Protein AF-A0A845ZPI1-F1 (afdb_monomer)

Foldseek 3Di:
DDDDDDDDDDDDDDDDDDDDDDDDDDDDDDDDDDDDDDDDDDDDDDDDDDDDDDDDDDPPPPPPDPDDDDDPDDDDPPPPPPPDDPPPDDDDDDDDDDDDDDDDDDDDDDDDDDDDDDDDDDDDDDDDDDDDDDDDDDDDDDDDDDDDPDDDPPPPVCPPLPPCDPPDPPPDDDPDDDDADPCNVLVPDQLLVNLQVVLQVQLVVQLVVLLVVLVVVLPPDDPDPVCNVVSVVVSVVSSNVRSVVSSVVSNVVSVVVSVQVVVLVVQVVVLVVCVSVVNLVRARDQPDPDPSNVVRVVVVVVSVVVVVSVVVSVVVVVVVVVVVVVVVVLVVQVVVLVVCVVLQELVGQRDQDPDPVNVVSVVVNVVSVVVLVVLVVLLVVLVVLLVVLVVLLVVLQVLLVVLLVLLVVLVVVLVVLVVVLVVLVVLLVVLVVLLVVLVVLLVVLVVVLVVLVVVLVVLVVVLVVLVVVLVVLVVLLVVLVVVLVVLVVVLVVLVVQLVVLVVQLVVLVVVPPVSVVSNVVSVVSNVVSVVSNVVSVVVNVVSVVSNVVSVVVNVVSVVVNVVSVVSSVVSVVSSVVSVVSNVVSVVSNVVSVVSNVVSVVSSVVSVVVSVVSVVSSVVSNVSSVVSVVSSVVSVVSSVVSVVSSVVSVSNDDDPCPDD

Structure (mmCIF, N/CA/C/O backbone):
data_AF-A0A845ZPI1-F1
#
_entry.id   AF-A0A845ZPI1-F1
#
loop_
_atom_site.group_PDB
_atom_site.id
_atom_site.type_symbol
_atom_site.label_atom_id
_atom_site.label_alt_id
_atom_site.label_comp_id
_atom_site.label_asym_id
_atom_site.label_entity_id
_atom_site.label_seq_id
_atom_site.pdbx_PDB_ins_code
_atom_site.Cartn_x
_atom_site.Cartn_y
_atom_site.Cartn_z
_atom_site.occupancy
_atom_site.B_iso_or_equiv
_atom_site.auth_seq_id
_atom_site.auth_comp_id
_atom_site.auth_asym_id
_atom_site.auth_atom_id
_atom_site.pdbx_PDB_model_num
ATOM 1 N N . MET A 1 1 ? 53.973 6.963 40.814 1.00 34.09 1 MET A N 1
ATOM 2 C CA . MET A 1 1 ? 54.545 8.327 40.866 1.00 34.09 1 MET A CA 1
ATOM 3 C C . MET A 1 1 ? 53.548 9.209 40.132 1.00 34.09 1 MET A C 1
ATOM 5 O O . MET A 1 1 ? 53.252 8.877 38.997 1.00 34.09 1 MET A O 1
ATOM 9 N N . LEU A 1 2 ? 52.749 10.032 40.811 1.00 34.09 2 LEU A N 1
ATOM 10 C CA . LEU A 1 2 ? 53.053 11.244 41.602 1.00 34.09 2 LEU A CA 1
ATOM 11 C C . LEU A 1 2 ? 52.788 12.509 40.762 1.00 34.09 2 LEU A C 1
ATOM 13 O O . LEU A 1 2 ? 53.496 12.769 39.797 1.00 34.09 2 LEU A O 1
ATOM 17 N N . SER A 1 3 ? 51.746 13.237 41.170 1.00 41.91 3 SER A N 1
ATOM 18 C CA . SER A 1 3 ? 51.323 14.595 40.768 1.00 41.91 3 SER A CA 1
ATOM 19 C C . SER A 1 3 ? 52.242 15.661 41.439 1.00 41.91 3 SER A C 1
ATOM 21 O O . SER A 1 3 ? 53.324 15.247 41.870 1.00 41.91 3 SER A O 1
ATOM 23 N N . PRO A 1 4 ? 51.898 16.966 41.648 1.00 63.72 4 PRO A N 1
ATOM 24 C CA . PRO A 1 4 ? 50.669 17.770 41.406 1.00 63.72 4 PRO A CA 1
ATOM 25 C C . PRO A 1 4 ? 50.963 19.007 40.490 1.00 63.72 4 PRO A C 1
ATOM 27 O O . PRO A 1 4 ? 51.904 18.902 39.712 1.00 63.72 4 PRO A O 1
ATOM 30 N N . LEU A 1 5 ? 50.236 20.140 40.368 1.00 37.66 5 LEU A N 1
ATOM 31 C CA . LEU A 1 5 ? 49.443 21.058 41.238 1.00 37.66 5 LEU A CA 1
ATOM 32 C C . LEU A 1 5 ? 48.418 21.842 40.353 1.00 37.66 5 LEU A C 1
ATOM 34 O O . LEU A 1 5 ? 48.678 21.977 39.162 1.00 37.66 5 LEU A O 1
ATOM 38 N N . ASP A 1 6 ? 47.174 22.143 40.777 1.00 37.91 6 ASP A N 1
ATOM 39 C CA . ASP A 1 6 ? 46.688 23.284 41.622 1.00 37.91 6 ASP A CA 1
ATOM 40 C C . ASP A 1 6 ? 46.729 24.661 40.897 1.00 37.91 6 ASP A C 1
ATOM 42 O O . ASP A 1 6 ? 47.699 24.907 40.186 1.00 37.91 6 ASP A O 1
ATOM 46 N N . SER A 1 7 ? 45.782 25.618 40.974 1.00 35.97 7 SER A N 1
ATOM 47 C CA . SER A 1 7 ? 44.439 25.812 41.615 1.00 35.97 7 SER A CA 1
ATOM 48 C C . SER A 1 7 ? 43.556 26.708 40.667 1.00 35.97 7 SER A C 1
ATOM 50 O O . SER A 1 7 ? 43.977 26.926 39.535 1.00 35.97 7 SER A O 1
ATOM 52 N N . THR A 1 8 ? 42.342 27.262 40.908 1.00 35.06 8 THR A N 1
ATOM 53 C CA . THR A 1 8 ? 41.485 27.560 42.096 1.00 35.06 8 THR A CA 1
ATOM 54 C C . THR A 1 8 ? 39.995 27.753 41.676 1.00 35.06 8 THR A C 1
ATOM 56 O O . THR A 1 8 ? 39.722 27.962 40.498 1.00 35.06 8 THR A O 1
ATOM 59 N N . GLU A 1 9 ? 39.051 27.785 42.631 1.00 39.09 9 GLU A N 1
ATOM 60 C CA . GLU A 1 9 ? 37.681 28.375 42.524 1.00 39.09 9 GLU A CA 1
ATOM 61 C C . GLU A 1 9 ? 37.653 29.818 43.171 1.00 39.09 9 GLU A C 1
ATOM 63 O O . GLU A 1 9 ? 38.759 30.289 43.456 1.00 39.09 9 GLU A O 1
ATOM 68 N N . PRO A 1 10 ? 36.531 30.550 43.498 1.00 49.97 10 PRO A N 1
ATOM 69 C CA . PRO A 1 10 ? 35.083 30.234 43.389 1.00 49.97 10 PRO A CA 1
ATOM 70 C C . PRO A 1 10 ? 34.016 31.382 43.203 1.00 49.97 10 PRO A C 1
ATOM 72 O O . PRO A 1 10 ? 34.305 32.567 43.309 1.00 49.97 10 PRO A O 1
ATOM 75 N N . TYR A 1 11 ? 32.737 30.953 43.114 1.00 31.77 11 TYR A N 1
ATOM 76 C CA . TYR A 1 11 ? 31.467 31.538 43.647 1.00 31.77 11 TYR A CA 1
ATOM 77 C C . TYR A 1 11 ? 30.821 32.875 43.165 1.00 31.77 11 TYR A C 1
ATOM 79 O O . TYR A 1 11 ? 31.479 33.861 42.867 1.00 31.77 11 TYR A O 1
ATOM 87 N N . LEU A 1 12 ? 29.470 32.884 43.297 1.00 32.75 12 LEU A N 1
ATOM 88 C CA . LEU A 1 12 ? 28.457 33.976 43.202 1.00 32.75 12 LEU A CA 1
ATOM 89 C C . LEU A 1 12 ? 28.168 34.512 41.772 1.00 32.75 12 LEU A C 1
ATOM 91 O O . LEU A 1 12 ? 29.092 34.763 41.017 1.00 32.75 12 LEU A O 1
ATOM 95 N N . SER A 1 13 ? 26.931 34.606 41.244 1.00 30.03 13 SER A N 1
ATOM 96 C CA . SER A 1 13 ? 25.580 34.994 41.741 1.00 30.03 13 SER A CA 1
ATOM 97 C C . SER A 1 13 ? 25.308 36.511 41.689 1.00 30.03 13 SER A C 1
ATOM 99 O O . SER A 1 13 ? 25.948 37.265 42.415 1.00 30.03 13 SER A O 1
ATOM 101 N N . GLY A 1 14 ? 24.341 36.958 40.865 1.00 29.81 14 GLY A N 1
ATOM 102 C CA . GLY A 1 14 ? 23.981 38.384 40.719 1.00 29.81 14 GLY A CA 1
ATOM 103 C C . GLY A 1 14 ? 23.028 38.707 39.551 1.00 29.81 14 GLY A C 1
ATOM 104 O O . GLY A 1 14 ? 23.469 38.986 38.447 1.00 29.81 14 GLY A O 1
ATOM 105 N N . ASN A 1 15 ? 21.724 38.648 39.820 1.00 30.17 15 ASN A N 1
ATOM 106 C CA . ASN A 1 15 ? 20.570 38.827 38.919 1.00 30.17 15 ASN A CA 1
ATOM 107 C C . ASN A 1 15 ? 20.342 40.274 38.380 1.00 30.17 15 ASN A C 1
ATOM 109 O O . ASN A 1 15 ? 20.745 41.223 39.047 1.00 30.17 15 ASN A O 1
ATOM 113 N N . TYR A 1 16 ? 19.564 40.410 37.287 1.00 29.89 16 TYR A N 1
ATOM 114 C CA . TYR A 1 16 ? 19.057 41.643 36.620 1.00 29.89 16 TYR A CA 1
ATOM 115 C C . TYR A 1 16 ? 20.107 42.616 36.024 1.00 29.89 16 TYR A C 1
ATOM 117 O O . TYR A 1 16 ? 21.205 42.752 36.546 1.00 29.89 16 TYR A O 1
ATOM 125 N N . GLY A 1 17 ? 19.835 43.366 34.944 1.00 29.23 17 GLY A N 1
ATOM 126 C CA . GLY A 1 17 ? 18.655 43.463 34.059 1.00 29.23 17 GLY A CA 1
ATOM 127 C C . GLY A 1 17 ? 18.662 44.803 33.284 1.00 29.23 17 GLY A C 1
ATOM 128 O O . GLY A 1 17 ? 19.461 45.666 33.640 1.00 29.23 17 GLY A O 1
ATOM 129 N N . SER A 1 18 ? 17.752 45.002 32.310 1.00 31.77 18 SER A N 1
ATOM 130 C CA . SER A 1 18 ? 17.493 46.264 31.549 1.00 31.77 18 SER A CA 1
ATOM 131 C C . SER A 1 18 ? 18.661 46.843 30.707 1.00 31.77 18 SER A C 1
ATOM 133 O O . SER A 1 18 ? 19.820 46.573 31.000 1.00 31.77 18 SER A O 1
ATOM 135 N N . ASP A 1 19 ? 18.479 47.672 29.668 1.00 33.12 19 ASP A N 1
ATOM 136 C CA . ASP A 1 19 ? 17.417 47.834 28.645 1.00 33.12 19 ASP A CA 1
ATOM 137 C C . ASP A 1 19 ? 17.985 48.701 27.483 1.00 33.12 19 ASP A C 1
ATOM 139 O O . ASP A 1 19 ? 19.150 49.088 27.532 1.00 33.12 19 ASP A O 1
ATOM 143 N N . GLU A 1 20 ? 17.156 49.022 26.477 1.00 33.94 20 GLU A N 1
ATOM 144 C CA . GLU A 1 20 ? 17.340 50.087 25.457 1.00 33.94 20 GLU A CA 1
ATOM 145 C C . GLU A 1 20 ? 18.514 49.917 24.452 1.00 33.94 20 GLU A C 1
ATOM 147 O O . GLU A 1 20 ? 19.694 49.923 24.777 1.00 33.94 20 GLU A O 1
ATOM 152 N N . GLN A 1 21 ? 18.222 49.588 23.184 1.00 34.22 21 GLN A N 1
ATOM 153 C CA . GLN A 1 21 ? 17.834 50.505 22.085 1.00 34.22 21 GLN A CA 1
ATOM 154 C C . GLN A 1 21 ? 18.955 51.448 21.600 1.00 34.22 21 GLN A C 1
ATOM 156 O O . GLN A 1 21 ? 19.424 52.291 22.356 1.00 34.22 21 GLN A O 1
ATOM 161 N N . LEU A 1 22 ? 19.248 51.436 20.286 1.00 33.62 22 LEU A N 1
ATOM 162 C CA . LEU A 1 22 ? 18.790 52.503 19.369 1.00 33.62 22 LEU A CA 1
ATOM 163 C C . LEU A 1 22 ? 19.218 52.299 17.893 1.00 33.62 22 LEU A C 1
ATOM 165 O O . LEU A 1 22 ? 20.217 51.643 17.615 1.00 33.62 22 LEU A O 1
ATOM 169 N N . LEU A 1 23 ? 18.477 52.980 17.001 1.00 32.12 23 LEU A N 1
ATOM 170 C CA . LEU A 1 23 ? 18.657 53.189 15.545 1.00 32.12 23 LEU A CA 1
ATOM 171 C C . LEU A 1 23 ? 18.380 51.956 14.637 1.00 32.12 23 LEU A C 1
ATOM 173 O O . LEU A 1 23 ? 19.011 50.920 14.808 1.00 32.12 23 LEU A O 1
ATOM 177 N N . ASP A 1 24 ? 17.382 51.919 13.732 1.00 31.55 24 ASP A N 1
ATOM 178 C CA . ASP A 1 24 ? 16.872 52.886 12.711 1.00 31.55 24 ASP A CA 1
ATOM 179 C C . ASP A 1 24 ? 17.739 52.883 11.426 1.00 31.55 24 ASP A C 1
ATOM 181 O O . ASP A 1 24 ? 18.962 52.921 11.526 1.00 31.55 24 ASP A O 1
ATOM 185 N N . SER A 1 25 ? 17.242 52.790 10.181 1.00 31.05 25 SER A N 1
ATOM 186 C CA . SER A 1 25 ? 15.896 52.949 9.564 1.00 31.05 25 SER A CA 1
ATOM 187 C C . SER A 1 25 ? 15.680 51.858 8.458 1.00 31.05 25 SER A C 1
ATOM 189 O O . SER A 1 25 ? 16.520 50.969 8.343 1.00 31.05 25 SER A O 1
ATOM 191 N N . ALA A 1 26 ? 14.636 51.767 7.609 1.00 30.86 26 ALA A N 1
ATOM 192 C CA . ALA A 1 26 ? 13.671 52.753 7.097 1.00 30.86 26 ALA A CA 1
ATOM 193 C C . ALA A 1 26 ? 12.409 52.125 6.432 1.00 30.86 26 ALA A C 1
ATOM 195 O O . ALA A 1 26 ? 12.330 50.916 6.237 1.00 30.86 26 ALA A O 1
ATOM 196 N N . TYR A 1 27 ? 11.516 53.015 5.965 1.00 31.02 27 TYR A N 1
ATOM 197 C CA . TYR A 1 27 ? 10.371 52.834 5.047 1.00 31.02 27 TYR A CA 1
ATOM 198 C C . TYR A 1 27 ? 9.003 52.394 5.602 1.00 31.02 27 TYR A C 1
ATOM 200 O O . TYR A 1 27 ? 8.567 51.250 5.508 1.00 31.02 27 TYR A O 1
ATOM 208 N N . GLU A 1 28 ? 8.263 53.422 6.022 1.00 33.12 28 GLU A N 1
ATOM 209 C CA . GLU A 1 28 ? 6.815 53.584 5.821 1.00 33.12 28 GLU A CA 1
ATOM 210 C C . GLU A 1 28 ? 6.450 53.614 4.297 1.00 33.12 28 GLU A C 1
ATOM 212 O O . GLU A 1 28 ? 7.338 53.550 3.448 1.00 33.12 28 GLU A O 1
ATOM 217 N N . HIS A 1 29 ? 5.205 53.762 3.815 1.00 34.25 29 HIS A N 1
ATOM 218 C CA . HIS A 1 29 ? 3.956 54.219 4.442 1.00 34.25 29 HIS A CA 1
ATOM 219 C C . HIS A 1 29 ? 2.727 53.765 3.626 1.00 34.25 29 HIS A C 1
ATOM 221 O O . HIS A 1 29 ? 2.736 53.885 2.402 1.00 34.25 29 HIS A O 1
ATOM 227 N N . ASN A 1 30 ? 1.661 53.314 4.298 1.00 29.88 30 ASN A N 1
ATOM 228 C CA . ASN A 1 30 ? 0.243 53.514 3.940 1.00 29.88 30 ASN A CA 1
ATOM 229 C C . ASN A 1 30 ? -0.629 52.698 4.904 1.00 29.88 30 ASN A C 1
ATOM 231 O O . ASN A 1 30 ? -0.450 51.489 5.024 1.00 29.88 30 ASN A O 1
ATOM 235 N N . GLY A 1 31 ? -1.594 53.333 5.566 1.00 28.09 31 GLY A N 1
ATOM 236 C CA . GLY A 1 31 ? -2.521 52.648 6.469 1.00 28.09 31 GLY A CA 1
ATOM 237 C C . GLY A 1 31 ? -3.931 53.217 6.386 1.00 28.09 31 GLY A C 1
ATOM 238 O O . GLY A 1 31 ? -4.156 54.213 5.703 1.00 28.09 31 GLY A O 1
ATOM 239 N N . LEU A 1 32 ? -4.867 52.605 7.115 1.00 29.97 32 LEU A N 1
ATOM 240 C CA . LEU A 1 32 ? -6.103 53.251 7.558 1.00 29.97 32 LEU A CA 1
ATOM 241 C C . LEU A 1 32 ? -6.673 52.525 8.793 1.00 29.97 32 LEU A C 1
ATOM 243 O O . LEU A 1 32 ? -6.839 51.313 8.780 1.00 29.97 32 LEU A O 1
ATOM 247 N N . ASN A 1 33 ? -6.908 53.318 9.841 1.00 31.45 33 ASN A N 1
ATOM 248 C CA . ASN A 1 33 ? -7.498 53.076 11.168 1.00 31.45 33 ASN A CA 1
ATOM 249 C C . ASN A 1 33 ? -8.030 51.688 11.598 1.00 31.45 33 ASN A C 1
ATOM 251 O O . ASN A 1 33 ? -8.836 51.045 10.932 1.00 31.45 33 ASN A O 1
ATOM 255 N N . SER A 1 34 ? -7.721 51.372 12.862 1.00 33.78 34 SER A N 1
ATOM 256 C CA . SER A 1 34 ? -8.471 50.464 13.740 1.00 33.78 34 SER A CA 1
ATOM 257 C C . SER A 1 34 ? -9.812 51.076 14.214 1.00 33.78 34 SER A C 1
ATOM 259 O O . SER A 1 34 ? -10.144 52.214 13.867 1.00 33.78 34 SER A O 1
ATOM 261 N N . PRO A 1 35 ? -10.602 50.343 15.020 1.00 32.78 35 PRO A N 1
ATOM 262 C CA . PRO A 1 35 ? -10.449 50.542 16.466 1.00 32.78 35 PRO A CA 1
ATOM 263 C C . PRO A 1 35 ? -10.272 49.239 17.261 1.00 32.78 35 PRO A C 1
ATOM 265 O O . PRO A 1 35 ? -10.599 48.149 16.795 1.00 32.78 35 PRO A O 1
ATOM 268 N N . SER A 1 36 ? -9.773 49.388 18.488 1.00 32.09 36 SER A N 1
ATOM 269 C CA . SER A 1 36 ? -9.631 48.320 19.491 1.00 32.09 36 SER A CA 1
ATOM 270 C C . SER A 1 36 ? -10.550 48.618 20.709 1.00 32.09 36 SER A C 1
ATOM 272 O O . SER A 1 36 ? -11.430 49.470 20.580 1.00 32.09 36 SER A O 1
ATOM 274 N N . PRO A 1 37 ? -10.479 47.889 21.838 1.00 48.00 37 PRO A N 1
ATOM 275 C CA . PRO A 1 37 ? -11.492 46.889 22.184 1.00 48.00 37 PRO A CA 1
ATOM 276 C C . PRO A 1 37 ? -12.274 47.226 23.467 1.00 48.00 37 PRO A C 1
ATOM 278 O O . PRO A 1 37 ? -11.810 48.042 24.257 1.00 48.00 37 PRO A O 1
ATOM 281 N N . ASP A 1 38 ? -13.380 46.521 23.750 1.00 31.78 38 ASP A N 1
ATOM 282 C CA . ASP A 1 38 ? -13.790 46.309 25.149 1.00 31.78 38 ASP A CA 1
ATOM 283 C C . ASP A 1 38 ? -14.743 45.114 25.385 1.00 31.78 38 ASP A C 1
ATOM 285 O O . ASP A 1 38 ? -15.181 44.436 24.455 1.00 31.78 38 ASP A O 1
ATOM 289 N N . GLN A 1 39 ? -14.987 44.843 26.669 1.00 37.91 39 GLN A N 1
ATOM 290 C CA . GLN A 1 39 ? -15.579 43.640 27.272 1.00 37.91 39 GLN A CA 1
ATOM 291 C C . GLN A 1 39 ? -17.067 43.363 26.957 1.00 37.91 39 GLN A C 1
ATOM 293 O O . GLN A 1 39 ? -17.916 44.239 27.103 1.00 37.91 39 GLN A O 1
ATOM 298 N N . ILE A 1 40 ? -17.400 42.085 26.715 1.00 35.59 40 ILE A N 1
ATOM 299 C CA . ILE A 1 40 ? -18.722 41.462 26.962 1.00 35.59 40 ILE A CA 1
ATOM 300 C C . ILE A 1 40 ? -18.416 40.054 27.513 1.00 35.59 40 ILE A C 1
ATOM 302 O O . ILE A 1 40 ? -17.892 39.217 26.787 1.00 35.59 40 ILE A O 1
ATOM 306 N N . ASN A 1 41 ? -18.373 39.860 28.833 1.00 30.44 41 ASN A N 1
ATOM 307 C CA . ASN A 1 41 ? -19.485 39.589 29.760 1.00 30.44 41 ASN A CA 1
ATOM 308 C C . ASN A 1 41 ? -20.143 38.205 29.558 1.00 30.44 41 ASN A C 1
ATOM 310 O O . ASN A 1 41 ? -20.564 37.868 28.457 1.00 30.44 41 ASN A O 1
ATOM 314 N N . LEU A 1 42 ? -20.224 37.419 30.638 1.00 37.62 42 LEU A N 1
ATOM 315 C CA . LEU A 1 42 ? -20.515 35.977 30.631 1.00 37.62 42 LEU A CA 1
ATOM 316 C C . LEU A 1 42 ? -21.616 35.619 31.648 1.00 37.62 42 LEU A C 1
ATOM 318 O O . LEU A 1 42 ? -21.435 34.743 32.487 1.00 37.62 42 LEU A O 1
ATOM 322 N N . GLU A 1 43 ? -22.743 36.331 31.613 1.00 37.03 43 GLU A N 1
ATOM 323 C CA . GLU A 1 43 ? -23.839 36.108 32.564 1.00 37.03 43 GLU A CA 1
ATOM 324 C C . GLU A 1 43 ? -25.200 36.494 31.954 1.00 37.03 43 GLU A C 1
ATOM 326 O O . GLU A 1 43 ? -25.572 37.667 31.927 1.00 37.03 43 GLU A O 1
ATOM 331 N N . SER A 1 44 ? -25.906 35.513 31.376 1.00 34.03 44 SER A N 1
ATOM 332 C CA . SER A 1 44 ? -27.375 35.442 31.182 1.00 34.03 44 SER A CA 1
ATOM 333 C C . SER A 1 44 ? -27.731 34.357 30.159 1.00 34.03 44 SER A C 1
ATOM 335 O O . SER A 1 44 ? -27.370 34.481 28.995 1.00 34.03 44 SER A O 1
ATOM 337 N N . PHE A 1 45 ? -28.428 33.307 30.603 1.00 32.19 45 PHE A N 1
ATOM 338 C CA . PHE A 1 45 ? -29.522 32.601 29.914 1.00 32.19 45 PHE A CA 1
ATOM 339 C C . PHE A 1 45 ? -29.847 31.343 30.724 1.00 32.19 45 PHE A C 1
ATOM 341 O O . PHE A 1 45 ? -29.241 30.291 30.548 1.00 32.19 45 PHE A O 1
ATOM 348 N N . ASP A 1 46 ? -30.800 31.505 31.632 1.00 34.91 46 ASP A N 1
ATOM 349 C CA . ASP A 1 46 ? -31.484 30.433 32.344 1.00 34.91 46 ASP A CA 1
ATOM 350 C C . ASP A 1 46 ? -32.990 30.718 32.225 1.00 34.91 46 ASP A C 1
ATOM 352 O O . ASP A 1 46 ? -33.375 31.874 32.032 1.00 34.91 46 ASP A O 1
ATOM 356 N N . ASP A 1 47 ? -33.799 29.670 32.369 1.00 34.09 47 ASP A N 1
ATOM 357 C CA . ASP A 1 47 ? -35.272 29.673 32.366 1.00 34.09 47 ASP A CA 1
ATOM 358 C C . ASP A 1 47 ? -35.983 30.064 31.045 1.00 34.09 47 ASP A C 1
ATOM 360 O O . ASP A 1 47 ? -36.197 31.234 30.734 1.00 34.09 47 ASP A O 1
ATOM 364 N N . ASP A 1 48 ? -36.444 29.046 30.306 1.00 34.88 48 ASP A N 1
ATOM 365 C CA . ASP A 1 48 ? -37.847 29.017 29.862 1.00 34.88 48 ASP A CA 1
ATOM 366 C C . ASP A 1 48 ? -38.313 27.556 29.685 1.00 34.88 48 ASP A C 1
ATOM 368 O O . ASP A 1 48 ? -37.705 26.762 28.958 1.00 34.88 48 ASP A O 1
ATOM 372 N N . SER A 1 49 ? -39.365 27.160 30.403 1.00 33.16 49 SER A N 1
ATOM 373 C CA . SER A 1 49 ? -39.781 25.755 30.527 1.00 33.16 49 SER A CA 1
ATOM 374 C C . SER A 1 49 ? -40.768 25.318 29.442 1.00 33.16 49 SER A C 1
ATOM 376 O O . SER A 1 49 ? -41.760 26.007 29.209 1.00 33.16 49 SER A O 1
ATOM 378 N N . TRP A 1 50 ? -40.597 24.113 28.888 1.00 28.52 50 TRP A N 1
ATOM 379 C CA . TRP A 1 50 ? -41.614 23.465 28.048 1.00 28.52 50 TRP A CA 1
ATOM 380 C C . TRP A 1 50 ? -42.135 22.187 28.708 1.00 28.52 50 TRP A C 1
ATOM 382 O O . TRP A 1 50 ? -41.396 21.228 28.929 1.00 28.52 50 TRP A O 1
ATOM 392 N N . THR A 1 51 ? -43.420 22.201 29.064 1.00 32.38 51 THR A N 1
ATOM 393 C CA . THR A 1 51 ? -44.128 21.081 29.697 1.00 32.38 51 THR A CA 1
ATOM 394 C C . THR A 1 51 ? -44.497 20.003 28.685 1.00 32.38 51 THR A C 1
ATOM 396 O O . THR A 1 51 ? -44.892 20.304 27.563 1.00 32.38 51 THR A O 1
ATOM 399 N N . MET A 1 52 ? -44.408 18.743 29.110 1.00 34.31 52 MET A N 1
ATOM 400 C CA . MET A 1 52 ? -44.625 17.568 28.269 1.00 34.31 52 MET A CA 1
ATOM 401 C C . MET A 1 52 ? -46.075 17.068 28.371 1.00 34.31 52 MET A C 1
ATOM 403 O O . MET A 1 52 ? -46.359 16.153 29.137 1.00 34.31 52 MET A O 1
ATOM 407 N N . ASP A 1 53 ? -46.964 17.676 27.588 1.00 37.62 53 ASP A N 1
ATOM 408 C CA . ASP A 1 53 ? -48.333 17.220 27.307 1.00 37.62 53 ASP A CA 1
ATOM 409 C C . ASP A 1 53 ? -48.660 17.508 25.823 1.00 37.62 53 ASP A C 1
ATOM 411 O O . ASP A 1 53 ? -48.091 18.428 25.239 1.00 37.62 53 ASP A O 1
ATOM 415 N N . ASP A 1 54 ? -49.587 16.733 25.246 1.00 32.97 54 ASP A N 1
ATOM 416 C CA . ASP A 1 54 ? -50.100 16.810 23.857 1.00 32.97 54 ASP A CA 1
ATOM 417 C C . ASP A 1 54 ? -49.209 16.277 22.704 1.00 32.97 54 ASP A C 1
ATOM 419 O O . ASP A 1 54 ? -48.820 17.011 21.799 1.00 32.97 54 ASP A O 1
ATOM 423 N N . VAL A 1 55 ? -48.976 14.953 22.686 1.00 31.27 55 VAL A N 1
ATOM 424 C CA . VAL A 1 55 ? -49.096 14.128 21.456 1.00 31.27 55 VAL A CA 1
ATOM 425 C C . VAL A 1 55 ? -49.648 12.744 21.834 1.00 31.27 55 VAL A C 1
ATOM 427 O O . VAL A 1 55 ? -48.891 11.860 22.234 1.00 31.27 55 VAL A O 1
ATOM 430 N N . THR A 1 56 ? -50.958 12.523 21.684 1.00 39.84 56 THR A N 1
ATOM 431 C CA . THR A 1 56 ? -51.567 11.175 21.760 1.00 39.84 56 THR A CA 1
ATOM 432 C C . THR A 1 56 ? -52.687 10.985 20.732 1.00 39.84 56 THR A C 1
ATOM 434 O O . THR A 1 56 ? -53.848 10.837 21.103 1.00 39.84 56 THR A O 1
ATOM 437 N N . GLU A 1 57 ? -52.347 10.969 19.440 1.00 37.34 57 GLU A N 1
ATOM 438 C CA . GLU A 1 57 ? -53.197 10.431 18.362 1.00 37.34 57 GLU A CA 1
ATOM 439 C C . GLU A 1 57 ? -52.341 10.115 17.108 1.00 37.34 57 GLU A C 1
ATOM 441 O O . GLU A 1 57 ? -51.218 10.604 16.996 1.00 37.34 57 GLU A O 1
ATOM 446 N N . SER A 1 58 ? -52.869 9.321 16.161 1.00 33.59 58 SER A N 1
ATOM 447 C CA . SER A 1 58 ? -52.286 8.968 14.836 1.00 33.59 58 SER A CA 1
ATOM 448 C C . SER A 1 58 ? -51.173 7.893 14.704 1.00 33.59 58 SER A C 1
ATOM 450 O O . SER A 1 58 ? -50.356 7.955 13.786 1.00 33.59 58 SER A O 1
ATOM 452 N N . GLU A 1 59 ? -51.210 6.804 15.483 1.00 37.53 59 GLU A N 1
ATOM 453 C CA . GLU A 1 59 ? -50.500 5.547 15.127 1.00 37.53 59 GLU A CA 1
ATOM 454 C C . GLU A 1 59 ? -51.236 4.720 14.034 1.00 37.53 59 GLU A C 1
ATOM 456 O O . GLU A 1 59 ? -51.608 3.574 14.275 1.00 37.53 59 GLU A O 1
ATOM 461 N N . GLU A 1 60 ? -51.470 5.255 12.824 1.00 40.53 60 GLU A N 1
ATOM 462 C CA . GLU A 1 60 ? -51.980 4.410 11.709 1.00 40.53 60 GLU A CA 1
ATOM 463 C C . GLU A 1 60 ? -51.555 4.807 10.271 1.00 40.53 60 GLU A C 1
ATOM 465 O O . GLU A 1 60 ? -51.956 4.139 9.322 1.00 40.53 60 GLU A O 1
ATOM 470 N N . GLU A 1 61 ? -50.704 5.828 10.060 1.00 37.06 61 GLU A N 1
ATOM 471 C CA . GLU A 1 61 ? -50.371 6.320 8.697 1.00 37.06 61 GLU A CA 1
ATOM 472 C C . GLU A 1 61 ? -48.856 6.419 8.377 1.00 37.06 61 GLU A C 1
ATOM 474 O O . GLU A 1 61 ? -48.419 7.260 7.596 1.00 37.06 61 GLU A O 1
ATOM 479 N N . ILE A 1 62 ? -48.025 5.526 8.939 1.00 35.16 62 ILE A N 1
ATOM 480 C CA . ILE A 1 62 ? -46.585 5.400 8.592 1.00 35.16 62 ILE A CA 1
ATOM 481 C C . ILE A 1 62 ? -46.220 3.950 8.212 1.00 35.16 62 ILE A C 1
ATOM 483 O O . ILE A 1 62 ? -45.254 3.374 8.708 1.00 35.16 62 ILE A O 1
ATOM 487 N N . LEU A 1 63 ? -47.011 3.328 7.326 1.00 32.94 63 LEU A N 1
ATOM 488 C CA . LEU A 1 63 ? -46.777 1.945 6.864 1.00 32.94 63 LEU A CA 1
ATOM 489 C C . LEU A 1 63 ? -46.979 1.717 5.350 1.00 32.94 63 LEU A C 1
ATOM 491 O O . LEU A 1 63 ? -47.077 0.580 4.899 1.00 32.94 63 LEU A O 1
ATOM 495 N N . SER A 1 64 ? -46.995 2.787 4.547 1.00 35.41 64 SER A N 1
ATOM 496 C CA . SER A 1 64 ? -47.200 2.734 3.085 1.00 35.41 64 SER A CA 1
ATOM 497 C C . SER A 1 64 ? -46.214 3.610 2.291 1.00 35.41 64 SER A C 1
ATOM 499 O O . SER A 1 64 ? -46.570 4.173 1.258 1.00 35.41 64 SER A O 1
ATOM 501 N N . GLY A 1 65 ? -44.987 3.785 2.801 1.00 35.53 65 GLY A N 1
ATOM 502 C CA . GLY A 1 65 ? -43.996 4.735 2.265 1.00 35.53 65 GLY A CA 1
ATOM 503 C C . GLY A 1 65 ? -42.700 4.137 1.699 1.00 35.53 65 GLY A C 1
ATOM 504 O O . GLY A 1 65 ? -41.833 4.903 1.289 1.00 35.53 65 GLY A O 1
ATOM 505 N N . ILE A 1 66 ? -42.527 2.808 1.691 1.00 32.81 66 ILE A N 1
ATOM 506 C CA . ILE A 1 66 ? -41.247 2.145 1.353 1.00 32.81 66 ILE A CA 1
ATOM 507 C C . ILE A 1 66 ? -41.426 1.108 0.224 1.00 32.81 66 ILE A C 1
ATOM 509 O O . ILE A 1 66 ? -41.058 -0.052 0.357 1.00 32.81 66 ILE A O 1
ATOM 513 N N . GLU A 1 67 ? -41.980 1.540 -0.914 1.00 40.53 67 GLU A N 1
ATOM 514 C CA . GLU A 1 67 ? -42.045 0.750 -2.162 1.00 40.53 67 GLU A CA 1
ATOM 515 C C . GLU A 1 67 ? -41.645 1.578 -3.405 1.00 40.53 67 GLU A C 1
ATOM 517 O O . GLU A 1 67 ? -42.377 1.633 -4.389 1.00 40.53 67 GLU A O 1
ATOM 522 N N . ALA A 1 68 ? -40.479 2.243 -3.381 1.00 40.69 68 ALA A N 1
ATOM 523 C CA . ALA A 1 68 ? -39.830 2.770 -4.597 1.00 40.69 68 ALA A CA 1
ATOM 524 C C . ALA A 1 68 ? -38.370 3.229 -4.369 1.00 40.69 68 ALA A C 1
ATOM 526 O O . ALA A 1 68 ? -38.123 4.429 -4.351 1.00 40.69 68 ALA A O 1
ATOM 527 N N . HIS A 1 69 ? -37.411 2.304 -4.197 1.00 34.03 69 HIS A N 1
ATOM 528 C CA . HIS A 1 69 ? -36.016 2.400 -4.704 1.00 34.03 69 HIS A CA 1
ATOM 529 C C . HIS A 1 69 ? -35.124 1.260 -4.159 1.00 34.03 69 HIS A C 1
ATOM 531 O O . HIS A 1 69 ? -34.260 1.464 -3.309 1.00 34.03 69 HIS A O 1
ATOM 537 N N . GLN A 1 70 ? -35.277 0.053 -4.710 1.00 31.39 70 GLN A N 1
ATOM 538 C CA . GLN A 1 70 ? -34.196 -0.939 -4.739 1.00 31.39 70 GLN A CA 1
ATOM 539 C C . GLN A 1 70 ? -33.990 -1.407 -6.180 1.00 31.39 70 GLN A C 1
ATOM 541 O O . GLN A 1 70 ? -34.904 -1.892 -6.839 1.00 31.39 70 GLN A O 1
ATOM 546 N N . GLY A 1 71 ? -32.781 -1.171 -6.677 1.00 38.88 71 GLY A N 1
ATOM 547 C CA . GLY A 1 71 ? -32.342 -1.437 -8.040 1.00 38.88 71 GLY A CA 1
ATOM 548 C C . GLY A 1 71 ? -30.952 -0.833 -8.219 1.00 38.88 71 GLY A C 1
ATOM 549 O O . GLY A 1 71 ? -30.710 0.275 -7.746 1.00 38.88 71 GLY A O 1
ATOM 550 N N . VAL A 1 72 ? -30.047 -1.565 -8.875 1.00 42.22 72 VAL A N 1
ATOM 551 C CA . VAL A 1 72 ? -28.596 -1.284 -8.926 1.00 42.22 72 VAL A CA 1
ATOM 552 C C . VAL A 1 72 ? -27.883 -1.464 -7.571 1.00 42.22 72 VAL A C 1
ATOM 554 O O . VAL A 1 72 ? -27.370 -0.498 -7.007 1.00 42.22 72 VAL A O 1
ATOM 557 N N . LYS A 1 73 ? -27.794 -2.716 -7.078 1.00 38.66 73 LYS A N 1
ATOM 558 C CA . LYS A 1 73 ? -26.603 -3.208 -6.338 1.00 38.66 73 LYS A CA 1
ATOM 559 C C . LYS A 1 73 ? -26.477 -4.739 -6.156 1.00 38.66 73 LYS A C 1
ATOM 561 O O . LYS A 1 73 ? -25.898 -5.187 -5.177 1.00 38.66 73 LYS A O 1
ATOM 566 N N . GLU A 1 74 ? -26.927 -5.524 -7.131 1.00 40.34 74 GLU A N 1
ATOM 567 C CA . GLU A 1 74 ? -26.636 -6.965 -7.252 1.00 40.34 74 GLU A CA 1
ATOM 568 C C . GLU A 1 74 ? -26.221 -7.255 -8.704 1.00 40.34 74 GLU A C 1
ATOM 570 O O . GLU A 1 74 ? -26.713 -6.584 -9.616 1.00 40.34 74 GLU A O 1
ATOM 575 N N . GLY A 1 75 ? -25.277 -8.185 -8.908 1.00 38.06 75 GLY A N 1
ATOM 576 C CA . GLY A 1 75 ? -24.678 -8.478 -10.223 1.00 38.06 75 GLY A CA 1
ATOM 577 C C . GLY A 1 75 ? -23.167 -8.218 -10.348 1.00 38.06 75 GLY A C 1
ATOM 578 O O . GLY A 1 75 ? -22.745 -7.561 -11.298 1.00 38.06 75 GLY A O 1
ATOM 579 N N . PHE A 1 76 ? -22.350 -8.710 -9.403 1.00 39.00 76 PHE A N 1
ATOM 580 C CA . PHE A 1 76 ? -20.887 -8.833 -9.593 1.00 39.00 76 PHE A CA 1
ATOM 581 C C . PHE A 1 76 ? -20.219 -9.959 -8.765 1.00 39.00 76 PHE A C 1
ATOM 583 O O . PHE A 1 76 ? -19.010 -9.925 -8.565 1.00 39.00 76 PHE A O 1
ATOM 590 N N . LEU A 1 77 ? -20.979 -10.932 -8.240 1.00 38.59 77 LEU A N 1
ATOM 591 C CA . LEU A 1 77 ? -20.435 -12.020 -7.400 1.00 38.59 77 LEU A CA 1
ATOM 592 C C . LEU A 1 77 ? -20.901 -13.438 -7.794 1.00 38.59 77 LEU A C 1
ATOM 594 O O . LEU A 1 77 ? -20.325 -14.401 -7.307 1.00 38.59 77 LEU A O 1
ATOM 598 N N . ASP A 1 78 ? -21.851 -13.583 -8.724 1.00 40.59 78 ASP A N 1
ATOM 599 C CA . ASP A 1 78 ? -22.472 -14.881 -9.061 1.00 40.59 78 ASP A CA 1
ATOM 600 C C . ASP A 1 78 ? -21.755 -15.652 -10.199 1.00 40.59 78 ASP A C 1
ATOM 602 O O . ASP A 1 78 ? -22.300 -16.616 -10.729 1.00 40.59 78 ASP A O 1
ATOM 606 N N . GLU A 1 79 ? -20.555 -15.230 -10.624 1.00 42.56 79 GLU A N 1
ATOM 607 C CA . GLU A 1 79 ? -19.865 -15.768 -11.820 1.00 42.56 79 GLU A CA 1
ATOM 608 C C . GLU A 1 79 ? -18.493 -16.414 -11.515 1.00 42.56 79 GLU A C 1
ATOM 610 O O . GLU A 1 79 ? -17.604 -16.437 -12.363 1.00 42.56 79 GLU A O 1
ATOM 615 N N . PHE A 1 80 ? -18.314 -16.968 -10.307 1.00 40.31 80 PHE A N 1
ATOM 616 C CA . PHE A 1 80 ? -17.132 -17.783 -9.959 1.00 40.31 80 PHE A CA 1
ATOM 617 C C . PHE A 1 80 ? -17.420 -19.157 -9.316 1.00 40.31 80 PHE A C 1
ATOM 619 O O . PHE A 1 80 ? -16.538 -20.014 -9.350 1.00 40.31 80 PHE A O 1
ATOM 626 N N . ASP A 1 81 ? -18.645 -19.438 -8.859 1.00 41.03 81 ASP A N 1
ATOM 627 C CA . ASP A 1 81 ? -19.041 -20.736 -8.272 1.00 41.03 81 ASP A CA 1
ATOM 628 C C . ASP A 1 81 ? -19.366 -21.814 -9.340 1.00 41.03 81 ASP A C 1
ATOM 630 O O . ASP A 1 81 ? -20.374 -22.515 -9.259 1.00 41.03 81 ASP A O 1
ATOM 634 N N . LEU A 1 82 ? -18.537 -21.942 -10.388 1.00 42.28 82 LEU A N 1
ATOM 635 C CA . LEU A 1 82 ? -18.777 -22.870 -11.511 1.00 42.28 82 LEU A CA 1
ATOM 636 C C . LEU A 1 82 ? -17.576 -23.765 -11.884 1.00 42.28 82 LEU A C 1
ATOM 638 O O . LEU A 1 82 ? -17.438 -24.169 -13.038 1.00 42.28 82 LEU A O 1
ATOM 642 N N . PHE A 1 83 ? -16.711 -24.086 -10.915 1.00 40.12 83 PHE A N 1
ATOM 643 C CA . PHE A 1 83 ? -15.545 -24.966 -11.098 1.00 40.12 83 PHE A CA 1
ATOM 644 C C . PHE A 1 83 ? -15.266 -25.866 -9.873 1.00 40.12 83 PHE A C 1
ATOM 646 O O . PHE A 1 83 ? -14.206 -25.751 -9.266 1.00 40.12 83 PHE A O 1
ATOM 653 N N . ASP A 1 84 ? -16.185 -26.776 -9.514 1.00 41.75 84 ASP A N 1
ATOM 654 C CA . ASP A 1 84 ? -15.888 -27.821 -8.499 1.00 41.75 84 ASP A CA 1
ATOM 655 C C . ASP A 1 84 ? -16.661 -29.162 -8.656 1.00 41.75 84 ASP A C 1
ATOM 657 O O . ASP A 1 84 ? -16.528 -30.057 -7.828 1.00 41.75 84 ASP A O 1
ATOM 661 N N . ASP A 1 85 ? -17.454 -29.343 -9.725 1.00 44.16 85 ASP A N 1
ATOM 662 C CA . ASP A 1 85 ? -18.429 -30.457 -9.853 1.00 44.16 85 ASP A CA 1
ATOM 663 C C . ASP A 1 85 ? -17.958 -31.647 -10.737 1.00 44.16 85 ASP A C 1
ATOM 665 O O . ASP A 1 85 ? -18.708 -32.594 -10.969 1.00 44.16 85 ASP A O 1
ATOM 669 N N . ASP A 1 86 ? -16.715 -31.625 -11.241 1.00 40.34 86 ASP A N 1
ATOM 670 C CA . ASP A 1 86 ? -16.180 -32.582 -12.239 1.00 40.34 86 ASP A CA 1
ATOM 671 C C . ASP A 1 86 ? -15.072 -33.508 -11.664 1.00 40.34 86 ASP A C 1
ATOM 673 O O . ASP A 1 86 ? -14.071 -33.817 -12.315 1.00 40.34 86 ASP A O 1
ATOM 677 N N . LEU A 1 87 ? -15.229 -33.946 -10.403 1.00 42.28 87 LEU A N 1
ATOM 678 C CA . LEU A 1 87 ? -14.215 -34.716 -9.653 1.00 42.28 87 LEU A CA 1
ATOM 679 C C . LEU A 1 87 ? -14.659 -36.095 -9.110 1.00 42.28 87 LEU A C 1
ATOM 681 O O . LEU A 1 87 ? -14.028 -36.622 -8.194 1.00 42.28 87 LEU A O 1
ATOM 685 N N . ASP A 1 88 ? -15.674 -36.737 -9.705 1.00 39.59 88 ASP A N 1
ATOM 686 C CA . ASP A 1 88 ? -16.107 -38.095 -9.305 1.00 39.59 88 ASP A CA 1
ATOM 687 C C . ASP A 1 88 ? -16.301 -39.075 -10.486 1.00 39.59 88 ASP A C 1
ATOM 689 O O . ASP A 1 88 ? -17.414 -39.482 -10.819 1.00 39.59 88 ASP A O 1
ATOM 693 N N . SER A 1 89 ? -15.205 -39.455 -11.167 1.00 38.56 89 SER A N 1
ATOM 694 C CA . SER A 1 89 ? -15.153 -40.676 -12.009 1.00 38.56 89 SER A CA 1
ATOM 695 C C . SER A 1 89 ? -13.735 -41.110 -12.448 1.00 38.56 89 SER A C 1
ATOM 697 O O . SER A 1 89 ? -13.431 -41.209 -13.637 1.00 38.56 89 SER A O 1
ATOM 699 N N . ILE A 1 90 ? -12.857 -41.460 -11.497 1.00 40.16 90 ILE A N 1
ATOM 700 C CA . ILE A 1 90 ? -11.593 -42.165 -11.809 1.00 40.16 90 ILE A CA 1
ATOM 701 C C . ILE A 1 90 ? -11.821 -43.692 -11.791 1.00 40.16 90 ILE A C 1
ATOM 703 O O . ILE A 1 90 ? -12.150 -44.235 -10.735 1.00 40.16 90 ILE A O 1
ATOM 707 N N . PRO A 1 91 ? -11.613 -44.422 -12.905 1.00 41.25 91 PRO A N 1
ATOM 708 C CA . PRO A 1 91 ? -11.549 -45.881 -12.888 1.00 41.25 91 PRO A CA 1
ATOM 709 C C . PRO A 1 91 ? -10.171 -46.379 -12.414 1.00 41.25 91 PRO A C 1
ATOM 711 O O . PRO A 1 91 ? -9.134 -45.873 -12.840 1.00 41.25 91 PRO A O 1
ATOM 714 N N . ASP A 1 92 ? -10.176 -47.408 -11.563 1.00 32.84 92 ASP A N 1
ATOM 715 C CA . ASP A 1 92 ? -8.984 -48.112 -11.066 1.00 32.84 92 ASP A CA 1
ATOM 716 C C . ASP A 1 92 ? -8.102 -48.652 -12.209 1.00 32.84 92 ASP A C 1
ATOM 718 O O . ASP A 1 92 ? -8.598 -49.258 -13.165 1.00 32.84 92 ASP A O 1
ATOM 722 N N . PHE A 1 93 ? -6.785 -48.468 -12.082 1.00 32.16 93 PHE A N 1
ATOM 723 C CA . PHE A 1 93 ? -5.799 -49.167 -12.898 1.00 32.16 93 PHE A CA 1
ATOM 724 C C . PHE A 1 93 ? -4.541 -49.486 -12.083 1.00 32.16 93 PHE A C 1
ATOM 726 O O . PHE A 1 93 ? -3.735 -48.611 -11.767 1.00 32.16 93 PHE A O 1
ATOM 733 N N . SER A 1 94 ? -4.361 -50.767 -11.770 1.00 35.66 94 SER A N 1
ATOM 734 C CA . SER A 1 94 ? -3.275 -51.281 -10.938 1.00 35.66 94 SER A CA 1
ATOM 735 C C . SER A 1 94 ? -2.302 -52.143 -11.751 1.00 35.66 94 SER A C 1
ATOM 737 O O . SER A 1 94 ? -2.682 -53.155 -12.339 1.00 35.66 94 SER A O 1
ATOM 739 N N . VAL A 1 95 ? -1.022 -51.756 -11.759 1.00 32.81 95 VAL A N 1
ATOM 740 C CA . VAL A 1 95 ? 0.114 -52.596 -12.177 1.00 32.81 95 VAL A CA 1
ATOM 741 C C . VAL A 1 95 ? 1.268 -52.353 -11.202 1.00 32.81 95 VAL A C 1
ATOM 743 O O . VAL A 1 95 ? 1.560 -51.214 -10.851 1.00 32.81 95 VAL A O 1
ATOM 746 N N . ASP A 1 96 ? 1.887 -53.440 -10.757 1.00 33.47 96 ASP A N 1
ATOM 747 C CA . ASP A 1 96 ? 2.963 -53.501 -9.764 1.00 33.47 96 ASP A CA 1
ATOM 748 C C . ASP A 1 96 ? 4.301 -53.789 -10.470 1.00 33.47 96 ASP A C 1
ATOM 750 O O . ASP A 1 96 ? 4.296 -54.608 -11.389 1.00 33.47 96 ASP A O 1
ATOM 754 N N . ASP A 1 97 ? 5.407 -53.139 -10.068 1.00 33.19 97 ASP A N 1
ATOM 755 C CA . ASP A 1 97 ? 6.695 -53.824 -9.821 1.00 33.19 97 ASP A CA 1
ATOM 756 C C . ASP A 1 97 ? 7.876 -52.915 -9.373 1.00 33.19 97 ASP A C 1
ATOM 758 O O . ASP A 1 97 ? 8.142 -51.848 -9.921 1.00 33.19 97 ASP A O 1
ATOM 762 N N . GLN A 1 98 ? 8.664 -53.456 -8.433 1.00 33.31 98 GLN A N 1
ATOM 763 C CA . GLN A 1 98 ? 10.134 -53.334 -8.273 1.00 33.31 98 GLN A CA 1
ATOM 764 C C . GLN A 1 98 ? 10.841 -51.958 -8.104 1.00 33.31 98 GLN A C 1
ATOM 766 O O . GLN A 1 98 ? 11.519 -51.470 -8.999 1.00 33.31 98 GLN A O 1
ATOM 771 N N . GLN A 1 99 ? 10.858 -51.495 -6.841 1.00 35.88 99 GLN A N 1
ATOM 772 C CA . GLN A 1 99 ? 12.045 -51.398 -5.938 1.00 35.88 99 GLN A CA 1
ATOM 773 C C . GLN A 1 99 ? 13.296 -50.521 -6.294 1.00 35.88 99 GLN A C 1
ATOM 775 O O . GLN A 1 99 ? 13.550 -50.204 -7.449 1.00 35.88 99 GLN A O 1
ATOM 780 N N . PRO A 1 100 ? 14.094 -50.081 -5.282 1.00 45.78 100 PRO A N 1
ATOM 781 C CA . PRO A 1 100 ? 14.868 -48.830 -5.361 1.00 45.78 100 PRO A CA 1
ATOM 782 C C . PRO A 1 100 ? 16.401 -48.980 -5.238 1.00 45.78 100 PRO A C 1
ATOM 784 O O . PRO A 1 100 ? 16.900 -50.072 -4.994 1.00 45.78 100 PRO A O 1
ATOM 787 N N . LEU A 1 101 ? 17.104 -47.838 -5.305 1.00 28.92 101 LEU A N 1
ATOM 788 C CA . LEU A 1 101 ? 18.394 -47.426 -4.690 1.00 28.92 101 LEU A CA 1
ATOM 789 C C . LEU A 1 101 ? 18.623 -45.962 -5.164 1.00 28.92 101 LEU A C 1
ATOM 791 O O . LEU A 1 101 ? 18.223 -45.649 -6.278 1.00 28.92 101 LEU A O 1
ATOM 795 N N . SER A 1 102 ? 19.279 -44.991 -4.527 1.00 30.09 102 SER A N 1
ATOM 796 C CA . SER A 1 102 ? 19.761 -44.633 -3.179 1.00 30.09 102 SER A CA 1
ATOM 797 C C . SER A 1 102 ? 20.750 -43.460 -3.400 1.00 30.09 102 SER A C 1
ATOM 799 O O . SER A 1 102 ? 21.327 -43.381 -4.481 1.00 30.09 102 SER A O 1
ATOM 801 N N . ASN A 1 103 ? 20.978 -42.580 -2.415 1.00 31.64 103 ASN A N 1
ATOM 802 C CA . ASN A 1 103 ? 21.977 -41.491 -2.482 1.00 31.64 103 ASN A CA 1
ATOM 803 C C . ASN A 1 103 ? 23.344 -41.897 -3.070 1.00 31.64 103 ASN A C 1
ATOM 805 O O . ASN A 1 103 ? 23.855 -42.953 -2.706 1.00 31.64 103 ASN A O 1
ATOM 809 N N . GLU A 1 104 ? 24.012 -40.950 -3.736 1.00 29.98 104 GLU A N 1
ATOM 810 C CA . GLU A 1 104 ? 25.347 -40.503 -3.298 1.00 29.98 104 GLU A CA 1
ATOM 811 C C . GLU A 1 104 ? 25.623 -39.045 -3.721 1.00 29.98 104 GLU A C 1
ATOM 813 O O . GLU A 1 104 ? 24.853 -38.461 -4.489 1.00 29.98 104 GLU A O 1
ATOM 818 N N . SER A 1 105 ? 26.662 -38.436 -3.145 1.00 31.75 105 SER A N 1
ATOM 819 C CA . SER A 1 105 ? 27.052 -37.029 -3.314 1.00 31.75 105 SER A CA 1
ATOM 820 C C . SER A 1 105 ? 28.539 -36.893 -3.675 1.00 31.75 105 SER A C 1
ATOM 822 O O . SER A 1 105 ? 29.275 -37.873 -3.649 1.00 31.75 105 SER A O 1
ATOM 824 N N . ASP A 1 106 ? 28.953 -35.652 -3.955 1.00 32.25 106 ASP A N 1
ATOM 825 C CA . ASP A 1 106 ? 30.338 -35.152 -3.928 1.00 32.25 106 ASP A CA 1
ATOM 826 C C . ASP A 1 106 ? 31.310 -35.556 -5.065 1.00 32.25 106 ASP A C 1
ATOM 828 O O . ASP A 1 106 ? 31.793 -36.679 -5.166 1.00 32.25 106 ASP A O 1
ATOM 832 N N . ASP A 1 107 ? 31.700 -34.549 -5.859 1.00 30.14 107 ASP A N 1
ATOM 833 C CA . ASP A 1 107 ? 33.034 -33.896 -5.831 1.00 30.14 107 ASP A CA 1
ATOM 834 C C . ASP A 1 107 ? 33.596 -33.532 -7.234 1.00 30.14 107 ASP A C 1
ATOM 836 O O . ASP A 1 107 ? 33.086 -33.915 -8.288 1.00 30.14 107 ASP A O 1
ATOM 840 N N . ASN A 1 108 ? 34.623 -32.683 -7.230 1.00 30.91 108 ASN A N 1
ATOM 841 C CA . ASN A 1 108 ? 35.223 -31.962 -8.349 1.00 30.91 108 ASN A CA 1
ATOM 842 C C . ASN A 1 108 ? 36.095 -32.836 -9.274 1.00 30.91 108 ASN A C 1
ATOM 844 O O . ASN A 1 108 ? 36.804 -33.727 -8.810 1.00 30.91 108 ASN A O 1
ATOM 848 N N . SER A 1 109 ? 36.232 -32.442 -10.550 1.00 32.09 109 SER A N 1
ATOM 849 C CA . SER A 1 109 ? 37.533 -31.949 -11.071 1.00 32.09 109 SER A CA 1
ATOM 850 C C . SER A 1 109 ? 37.499 -31.439 -12.527 1.00 32.09 109 SER A C 1
ATOM 852 O O . SER A 1 109 ? 36.788 -31.957 -13.379 1.00 32.09 109 SER A O 1
ATOM 854 N N . ASP A 1 110 ? 38.295 -30.388 -12.745 1.00 29.98 110 ASP A N 1
ATOM 855 C CA . ASP A 1 110 ? 39.020 -29.937 -13.946 1.00 29.98 110 ASP A CA 1
ATOM 856 C C . ASP A 1 110 ? 38.584 -30.294 -15.393 1.00 29.98 110 ASP A C 1
ATOM 858 O O . ASP A 1 110 ? 38.584 -31.438 -15.833 1.00 29.98 110 ASP A O 1
ATOM 862 N N . PHE A 1 111 ? 38.426 -29.219 -16.183 1.00 30.31 111 PHE A N 1
ATOM 863 C CA . PHE A 1 111 ? 39.326 -28.864 -17.303 1.00 30.31 111 PHE A CA 1
ATOM 864 C C . PHE A 1 111 ? 39.640 -29.941 -18.378 1.00 30.31 111 PHE A C 1
ATOM 866 O O . PHE A 1 111 ? 40.498 -30.794 -18.180 1.00 30.31 111 PHE A O 1
ATOM 873 N N . ASP A 1 112 ? 39.089 -29.797 -19.595 1.00 28.98 112 ASP A N 1
ATOM 874 C CA . ASP A 1 112 ? 39.787 -29.077 -20.688 1.00 28.98 112 ASP A CA 1
ATOM 875 C C . ASP A 1 112 ? 38.855 -28.790 -21.900 1.00 28.98 112 ASP A C 1
ATOM 877 O O . ASP A 1 112 ? 37.667 -29.117 -21.906 1.00 28.98 112 ASP A O 1
ATOM 881 N N . VAL A 1 113 ? 39.396 -28.121 -22.920 1.00 30.20 113 VAL A N 1
ATOM 882 C CA . VAL A 1 113 ? 38.726 -27.510 -24.075 1.00 30.20 113 VAL A CA 1
ATOM 883 C C . VAL A 1 113 ? 38.575 -28.457 -25.274 1.00 30.20 113 VAL A C 1
ATOM 885 O O . VAL A 1 113 ? 39.560 -29.012 -25.755 1.00 30.20 113 VAL A O 1
ATOM 888 N N . LEU A 1 114 ? 37.390 -28.467 -25.907 1.00 28.81 114 LEU A N 1
ATOM 889 C CA . LEU A 1 114 ? 37.314 -28.373 -27.375 1.00 28.81 114 LEU A CA 1
ATOM 890 C C . LEU A 1 114 ? 35.994 -27.766 -27.875 1.00 28.81 114 LEU A C 1
ATOM 892 O O . LEU A 1 114 ? 34.937 -27.939 -27.274 1.00 28.81 114 LEU A O 1
ATOM 896 N N . SER A 1 115 ? 36.065 -27.059 -29.002 1.00 32.22 115 SER A N 1
ATOM 897 C CA . SER A 1 115 ? 34.935 -26.420 -29.676 1.00 32.22 115 SER A CA 1
ATOM 898 C C . SER A 1 115 ? 34.491 -27.193 -30.921 1.00 32.22 115 SER A C 1
ATOM 900 O O . SER A 1 115 ? 35.320 -27.585 -31.741 1.00 32.22 115 SER A O 1
ATOM 902 N N . THR A 1 116 ? 33.173 -27.301 -31.129 1.00 30.36 116 THR A N 1
ATOM 903 C CA . THR A 1 116 ? 32.595 -27.578 -32.455 1.00 30.36 116 THR A CA 1
ATOM 904 C C . THR A 1 116 ? 31.276 -26.819 -32.637 1.00 30.36 116 THR A C 1
ATOM 906 O O . THR A 1 116 ? 30.506 -26.641 -31.698 1.00 30.36 116 THR A O 1
ATOM 909 N N . THR A 1 117 ? 31.028 -26.341 -33.855 1.00 30.89 117 THR A N 1
ATOM 910 C CA . THR A 1 117 ? 29.880 -25.508 -34.260 1.00 30.89 117 THR A CA 1
ATOM 911 C C . THR A 1 117 ? 28.584 -26.301 -34.457 1.00 30.89 117 THR A C 1
ATOM 913 O O . THR A 1 117 ? 28.644 -27.403 -35.002 1.00 30.89 117 THR A O 1
ATOM 916 N N . GLY A 1 118 ? 27.410 -25.716 -34.165 1.00 28.62 118 GLY A N 1
ATOM 917 C CA . GLY A 1 118 ? 26.136 -26.395 -34.467 1.00 28.62 118 GLY A CA 1
ATOM 918 C C . GLY A 1 118 ? 24.809 -25.703 -34.116 1.00 28.62 118 GLY A C 1
ATOM 919 O O . GLY A 1 118 ? 23.845 -26.413 -33.852 1.00 28.62 118 GLY A O 1
ATOM 920 N N . SER A 1 119 ? 24.703 -24.369 -34.093 1.00 30.19 119 SER A N 1
ATOM 921 C CA . SER A 1 119 ? 23.431 -23.679 -33.796 1.00 30.19 119 SER A CA 1
ATOM 922 C C . SER A 1 119 ? 22.609 -23.352 -35.053 1.00 30.19 119 SER A C 1
ATOM 924 O O . SER A 1 119 ? 22.851 -22.367 -35.748 1.00 30.19 119 SER A O 1
ATOM 926 N N . THR A 1 120 ? 21.578 -24.155 -35.321 1.00 31.78 120 THR A N 1
ATOM 927 C CA . THR A 1 120 ? 20.470 -23.778 -36.216 1.00 31.78 120 THR A CA 1
ATOM 928 C C . THR A 1 120 ? 19.521 -22.819 -35.499 1.00 31.78 120 THR A C 1
ATOM 930 O O . THR A 1 120 ? 19.099 -23.123 -34.384 1.00 31.78 120 THR A O 1
ATOM 933 N N . LEU A 1 121 ? 19.115 -21.719 -36.139 1.00 32.12 121 LEU A N 1
ATOM 934 C CA . LEU A 1 121 ? 18.081 -20.823 -35.611 1.00 32.12 121 LEU A CA 1
ATOM 935 C C . LEU A 1 121 ? 17.003 -20.561 -36.667 1.00 32.12 121 LEU A C 1
ATOM 937 O O . LEU A 1 121 ? 17.319 -20.341 -37.835 1.00 32.12 121 LEU A O 1
ATOM 941 N N . GLY A 1 122 ? 15.735 -20.585 -36.253 1.00 28.58 122 GLY A N 1
ATOM 942 C CA . GLY A 1 122 ? 14.590 -20.378 -37.133 1.00 28.58 122 GLY A CA 1
ATOM 943 C C . GLY A 1 122 ? 13.551 -19.429 -36.540 1.00 28.58 122 GLY A C 1
ATOM 944 O O . GLY A 1 122 ? 13.124 -19.606 -35.408 1.00 28.58 122 GLY A O 1
ATOM 945 N N . SER A 1 123 ? 13.128 -18.470 -37.365 1.00 29.94 123 SER A N 1
ATOM 946 C CA . SER A 1 123 ? 11.801 -17.836 -37.400 1.00 29.94 123 SER A CA 1
ATOM 947 C C . SER A 1 123 ? 11.115 -17.405 -36.088 1.00 29.94 123 SER A C 1
ATOM 949 O O . SER A 1 123 ? 10.266 -18.118 -35.558 1.00 29.94 123 SER A O 1
ATOM 951 N N . THR A 1 124 ? 11.263 -16.120 -35.760 1.00 30.03 124 THR A N 1
ATOM 952 C CA . THR A 1 124 ? 10.133 -15.206 -35.476 1.00 30.03 124 THR A CA 1
ATOM 953 C C . THR A 1 124 ? 10.416 -13.872 -36.197 1.00 30.03 124 THR A C 1
ATOM 955 O O . THR A 1 124 ? 11.565 -13.584 -36.520 1.00 30.03 124 THR A O 1
ATOM 958 N N . GLY A 1 125 ? 9.451 -13.021 -36.554 1.00 29.42 125 GLY A N 1
ATOM 959 C CA . GLY A 1 125 ? 7.997 -13.109 -36.363 1.00 29.42 125 GLY A CA 1
ATOM 960 C C . GLY A 1 125 ? 7.359 -11.721 -36.206 1.00 29.42 125 GLY A C 1
ATOM 961 O O . GLY A 1 125 ? 6.673 -11.480 -35.220 1.00 29.42 125 GLY A O 1
ATOM 962 N N . SER A 1 126 ? 7.642 -10.781 -37.115 1.00 29.53 126 SER A N 1
ATOM 963 C CA . SER A 1 126 ? 7.222 -9.374 -37.005 1.00 29.53 126 SER A CA 1
ATOM 964 C C . SER A 1 126 ? 5.819 -9.119 -37.568 1.00 29.53 126 SER A C 1
ATOM 966 O O . SER A 1 126 ? 5.569 -9.422 -38.735 1.00 29.53 126 SER A O 1
ATOM 968 N N . MET A 1 127 ? 4.940 -8.496 -36.776 1.00 30.47 127 MET A N 1
ATOM 969 C CA . MET A 1 127 ? 3.647 -7.969 -37.237 1.00 30.47 127 MET A CA 1
ATOM 970 C C . MET A 1 127 ? 3.757 -6.538 -37.783 1.00 30.47 127 MET A C 1
ATOM 972 O O . MET A 1 127 ? 4.673 -5.788 -37.449 1.00 30.47 127 MET A O 1
ATOM 976 N N . GLU A 1 128 ? 2.811 -6.182 -38.649 1.00 27.00 128 GLU A N 1
ATOM 977 C CA . GLU A 1 128 ? 2.770 -4.926 -39.401 1.00 27.00 128 GLU A CA 1
ATOM 978 C C . GLU A 1 128 ? 2.193 -3.752 -38.593 1.00 27.00 128 GLU A C 1
ATOM 980 O O . GLU A 1 128 ? 1.308 -3.926 -37.755 1.00 27.00 128 GLU A O 1
ATOM 985 N N . MET A 1 129 ? 2.549 -2.525 -38.987 1.00 28.06 129 MET A N 1
ATOM 986 C CA . MET A 1 129 ? 1.558 -1.446 -39.036 1.00 28.06 129 MET A CA 1
ATOM 987 C C . MET A 1 129 ? 1.742 -0.604 -40.307 1.00 28.06 129 MET A C 1
ATOM 989 O O . MET A 1 129 ? 2.828 -0.540 -40.879 1.00 28.06 129 MET A O 1
ATOM 993 N N . ASN A 1 130 ? 0.642 -0.034 -40.797 1.00 28.98 130 ASN A N 1
ATOM 994 C CA . ASN A 1 130 ? 0.430 0.292 -42.209 1.00 28.98 130 ASN A CA 1
ATOM 995 C C . ASN A 1 130 ? 0.290 1.805 -42.451 1.00 28.98 130 ASN A C 1
ATOM 997 O O . ASN A 1 130 ? -0.532 2.450 -41.801 1.00 28.98 130 ASN A O 1
ATOM 1001 N N . THR A 1 131 ? 0.992 2.338 -43.458 1.00 30.62 131 THR A N 1
ATOM 1002 C CA . THR A 1 131 ? 0.621 3.598 -44.128 1.00 30.62 131 THR A CA 1
ATOM 1003 C C . THR A 1 131 ? 0.689 3.480 -45.656 1.00 30.62 131 THR A C 1
ATOM 1005 O O . THR A 1 131 ? 1.741 3.570 -46.287 1.00 30.62 131 THR A O 1
ATOM 1008 N N . SER A 1 132 ? -0.480 3.341 -46.281 1.00 31.41 132 SER A N 1
ATOM 1009 C CA . SER A 1 132 ? -0.681 3.613 -47.706 1.00 31.41 132 SER A CA 1
ATOM 1010 C C . SER A 1 132 ? -0.566 5.123 -48.000 1.00 31.41 132 SER A C 1
ATOM 1012 O O . SER A 1 132 ? -0.917 5.950 -47.164 1.00 31.41 132 SER A O 1
ATOM 1014 N N . GLY A 1 133 ? -0.120 5.580 -49.174 1.00 27.75 133 GLY A N 1
ATOM 1015 C CA . GLY A 1 133 ? 0.416 4.863 -50.340 1.00 27.75 133 GLY A CA 1
ATOM 1016 C C . GLY A 1 133 ? 0.091 5.599 -51.653 1.00 27.75 133 GLY A C 1
ATOM 1017 O O . GLY A 1 133 ? -0.923 6.287 -51.729 1.00 27.75 133 GLY A O 1
ATOM 1018 N N . VAL A 1 134 ? 0.908 5.434 -52.703 1.00 30.64 134 VAL A N 1
ATOM 1019 C CA . VAL A 1 134 ? 0.604 5.871 -54.087 1.00 30.64 134 VAL A CA 1
ATOM 1020 C C . VAL A 1 134 ? 1.112 4.827 -55.094 1.00 30.64 134 VAL A C 1
ATOM 1022 O O . VAL A 1 134 ? 2.207 4.292 -54.957 1.00 30.64 134 VAL A O 1
ATOM 1025 N N . SER A 1 135 ? 0.285 4.539 -56.101 1.00 30.16 135 SER A N 1
ATOM 1026 C CA . SER A 1 135 ? 0.541 3.663 -57.262 1.00 30.16 135 SER A CA 1
ATOM 1027 C C . SER A 1 135 ? 1.091 4.456 -58.464 1.00 30.16 135 SER A C 1
ATOM 1029 O O . SER A 1 135 ? 0.858 5.658 -58.528 1.00 30.16 135 SER A O 1
ATOM 1031 N N . ALA A 1 136 ? 1.718 3.889 -59.506 1.00 32.22 136 ALA A N 1
ATOM 1032 C CA . ALA A 1 136 ? 2.274 2.548 -59.781 1.00 32.22 136 ALA A CA 1
ATOM 1033 C C . ALA A 1 136 ? 3.043 2.628 -61.138 1.00 32.22 136 ALA A C 1
ATOM 1035 O O . ALA A 1 136 ? 3.539 3.697 -61.479 1.00 32.22 136 ALA A O 1
ATOM 1036 N N . VAL A 1 137 ? 3.013 1.548 -61.943 1.00 32.56 137 VAL A N 1
ATOM 1037 C CA . VAL A 1 137 ? 3.562 1.358 -63.313 1.00 32.56 137 VAL A CA 1
ATOM 1038 C C . VAL A 1 137 ? 5.023 0.845 -63.316 1.00 32.56 137 VAL A C 1
ATOM 1040 O O . VAL A 1 137 ? 5.821 1.317 -62.510 1.00 32.56 137 VAL A O 1
ATOM 1043 N N . PRO A 1 138 ? 5.359 -0.218 -64.090 1.00 35.50 138 PRO A N 1
ATOM 1044 C CA . PRO A 1 138 ? 6.057 -1.352 -63.472 1.00 35.50 138 PRO A CA 1
ATOM 1045 C C . PRO A 1 138 ? 7.375 -1.781 -64.147 1.00 35.50 138 PRO A C 1
ATOM 1047 O O . PRO A 1 138 ? 7.825 -1.209 -65.138 1.00 35.50 138 PRO A O 1
ATOM 1050 N N . SER A 1 139 ? 7.958 -2.852 -63.606 1.00 33.38 139 SER A N 1
ATOM 1051 C CA . SER A 1 139 ? 9.116 -3.577 -64.131 1.00 33.38 139 SER A CA 1
ATOM 1052 C C . SER A 1 139 ? 8.883 -4.245 -65.497 1.00 33.38 139 SER A C 1
ATOM 1054 O O . SER A 1 139 ? 7.753 -4.507 -65.921 1.00 33.38 139 SER A O 1
ATOM 1056 N N . HIS A 1 140 ? 9.993 -4.585 -66.158 1.00 31.75 140 HIS A N 1
ATOM 1057 C CA . HIS A 1 140 ? 10.069 -5.595 -67.213 1.00 31.75 140 HIS A CA 1
ATOM 1058 C C . HIS A 1 140 ? 11.289 -6.497 -66.986 1.00 31.75 140 HIS A C 1
ATOM 1060 O O . HIS A 1 140 ? 12.304 -6.050 -66.454 1.00 31.75 140 HIS A O 1
ATOM 1066 N N . ASP A 1 141 ? 11.135 -7.763 -67.365 1.00 27.78 141 ASP A N 1
ATOM 1067 C CA . ASP A 1 141 ? 12.088 -8.862 -67.176 1.00 27.78 141 ASP A CA 1
ATOM 1068 C C . ASP A 1 141 ? 13.169 -8.943 -68.279 1.00 27.78 141 ASP A C 1
ATOM 1070 O O . ASP A 1 141 ? 13.212 -8.115 -69.190 1.00 27.78 141 ASP A O 1
ATOM 1074 N N . TYR A 1 142 ? 13.948 -10.036 -68.222 1.00 30.20 142 TYR A N 1
ATOM 1075 C CA . TYR A 1 142 ? 14.875 -10.589 -69.232 1.00 30.20 142 TYR A CA 1
ATOM 1076 C C . TYR A 1 142 ? 16.372 -10.219 -69.040 1.00 30.20 142 TYR A C 1
ATOM 1078 O O . TYR A 1 142 ? 16.693 -9.247 -68.363 1.00 30.20 142 TYR A O 1
ATOM 1086 N N . PRO A 1 143 ? 17.317 -11.098 -69.449 1.00 34.66 143 PRO A N 1
ATOM 1087 C CA . PRO A 1 143 ? 17.759 -12.148 -68.525 1.00 34.66 143 PRO A CA 1
ATOM 1088 C C . PRO A 1 143 ? 19.294 -12.322 -68.496 1.00 34.66 143 PRO A C 1
ATOM 1090 O O . PRO A 1 143 ? 20.048 -11.600 -69.145 1.00 34.66 143 PRO A O 1
ATOM 1093 N N . SER A 1 144 ? 19.776 -13.336 -67.775 1.00 36.81 144 SER A N 1
ATOM 1094 C CA . SER A 1 144 ? 21.173 -13.768 -67.843 1.00 36.81 144 SER A CA 1
ATOM 1095 C C . SER A 1 144 ? 21.532 -14.374 -69.210 1.00 36.81 144 SER A C 1
ATOM 1097 O O . SER A 1 144 ? 20.862 -15.279 -69.706 1.00 36.81 144 SER A O 1
ATOM 1099 N N . ALA A 1 145 ? 22.645 -13.918 -69.790 1.00 30.47 145 ALA A N 1
ATOM 1100 C CA . ALA A 1 145 ? 23.290 -14.535 -70.946 1.00 30.47 145 ALA A CA 1
ATOM 1101 C C . ALA A 1 145 ? 24.820 -14.468 -70.802 1.00 30.47 145 ALA A C 1
ATOM 1103 O O . ALA A 1 145 ? 25.377 -13.449 -70.399 1.00 30.47 145 ALA A O 1
ATOM 1104 N N . THR A 1 146 ? 25.495 -15.574 -71.108 1.00 34.09 146 THR A N 1
ATOM 1105 C CA . THR A 1 146 ? 26.961 -15.711 -71.092 1.00 34.09 146 THR A CA 1
ATOM 1106 C C . THR A 1 146 ? 27.591 -15.286 -72.420 1.00 34.09 146 THR A C 1
ATOM 1108 O O . THR A 1 146 ? 27.051 -15.628 -73.470 1.00 34.09 146 THR A O 1
ATOM 1111 N N . GLY A 1 147 ? 28.789 -14.691 -72.370 1.00 32.09 147 GLY A N 1
ATOM 1112 C CA . GLY A 1 147 ? 29.579 -14.268 -73.541 1.00 32.09 147 GLY A CA 1
ATOM 1113 C C . GLY A 1 147 ? 29.321 -12.795 -73.891 1.00 32.09 147 GLY A C 1
ATOM 1114 O O . GLY A 1 147 ? 28.176 -12.388 -74.025 1.00 32.09 147 GLY A O 1
ATOM 1115 N N . ASN A 1 148 ? 30.322 -11.925 -74.012 1.00 31.12 148 ASN A N 1
ATOM 1116 C CA . ASN A 1 148 ? 31.611 -12.137 -74.669 1.00 31.12 148 ASN A CA 1
ATOM 1117 C C . ASN A 1 148 ? 32.744 -11.330 -74.010 1.00 31.12 148 ASN A C 1
ATOM 1119 O O . ASN A 1 148 ? 32.509 -10.278 -73.416 1.00 31.12 148 ASN A O 1
ATOM 1123 N N . GLU A 1 149 ? 33.979 -11.797 -74.192 1.00 38.72 149 GLU A N 1
ATOM 1124 C CA . GLU A 1 149 ? 35.171 -10.942 -74.119 1.00 38.72 149 GLU A CA 1
ATOM 1125 C C . GLU A 1 149 ? 35.241 -10.033 -75.376 1.00 38.72 149 GLU A C 1
ATOM 1127 O O . GLU A 1 149 ? 34.390 -10.129 -76.257 1.00 38.72 149 GLU A O 1
ATOM 1132 N N . GLU A 1 150 ? 36.248 -9.157 -75.467 1.00 36.50 150 GLU A N 1
ATOM 1133 C CA . GLU A 1 150 ? 36.418 -8.125 -76.518 1.00 36.50 150 GLU A CA 1
ATOM 1134 C C . GLU A 1 150 ? 35.447 -6.922 -76.476 1.00 36.50 150 GLU A C 1
ATOM 1136 O O . GLU A 1 150 ? 34.594 -6.745 -77.344 1.00 36.50 150 GLU A O 1
ATOM 1141 N N . LEU A 1 151 ? 35.671 -5.985 -75.541 1.00 30.92 151 LEU A N 1
ATOM 1142 C CA . LEU A 1 151 ? 35.232 -4.593 -75.731 1.00 30.92 151 LEU A CA 1
ATOM 1143 C C . LEU A 1 151 ? 36.151 -3.559 -75.054 1.00 30.92 151 LEU A C 1
ATOM 1145 O O . LEU A 1 151 ? 35.766 -2.940 -74.072 1.00 30.92 151 LEU A O 1
ATOM 1149 N N . PHE A 1 152 ? 37.359 -3.353 -75.597 1.00 33.22 152 PHE A N 1
ATOM 1150 C CA . PHE A 1 152 ? 38.046 -2.039 -75.577 1.00 33.22 152 PHE A CA 1
ATOM 1151 C C . PHE A 1 152 ? 39.175 -1.913 -76.627 1.00 33.22 152 PHE A C 1
ATOM 1153 O O . PHE A 1 152 ? 40.116 -1.132 -76.492 1.00 33.22 152 PHE A O 1
ATOM 1160 N N . SER A 1 153 ? 39.066 -2.648 -77.735 1.00 27.45 153 SER A N 1
ATOM 1161 C CA . SER A 1 153 ? 39.917 -2.508 -78.920 1.00 27.45 153 SER A CA 1
ATOM 1162 C C . SER A 1 153 ? 39.427 -1.348 -79.799 1.00 27.45 153 SER A C 1
ATOM 1164 O O . SER A 1 153 ? 38.847 -1.552 -80.865 1.00 27.45 153 SER A O 1
ATOM 1166 N N . LEU A 1 154 ? 39.663 -0.104 -79.358 1.00 31.11 154 LEU A N 1
ATOM 1167 C CA . LEU A 1 154 ? 39.393 1.096 -80.162 1.00 31.11 154 LEU A CA 1
ATOM 1168 C C . LEU A 1 154 ? 40.338 1.159 -81.373 1.00 31.11 154 LEU A C 1
ATOM 1170 O O . LEU A 1 154 ? 41.377 1.818 -81.362 1.00 31.11 154 LEU A O 1
ATOM 1174 N N . SER A 1 155 ? 39.951 0.454 -82.436 1.00 29.38 155 SER A N 1
ATOM 1175 C CA . SER A 1 155 ? 40.566 0.540 -83.755 1.00 29.38 155 SER A CA 1
ATOM 1176 C C . SER A 1 155 ? 40.228 1.894 -84.379 1.00 29.38 155 SER A C 1
ATOM 1178 O O . SER A 1 155 ? 39.285 2.039 -85.156 1.00 29.38 155 SER A O 1
ATOM 1180 N N . SER A 1 156 ? 41.008 2.917 -84.026 1.00 31.34 156 SER A N 1
ATOM 1181 C CA . SER A 1 156 ? 41.100 4.116 -84.849 1.00 31.34 156 SER A CA 1
ATOM 1182 C C . SER A 1 156 ? 41.689 3.698 -86.195 1.00 31.34 156 SER A C 1
ATOM 1184 O O . SER A 1 156 ? 42.863 3.337 -86.291 1.00 31.34 156 SER A O 1
ATOM 1186 N N . ALA A 1 157 ? 40.849 3.714 -87.233 1.00 34.84 157 ALA A N 1
ATOM 1187 C CA . ALA A 1 157 ? 41.201 3.366 -88.608 1.00 34.84 157 ALA A CA 1
ATOM 1188 C C . ALA A 1 157 ? 42.105 4.443 -89.238 1.00 34.84 157 ALA A C 1
ATOM 1190 O O . ALA A 1 157 ? 41.749 5.128 -90.194 1.00 34.84 157 ALA A O 1
ATOM 1191 N N . THR A 1 158 ? 43.290 4.601 -88.657 1.00 35.97 158 THR A N 1
ATOM 1192 C CA . THR A 1 158 ? 44.367 5.442 -89.154 1.00 35.97 158 THR A CA 1
ATOM 1193 C C . THR A 1 158 ? 45.115 4.627 -90.201 1.00 35.97 158 THR A C 1
ATOM 1195 O O . THR A 1 158 ? 46.096 3.952 -89.884 1.00 35.97 158 THR A O 1
ATOM 1198 N N . GLU A 1 159 ? 44.642 4.649 -91.451 1.00 30.25 159 GLU A N 1
ATOM 1199 C CA . GLU A 1 159 ? 45.496 4.232 -92.565 1.00 30.25 159 GLU A CA 1
ATOM 1200 C C . GLU A 1 159 ? 46.801 5.041 -92.474 1.00 30.25 159 GLU A C 1
ATOM 1202 O O . GLU A 1 159 ? 46.741 6.275 -92.406 1.00 30.25 159 GLU A O 1
ATOM 1207 N N . PRO A 1 160 ? 47.980 4.396 -92.415 1.00 33.97 160 PRO A N 1
ATOM 1208 C CA . PRO A 1 160 ? 49.227 5.127 -92.302 1.00 33.97 160 PRO A CA 1
ATOM 1209 C C . PRO A 1 160 ? 49.423 5.937 -93.582 1.00 33.97 160 PRO A C 1
ATOM 1211 O O . PRO A 1 160 ? 49.650 5.365 -94.651 1.00 33.97 160 PRO A O 1
ATOM 1214 N N . ILE A 1 161 ? 49.344 7.268 -93.467 1.00 36.53 161 ILE A N 1
ATOM 1215 C CA . ILE A 1 161 ? 49.677 8.188 -94.560 1.00 36.53 161 ILE A CA 1
ATOM 1216 C C . ILE A 1 161 ? 51.062 7.763 -95.073 1.00 36.53 161 ILE A C 1
ATOM 1218 O O . ILE A 1 161 ? 51.995 7.703 -94.267 1.00 36.53 161 ILE A O 1
ATOM 1222 N N . PRO A 1 162 ? 51.223 7.409 -96.363 1.00 33.44 162 PRO A N 1
ATOM 1223 C CA . PRO A 1 162 ? 52.448 6.782 -96.839 1.00 33.44 162 PRO A CA 1
ATOM 1224 C C . PRO A 1 162 ? 53.596 7.796 -96.860 1.00 33.44 162 PRO A C 1
ATOM 1226 O O . PRO A 1 162 ? 53.824 8.487 -97.853 1.00 33.44 162 PRO A O 1
ATOM 1229 N N . ILE A 1 163 ? 54.334 7.870 -95.748 1.00 33.34 163 ILE A N 1
ATOM 1230 C CA . ILE A 1 163 ? 55.577 8.632 -95.629 1.00 33.34 163 ILE A CA 1
ATOM 1231 C C . ILE A 1 163 ? 56.577 8.015 -96.608 1.00 33.34 163 ILE A C 1
ATOM 1233 O O . ILE A 1 163 ? 57.151 6.954 -96.357 1.00 33.34 163 ILE A O 1
ATOM 1237 N N . TYR A 1 164 ? 56.758 8.679 -97.749 1.00 37.59 164 TYR A N 1
ATOM 1238 C CA . TYR A 1 164 ? 57.622 8.223 -98.830 1.00 37.59 164 TYR A CA 1
ATOM 1239 C C . TYR A 1 164 ? 59.092 8.344 -98.410 1.00 37.59 164 TYR A C 1
ATOM 1241 O O . TYR A 1 164 ? 59.749 9.354 -98.650 1.00 37.59 164 TYR A O 1
ATOM 1249 N N . ASN A 1 165 ? 59.601 7.318 -97.731 1.00 35.78 165 ASN A N 1
ATOM 1250 C CA . ASN A 1 165 ? 60.970 7.268 -97.239 1.00 35.78 165 ASN A CA 1
ATOM 1251 C C . ASN A 1 165 ? 61.895 6.722 -98.351 1.00 35.78 165 ASN A C 1
ATOM 1253 O O . ASN A 1 165 ? 61.845 5.523 -98.639 1.00 35.78 165 ASN A O 1
ATOM 1257 N N . PRO A 1 166 ? 62.734 7.552 -99.003 1.00 40.38 166 PRO A N 1
ATOM 1258 C CA . PRO A 1 166 ? 63.315 7.248 -100.319 1.00 40.38 166 PRO A CA 1
ATOM 1259 C C . PRO A 1 166 ? 64.490 6.248 -100.295 1.00 40.38 166 PRO A C 1
ATOM 1261 O O . PRO A 1 166 ? 65.302 6.225 -101.214 1.00 40.38 166 PRO A O 1
ATOM 1264 N N . THR A 1 167 ? 64.627 5.444 -99.236 1.00 38.12 167 THR A N 1
ATOM 1265 C CA . THR A 1 167 ? 65.848 4.676 -98.924 1.00 38.12 167 THR A CA 1
ATOM 1266 C C . THR A 1 167 ? 65.624 3.188 -98.619 1.00 38.12 167 THR A C 1
ATOM 1268 O O . THR A 1 167 ? 66.549 2.541 -98.132 1.00 38.12 167 THR A O 1
ATOM 1271 N N . LYS A 1 168 ? 64.433 2.616 -98.890 1.00 40.72 168 LYS A N 1
ATOM 1272 C CA . LYS A 1 168 ? 64.123 1.226 -98.476 1.00 40.72 168 LYS A CA 1
ATOM 1273 C C . LYS A 1 168 ? 63.538 0.251 -99.516 1.00 40.72 168 LYS A C 1
ATOM 1275 O O . LYS A 1 168 ? 63.534 -0.941 -99.236 1.00 40.72 168 LYS A O 1
ATOM 1280 N N . ASP A 1 169 ? 63.115 0.705 -100.699 1.00 36.62 169 ASP A N 1
ATOM 1281 C CA . ASP A 1 169 ? 62.421 -0.139 -101.701 1.00 36.62 169 ASP A CA 1
ATOM 1282 C C . ASP A 1 169 ? 63.025 -0.056 -103.127 1.00 36.62 169 ASP A C 1
ATOM 1284 O O . ASP A 1 169 ? 62.321 -0.184 -104.129 1.00 36.62 169 ASP A O 1
ATOM 1288 N N . ILE A 1 170 ? 64.346 0.143 -103.246 1.00 41.00 170 ILE A N 1
ATOM 1289 C CA . ILE A 1 170 ? 65.061 0.230 -104.542 1.00 41.00 170 ILE A CA 1
ATOM 1290 C C . ILE A 1 170 ? 65.764 -1.100 -104.901 1.00 41.00 170 ILE A C 1
ATOM 1292 O O . ILE A 1 170 ? 66.905 -1.107 -105.343 1.00 41.00 170 ILE A O 1
ATOM 1296 N N . ASP A 1 171 ? 65.069 -2.229 -104.722 1.00 38.69 171 ASP A N 1
ATOM 1297 C CA . ASP A 1 171 ? 65.549 -3.586 -105.064 1.00 38.69 171 ASP A CA 1
ATOM 1298 C C . ASP A 1 171 ? 64.461 -4.421 -105.782 1.00 38.69 171 ASP A C 1
ATOM 1300 O O . ASP A 1 171 ? 64.218 -5.595 -105.497 1.00 38.69 171 ASP A O 1
ATOM 1304 N N . LYS A 1 172 ? 63.764 -3.803 -106.745 1.00 42.19 172 LYS A N 1
ATOM 1305 C CA . LYS A 1 172 ? 62.906 -4.507 -107.717 1.00 42.19 172 LYS A CA 1
ATOM 1306 C C . LYS A 1 172 ? 63.470 -4.331 -109.120 1.00 42.19 172 LYS A C 1
ATOM 1308 O O . LYS A 1 172 ? 63.402 -3.242 -109.687 1.00 42.19 172 LYS A O 1
ATOM 1313 N N . GLU A 1 173 ? 64.014 -5.411 -109.679 1.00 36.97 173 GLU A N 1
ATOM 1314 C CA . GLU A 1 173 ? 64.560 -5.429 -111.037 1.00 36.97 173 GLU A CA 1
ATOM 1315 C C . GLU A 1 173 ? 63.486 -5.055 -112.072 1.00 36.97 173 GLU A C 1
ATOM 1317 O O . GLU A 1 173 ? 62.511 -5.778 -112.292 1.00 36.97 173 GLU A O 1
ATOM 1322 N N . LEU A 1 174 ? 63.677 -3.918 -112.743 1.00 42.56 174 LEU A N 1
ATOM 1323 C CA . LEU A 1 174 ? 62.855 -3.517 -113.880 1.00 42.56 174 LEU A CA 1
ATOM 1324 C C . LEU A 1 174 ? 63.260 -4.340 -115.108 1.00 42.56 174 LEU A C 1
ATOM 1326 O O . LEU A 1 174 ? 64.251 -4.043 -115.775 1.00 42.56 174 LEU A O 1
ATOM 1330 N N . VAL A 1 175 ? 62.479 -5.378 -115.414 1.00 42.41 175 VAL A N 1
ATOM 1331 C CA . VAL A 1 175 ? 62.682 -6.249 -116.582 1.00 42.41 175 VAL A CA 1
ATOM 1332 C C . VAL A 1 175 ? 62.398 -5.475 -117.876 1.00 42.41 175 VAL A C 1
ATOM 1334 O O . VAL A 1 175 ? 61.267 -5.417 -118.358 1.00 42.41 175 VAL A O 1
ATOM 1337 N N . VAL A 1 176 ? 63.436 -4.868 -118.456 1.00 49.59 176 VAL A N 1
ATOM 1338 C CA . VAL A 1 176 ? 63.353 -4.159 -119.741 1.00 49.59 176 VAL A CA 1
ATOM 1339 C C . VAL A 1 176 ? 63.427 -5.159 -120.898 1.00 49.59 176 VAL A C 1
ATOM 1341 O O . VAL A 1 176 ? 64.504 -5.604 -121.294 1.00 49.59 176 VAL A O 1
ATOM 1344 N N . SER A 1 177 ? 62.276 -5.496 -121.477 1.00 48.22 177 SER A N 1
ATOM 1345 C CA . SER A 1 177 ? 62.189 -6.297 -122.701 1.00 48.22 177 SER A CA 1
ATOM 1346 C C . SER A 1 177 ? 62.554 -5.463 -123.936 1.00 48.22 177 SER A C 1
ATOM 1348 O O . SER A 1 177 ? 61.813 -4.550 -124.305 1.00 48.22 177 SER A O 1
ATOM 1350 N N . ILE A 1 178 ? 63.669 -5.790 -124.596 1.00 55.66 178 ILE A N 1
ATOM 1351 C CA . ILE A 1 178 ? 64.100 -5.150 -125.850 1.00 55.66 178 ILE A CA 1
ATOM 1352 C C . ILE A 1 178 ? 63.751 -6.069 -127.026 1.00 55.66 178 ILE A C 1
ATOM 1354 O O . ILE A 1 178 ? 64.449 -7.053 -127.268 1.00 55.66 178 ILE A O 1
ATOM 1358 N N . ASP A 1 179 ? 62.693 -5.736 -127.763 1.00 55.09 179 ASP A N 1
ATOM 1359 C CA . ASP A 1 179 ? 62.386 -6.370 -129.051 1.00 55.09 179 ASP A CA 1
ATOM 1360 C C . ASP A 1 179 ? 63.324 -5.823 -130.146 1.00 55.09 179 ASP A C 1
ATOM 1362 O O . ASP A 1 179 ? 63.657 -4.635 -130.143 1.00 55.09 179 ASP A O 1
ATOM 1366 N N . GLN A 1 180 ? 63.802 -6.683 -131.051 1.00 58.19 180 GLN A N 1
ATOM 1367 C CA . GLN A 1 180 ? 64.798 -6.326 -132.073 1.00 58.19 180 GLN A CA 1
ATOM 1368 C C . GLN A 1 180 ? 64.455 -6.947 -133.427 1.00 58.19 180 GLN A C 1
ATOM 1370 O O . GLN A 1 180 ? 64.297 -8.162 -133.565 1.00 58.19 180 GLN A O 1
ATOM 1375 N N . GLY A 1 181 ? 64.371 -6.102 -134.452 1.00 63.78 181 GLY A N 1
ATOM 1376 C CA . GLY A 1 181 ? 63.962 -6.498 -135.788 1.00 63.78 181 GLY A CA 1
ATOM 1377 C C . GLY A 1 181 ? 65.074 -7.171 -136.589 1.00 63.78 181 GLY A C 1
ATOM 1378 O O . GLY A 1 181 ? 66.239 -7.264 -136.198 1.00 63.78 181 GLY A O 1
ATOM 1379 N N . ARG A 1 182 ? 64.744 -7.566 -137.825 1.00 63.78 182 ARG A N 1
ATOM 1380 C CA . ARG A 1 182 ? 65.738 -8.073 -138.796 1.00 63.78 182 ARG A CA 1
ATOM 1381 C C . ARG A 1 182 ? 66.777 -7.019 -139.221 1.00 63.78 182 ARG A C 1
ATOM 1383 O O . ARG A 1 182 ? 67.671 -7.349 -139.998 1.00 63.78 182 ARG A O 1
ATOM 1390 N N . LEU A 1 183 ? 66.672 -5.782 -138.725 1.00 62.81 183 LEU A N 1
ATOM 1391 C CA . LEU A 1 183 ? 67.640 -4.701 -138.903 1.00 62.81 183 LEU A CA 1
ATOM 1392 C C . LEU A 1 183 ? 68.369 -4.335 -137.592 1.00 62.81 183 LEU A C 1
ATOM 1394 O O . LEU A 1 183 ? 69.012 -3.291 -137.552 1.00 62.81 183 LEU A O 1
ATOM 1398 N N . ALA A 1 184 ? 68.364 -5.198 -136.566 1.00 62.12 184 ALA A N 1
ATOM 1399 C CA . ALA A 1 184 ? 69.077 -5.039 -135.286 1.00 62.12 184 ALA A CA 1
ATOM 1400 C C . ALA A 1 184 ? 70.456 -4.317 -135.332 1.00 62.12 184 ALA A C 1
ATOM 1402 O O . ALA A 1 184 ? 70.657 -3.384 -134.550 1.00 62.12 184 ALA A O 1
ATOM 1403 N N . PRO A 1 185 ? 71.416 -4.639 -136.236 1.00 68.62 185 PRO A N 1
ATOM 1404 C CA . PRO A 1 185 ? 72.695 -3.910 -136.316 1.00 68.62 185 PRO A CA 1
ATOM 1405 C C . PRO A 1 185 ? 72.572 -2.442 -136.779 1.00 68.62 185 PRO A C 1
ATOM 1407 O O . PRO A 1 185 ? 73.467 -1.640 -136.524 1.00 68.62 185 PRO A O 1
ATOM 1410 N N . ILE A 1 186 ? 71.475 -2.072 -137.444 1.00 64.44 186 ILE A N 1
ATOM 1411 C CA . ILE A 1 186 ? 71.110 -0.693 -137.810 1.00 64.44 186 ILE A CA 1
ATOM 1412 C C . ILE A 1 186 ? 70.259 -0.049 -136.703 1.00 64.44 186 ILE A C 1
ATOM 1414 O O . ILE A 1 186 ? 70.364 1.152 -136.451 1.00 64.44 186 ILE A O 1
ATOM 1418 N N . GLU A 1 187 ? 69.427 -0.832 -136.018 1.00 68.69 187 GLU A N 1
ATOM 1419 C CA . GLU A 1 187 ? 68.547 -0.382 -134.934 1.00 68.69 187 GLU A CA 1
ATOM 1420 C C . GLU A 1 187 ? 69.338 0.003 -133.670 1.00 68.69 187 GLU A C 1
ATOM 1422 O O . GLU A 1 187 ? 69.086 1.072 -133.113 1.00 68.69 187 GLU A O 1
ATOM 1427 N N . ASN A 1 188 ? 70.362 -0.768 -133.294 1.00 66.69 188 ASN A N 1
ATOM 1428 C CA . ASN A 1 188 ? 71.169 -0.531 -132.086 1.00 66.69 188 ASN A CA 1
ATOM 1429 C C . ASN A 1 188 ? 72.352 0.442 -132.277 1.00 66.69 188 ASN A C 1
ATOM 1431 O O . ASN A 1 188 ? 72.971 0.861 -131.300 1.00 66.69 188 ASN A O 1
ATOM 1435 N N . ALA A 1 189 ? 72.701 0.816 -133.513 1.00 66.62 189 ALA A N 1
ATOM 1436 C CA . ALA A 1 189 ? 73.824 1.722 -133.763 1.00 66.62 189 ALA A CA 1
ATOM 1437 C C . ALA A 1 189 ? 73.535 3.154 -133.250 1.00 66.62 189 ALA A C 1
ATOM 1439 O O . ALA A 1 189 ? 72.428 3.662 -133.450 1.00 66.62 189 ALA A O 1
ATOM 1440 N N . PRO A 1 190 ? 74.504 3.874 -132.650 1.00 71.94 190 PRO A N 1
ATOM 1441 C CA . PRO A 1 190 ? 74.313 5.270 -132.255 1.00 71.94 190 PRO A CA 1
ATOM 1442 C C . PRO A 1 190 ? 73.964 6.149 -133.467 1.00 71.94 190 PRO A C 1
ATOM 1444 O O . PRO A 1 190 ? 74.487 5.953 -134.564 1.00 71.94 190 PRO A O 1
ATOM 1447 N N . VAL A 1 191 ? 73.106 7.157 -133.271 1.00 69.25 191 VAL A N 1
ATOM 1448 C CA . VAL A 1 191 ? 72.470 7.938 -134.360 1.00 69.25 191 VAL A CA 1
ATOM 1449 C C . VAL A 1 191 ? 73.478 8.516 -135.373 1.00 69.25 191 VAL A C 1
ATOM 1451 O O . VAL A 1 191 ? 73.229 8.504 -136.578 1.00 69.25 191 VAL A O 1
ATOM 1454 N N . ASN A 1 192 ? 74.662 8.934 -134.912 1.00 68.44 192 ASN A N 1
ATOM 1455 C CA . ASN A 1 192 ? 75.748 9.411 -135.778 1.00 68.44 192 ASN A CA 1
ATOM 1456 C C . ASN A 1 192 ? 76.245 8.352 -136.785 1.00 68.44 192 ASN A C 1
ATOM 1458 O O . ASN A 1 192 ? 76.582 8.706 -137.912 1.00 68.44 192 ASN A O 1
ATOM 1462 N N . GLN A 1 193 ? 76.283 7.070 -136.403 1.00 73.94 193 GLN A N 1
ATOM 1463 C CA . GLN A 1 193 ? 76.647 5.966 -137.298 1.00 73.94 193 GLN A CA 1
ATOM 1464 C C . GLN A 1 193 ? 75.498 5.616 -138.251 1.00 73.94 193 GLN A C 1
ATOM 1466 O O . GLN A 1 193 ? 75.751 5.408 -139.440 1.00 73.94 193 GLN A O 1
ATOM 1471 N N . LYS A 1 194 ? 74.239 5.634 -137.775 1.00 75.50 194 LYS A N 1
ATOM 1472 C CA . LYS A 1 194 ? 73.057 5.403 -138.630 1.00 75.50 194 LYS A CA 1
ATOM 1473 C C . LYS A 1 194 ? 73.052 6.340 -139.840 1.00 75.50 194 LYS A C 1
ATOM 1475 O O . LYS A 1 194 ? 72.919 5.867 -140.963 1.00 75.50 194 LYS A O 1
ATOM 1480 N N . ASN A 1 195 ? 73.296 7.634 -139.619 1.00 71.31 195 ASN A N 1
ATOM 1481 C CA . ASN A 1 195 ? 73.371 8.657 -140.672 1.00 71.31 195 ASN A CA 1
ATOM 1482 C C . ASN A 1 195 ? 74.409 8.362 -141.767 1.00 71.31 195 ASN A C 1
ATOM 1484 O O . ASN A 1 195 ? 74.186 8.678 -142.934 1.00 71.31 195 ASN A O 1
ATOM 1488 N N . TRP A 1 196 ? 75.559 7.792 -141.400 1.00 72.81 196 TRP A N 1
ATOM 1489 C CA . TRP A 1 196 ? 76.619 7.473 -142.359 1.00 72.81 196 TRP A CA 1
ATOM 1490 C C . TRP A 1 196 ? 76.274 6.216 -143.168 1.00 72.81 196 TRP A C 1
ATOM 1492 O O . TRP A 1 196 ? 76.508 6.154 -144.374 1.00 72.81 196 TRP A O 1
ATOM 1502 N N . MET A 1 197 ? 75.654 5.236 -142.507 1.00 73.81 197 MET A N 1
ATOM 1503 C CA . MET A 1 197 ? 75.242 3.970 -143.107 1.00 73.81 197 MET A CA 1
ATOM 1504 C C . MET A 1 197 ? 74.041 4.129 -144.053 1.00 73.81 197 MET A C 1
ATOM 1506 O O . MET A 1 197 ? 74.066 3.581 -145.154 1.00 73.81 197 MET A O 1
ATOM 1510 N N . THR A 1 198 ? 73.031 4.931 -143.694 1.00 74.56 198 THR A N 1
ATOM 1511 C CA . THR A 1 198 ? 71.908 5.245 -144.597 1.00 74.56 198 THR A CA 1
ATOM 1512 C C . THR A 1 198 ? 72.370 6.039 -145.816 1.00 74.56 198 THR A C 1
ATOM 1514 O O . THR A 1 198 ? 71.958 5.722 -146.928 1.00 74.56 198 THR A O 1
ATOM 1517 N N . ALA A 1 199 ? 73.284 7.002 -145.651 1.00 73.31 199 ALA A N 1
ATOM 1518 C CA . ALA A 1 199 ? 73.870 7.725 -146.778 1.00 73.31 199 ALA A CA 1
ATOM 1519 C C . ALA A 1 199 ? 74.635 6.795 -147.734 1.00 73.31 199 ALA A C 1
ATOM 1521 O O . ALA A 1 199 ? 74.425 6.876 -148.946 1.00 73.31 199 ALA A O 1
ATOM 1522 N N . LEU A 1 200 ? 75.467 5.881 -147.211 1.00 73.38 200 LEU A N 1
ATOM 1523 C CA . LEU A 1 200 ? 76.189 4.887 -148.019 1.00 73.38 200 LEU A CA 1
ATOM 1524 C C . LEU A 1 200 ? 75.240 4.006 -148.843 1.00 73.38 200 LEU A C 1
ATOM 1526 O O . LEU A 1 200 ? 75.455 3.834 -150.043 1.00 73.38 200 LEU A O 1
ATOM 1530 N N . ILE A 1 201 ? 74.178 3.487 -148.218 1.00 75.25 201 ILE A N 1
ATOM 1531 C CA . ILE A 1 201 ? 73.173 2.652 -148.891 1.00 75.25 201 ILE A CA 1
ATOM 1532 C C . ILE A 1 201 ? 72.466 3.452 -149.996 1.00 75.25 201 ILE A C 1
ATOM 1534 O O . ILE A 1 201 ? 72.398 2.989 -151.135 1.00 75.25 201 ILE A O 1
ATOM 1538 N N . THR A 1 202 ? 72.010 4.676 -149.711 1.00 76.69 202 THR A N 1
ATOM 1539 C CA . THR A 1 202 ? 71.331 5.533 -150.701 1.00 76.69 202 THR A CA 1
ATOM 1540 C C . THR A 1 202 ? 72.247 5.910 -151.874 1.00 76.69 202 THR A C 1
ATOM 1542 O O . THR A 1 202 ? 71.809 5.891 -153.025 1.00 76.69 202 THR A O 1
ATOM 1545 N N . GLY A 1 203 ? 73.530 6.190 -151.610 1.00 73.44 203 GLY A N 1
ATOM 1546 C CA . GLY A 1 203 ? 74.539 6.447 -152.644 1.00 73.44 203 GLY A CA 1
ATOM 1547 C C . GLY A 1 203 ? 74.837 5.229 -153.524 1.00 73.44 203 GLY A C 1
ATOM 1548 O O . GLY A 1 203 ? 74.973 5.364 -154.738 1.00 73.44 203 GLY A O 1
ATOM 1549 N N . ALA A 1 204 ? 74.892 4.028 -152.942 1.00 73.81 204 ALA A N 1
ATOM 1550 C CA . ALA A 1 204 ? 75.072 2.790 -153.697 1.00 73.81 204 ALA A CA 1
ATOM 1551 C C . ALA A 1 204 ? 73.856 2.476 -154.590 1.00 73.81 204 ALA A C 1
ATOM 1553 O O . ALA A 1 204 ? 74.020 2.137 -155.763 1.00 73.81 204 ALA A O 1
ATOM 1554 N N . VAL A 1 205 ? 72.637 2.637 -154.063 1.00 76.81 205 VAL A N 1
ATOM 1555 C CA . VAL A 1 205 ? 71.393 2.378 -154.807 1.00 76.81 205 VAL A CA 1
ATOM 1556 C C . VAL A 1 205 ? 71.239 3.325 -156.002 1.00 76.81 205 VAL A C 1
ATOM 1558 O O . VAL A 1 205 ? 70.906 2.862 -157.095 1.00 76.81 205 VAL A O 1
ATOM 1561 N N . SER A 1 206 ? 71.530 4.624 -155.856 1.00 71.94 206 SER A N 1
ATOM 1562 C CA . SER A 1 206 ? 71.404 5.571 -156.978 1.00 71.94 206 SER A CA 1
ATOM 1563 C C . SER A 1 206 ? 72.391 5.275 -158.117 1.00 71.94 206 SER A C 1
ATOM 1565 O O . SER A 1 206 ? 72.011 5.358 -159.288 1.00 71.94 206 SER A O 1
ATOM 1567 N N . MET A 1 207 ? 73.616 4.832 -157.800 1.00 70.62 207 MET A N 1
ATOM 1568 C CA . MET A 1 207 ? 74.585 4.383 -158.808 1.00 70.62 207 MET A CA 1
ATOM 1569 C C . MET A 1 207 ? 74.079 3.167 -159.595 1.00 70.62 207 MET A C 1
ATOM 1571 O O . MET A 1 207 ? 74.183 3.155 -160.820 1.00 70.62 207 MET A O 1
ATOM 1575 N N . VAL A 1 208 ? 73.476 2.171 -158.934 1.00 73.88 208 VAL A N 1
ATOM 1576 C CA . VAL A 1 208 ? 72.901 0.997 -159.622 1.00 73.88 208 VAL A CA 1
ATOM 1577 C C . VAL A 1 208 ? 71.766 1.405 -160.572 1.00 73.88 208 VAL A C 1
ATOM 1579 O O . VAL A 1 208 ? 71.720 0.937 -161.711 1.00 73.88 208 VAL A O 1
ATOM 1582 N N . VAL A 1 209 ? 70.888 2.323 -160.150 1.00 74.56 209 VAL A N 1
ATOM 1583 C CA . VAL A 1 209 ? 69.777 2.817 -160.984 1.00 74.56 209 VAL A CA 1
ATOM 1584 C C . VAL A 1 209 ? 70.288 3.548 -162.235 1.00 74.56 209 VAL A C 1
ATOM 1586 O O . VAL A 1 209 ? 69.841 3.254 -163.345 1.00 74.56 209 VAL A O 1
ATOM 1589 N N . VAL A 1 210 ? 71.260 4.458 -162.097 1.00 70.81 210 VAL A N 1
ATOM 1590 C CA . VAL A 1 210 ? 71.793 5.234 -163.237 1.00 70.81 210 VAL A CA 1
ATOM 1591 C C . VAL A 1 210 ? 72.661 4.378 -164.171 1.00 70.81 210 VAL A C 1
ATOM 1593 O O . VAL A 1 210 ? 72.620 4.563 -165.394 1.00 70.81 210 VAL A O 1
ATOM 1596 N N . ALA A 1 211 ? 73.367 3.373 -163.643 1.00 63.72 211 ALA A N 1
ATOM 1597 C CA . ALA A 1 211 ? 74.044 2.365 -164.458 1.00 63.72 211 ALA A CA 1
ATOM 1598 C C . ALA A 1 211 ? 73.046 1.566 -165.322 1.00 63.72 211 ALA A C 1
ATOM 1600 O O . ALA A 1 211 ? 73.282 1.373 -166.515 1.00 63.72 211 ALA A O 1
ATOM 1601 N N . GLY A 1 212 ? 71.896 1.170 -164.761 1.00 67.56 212 GLY A N 1
ATOM 1602 C CA . GLY A 1 212 ? 70.836 0.471 -165.497 1.00 67.56 212 GLY A CA 1
ATOM 1603 C C . GLY A 1 212 ? 70.251 1.297 -166.650 1.00 67.56 212 GLY A C 1
ATOM 1604 O O . GLY A 1 212 ? 70.190 0.824 -167.787 1.00 67.56 212 GLY A O 1
ATOM 1605 N N . VAL A 1 213 ? 69.888 2.558 -166.388 1.00 68.38 213 VAL A N 1
ATOM 1606 C CA . VAL A 1 213 ? 69.349 3.475 -167.416 1.00 68.38 213 VAL A CA 1
ATOM 1607 C C . VAL A 1 213 ? 70.359 3.708 -168.546 1.00 68.38 213 VAL A C 1
ATOM 1609 O O . VAL A 1 213 ? 70.006 3.673 -169.727 1.00 68.38 213 VAL A O 1
ATOM 1612 N N . SER A 1 214 ? 71.634 3.909 -168.204 1.00 62.06 214 SER A N 1
ATOM 1613 C CA . SER A 1 214 ? 72.672 4.199 -169.197 1.00 62.06 214 SER A CA 1
ATOM 1614 C C . SER A 1 214 ? 73.129 2.973 -170.001 1.00 62.06 214 SER A C 1
ATOM 1616 O O . SER A 1 214 ? 73.517 3.130 -171.160 1.00 62.06 214 SER A O 1
ATOM 1618 N N . ALA A 1 215 ? 72.998 1.754 -169.464 1.00 62.81 215 ALA A N 1
ATOM 1619 C CA . ALA A 1 215 ? 73.154 0.520 -170.236 1.00 62.81 215 ALA A CA 1
ATOM 1620 C C . ALA A 1 215 ? 72.055 0.371 -171.308 1.00 62.81 215 ALA A C 1
ATOM 1622 O O . ALA A 1 215 ? 72.358 0.041 -172.455 1.00 62.81 215 ALA A O 1
ATOM 1623 N N . GLY A 1 216 ? 70.797 0.692 -170.974 1.00 62.53 216 GLY A N 1
ATOM 1624 C CA . GLY A 1 216 ? 69.683 0.681 -171.932 1.00 62.53 216 GLY A CA 1
ATOM 1625 C C . GLY A 1 216 ? 69.905 1.625 -173.121 1.00 62.53 216 GLY A C 1
ATOM 1626 O O . GLY A 1 216 ? 69.710 1.237 -174.275 1.00 62.53 216 GLY A O 1
ATOM 1627 N N . ALA A 1 217 ? 70.421 2.831 -172.861 1.00 61.59 217 ALA A N 1
ATOM 1628 C CA . ALA A 1 217 ? 70.740 3.813 -173.901 1.00 61.59 217 ALA A CA 1
ATOM 1629 C C . ALA A 1 217 ? 71.796 3.324 -174.918 1.00 61.59 217 ALA A C 1
ATOM 1631 O O . ALA A 1 217 ? 71.770 3.736 -176.077 1.00 61.59 217 ALA A O 1
ATOM 1632 N N . GLN A 1 218 ? 72.704 2.420 -174.526 1.00 60.53 218 GLN A N 1
ATOM 1633 C CA . GLN A 1 218 ? 73.710 1.854 -175.436 1.00 60.53 218 GLN A CA 1
ATOM 1634 C C . GLN A 1 218 ? 73.140 0.800 -176.405 1.00 60.53 218 GLN A C 1
ATOM 1636 O O . GLN A 1 218 ? 73.800 0.486 -177.397 1.00 60.53 218 GLN A O 1
ATOM 1641 N N . TYR A 1 219 ? 71.941 0.260 -176.151 1.00 62.12 219 TYR A N 1
ATOM 1642 C CA . TYR A 1 219 ? 71.343 -0.800 -176.973 1.00 62.12 219 TYR A CA 1
ATOM 1643 C C . TYR A 1 219 ? 70.574 -0.267 -178.197 1.00 62.12 219 TYR A C 1
ATOM 1645 O O . TYR A 1 219 ? 70.478 -0.956 -179.209 1.00 62.12 219 TYR A O 1
ATOM 1653 N N . MET A 1 220 ? 70.047 0.964 -178.142 1.00 61.28 220 MET A N 1
ATOM 1654 C CA . MET A 1 220 ? 69.187 1.517 -179.207 1.00 61.28 220 MET A CA 1
ATOM 1655 C C . MET A 1 220 ? 69.941 2.134 -180.402 1.00 61.28 220 MET A C 1
ATOM 1657 O O . MET A 1 220 ? 69.303 2.546 -181.368 1.00 61.28 220 MET A O 1
ATOM 1661 N N . VAL A 1 221 ? 71.278 2.212 -180.372 1.00 61.06 221 VAL A N 1
ATOM 1662 C CA . VAL A 1 221 ? 72.079 2.879 -181.417 1.00 61.06 221 VAL A CA 1
ATOM 1663 C C . VAL A 1 221 ? 72.801 1.858 -182.298 1.00 61.06 221 VAL A C 1
ATOM 1665 O O . VAL A 1 221 ? 73.668 1.119 -181.828 1.00 61.06 221 VAL A O 1
ATOM 1668 N N . ARG A 1 222 ? 72.487 1.859 -183.599 1.00 51.38 222 ARG A N 1
ATOM 1669 C CA . ARG A 1 222 ? 73.082 0.974 -184.611 1.00 51.38 222 ARG A CA 1
ATOM 1670 C C . ARG A 1 222 ? 73.690 1.783 -185.766 1.00 51.38 222 ARG A C 1
ATOM 1672 O O . ARG A 1 222 ? 73.201 2.853 -186.102 1.00 51.38 222 ARG A O 1
ATOM 1679 N N . ASP A 1 223 ? 74.781 1.259 -186.320 1.00 50.72 223 ASP A N 1
ATOM 1680 C CA . ASP A 1 223 ? 75.472 1.704 -187.540 1.00 50.72 223 ASP A CA 1
ATOM 1681 C C . ASP A 1 223 ? 76.011 3.152 -187.584 1.00 50.72 223 ASP A C 1
ATOM 1683 O O . ASP A 1 223 ? 75.884 3.858 -188.582 1.00 50.72 223 ASP A O 1
ATOM 1687 N N . ASN A 1 224 ? 76.761 3.559 -186.548 1.00 55.84 224 ASN A N 1
ATOM 1688 C CA . ASN A 1 224 ? 77.871 4.508 -186.741 1.00 55.84 224 ASN A CA 1
ATOM 1689 C C . ASN A 1 224 ? 79.022 4.288 -185.723 1.00 55.84 224 ASN A C 1
ATOM 1691 O O . ASN A 1 224 ? 78.823 4.514 -184.523 1.00 55.84 224 ASN A O 1
ATOM 1695 N N . PRO A 1 225 ? 80.231 3.854 -186.144 1.00 57.53 225 PRO A N 1
ATOM 1696 C CA . PRO A 1 225 ? 81.313 3.500 -185.216 1.00 57.53 225 PRO A CA 1
ATOM 1697 C C . PRO A 1 225 ? 81.863 4.698 -184.425 1.00 57.53 225 PRO A C 1
ATOM 1699 O O . PRO A 1 225 ? 82.312 4.524 -183.291 1.00 57.53 225 PRO A O 1
ATOM 1702 N N . SER A 1 226 ? 81.780 5.914 -184.971 1.00 56.31 226 SER A N 1
ATOM 1703 C CA . SER A 1 226 ? 82.345 7.126 -184.361 1.00 56.31 226 SER A CA 1
ATOM 1704 C C . SER A 1 226 ? 81.628 7.565 -183.076 1.00 56.31 226 SER A C 1
ATOM 1706 O O . SER A 1 226 ? 82.234 8.203 -182.217 1.00 56.31 226 SER A O 1
ATOM 1708 N N . PHE A 1 227 ? 80.344 7.224 -182.915 1.00 57.53 227 PHE A N 1
ATOM 1709 C CA . PHE A 1 227 ? 79.519 7.728 -181.807 1.00 57.53 227 PHE A CA 1
ATOM 1710 C C . PHE A 1 227 ? 79.588 6.855 -180.541 1.00 57.53 227 PHE A C 1
ATOM 1712 O O . PHE A 1 227 ? 79.477 7.358 -179.420 1.00 57.53 227 PHE A O 1
ATOM 1719 N N . LYS A 1 228 ? 79.826 5.544 -180.692 1.00 59.62 228 LYS A N 1
ATOM 1720 C CA . LYS A 1 228 ? 79.723 4.557 -179.597 1.00 59.62 228 LYS A CA 1
ATOM 1721 C C . LYS A 1 228 ? 80.691 4.820 -178.431 1.00 59.62 228 LYS A C 1
ATOM 1723 O O . LYS A 1 228 ? 80.349 4.563 -177.278 1.00 59.62 228 LYS A O 1
ATOM 1728 N N . ASN A 1 229 ? 81.869 5.382 -178.712 1.00 59.94 229 ASN A N 1
ATOM 1729 C CA . ASN A 1 229 ? 82.852 5.736 -177.680 1.00 59.94 229 ASN A CA 1
ATOM 1730 C C . ASN A 1 229 ? 82.452 6.965 -176.843 1.00 59.94 229 ASN A C 1
ATOM 1732 O O . ASN A 1 229 ? 82.805 7.017 -175.666 1.00 59.94 229 ASN A O 1
ATOM 1736 N N . HIS A 1 230 ? 81.695 7.918 -177.402 1.00 59.31 230 HIS A N 1
ATOM 1737 C CA . HIS A 1 230 ? 81.228 9.090 -176.650 1.00 59.31 230 HIS A CA 1
ATOM 1738 C C . HIS A 1 230 ? 80.219 8.681 -175.570 1.00 59.31 230 HIS A C 1
ATOM 1740 O O . HIS A 1 230 ? 80.436 8.952 -174.390 1.00 59.31 230 HIS A O 1
ATOM 1746 N N . VAL A 1 231 ? 79.175 7.933 -175.957 1.00 60.69 231 VAL A N 1
ATOM 1747 C CA . VAL A 1 231 ? 78.111 7.474 -175.040 1.00 60.69 231 VAL A CA 1
ATOM 1748 C C . VAL A 1 231 ? 78.685 6.698 -173.849 1.00 60.69 231 VAL A C 1
ATOM 1750 O O . VAL A 1 231 ? 78.273 6.922 -172.709 1.00 60.69 231 VAL A O 1
ATOM 1753 N N . ARG A 1 232 ? 79.682 5.830 -174.084 1.00 61.53 232 ARG A N 1
ATOM 1754 C CA . ARG A 1 232 ? 80.323 5.048 -173.016 1.00 61.53 232 ARG A CA 1
ATOM 1755 C C . ARG A 1 232 ? 80.997 5.941 -171.970 1.00 61.53 232 ARG A C 1
ATOM 1757 O O . ARG A 1 232 ? 80.763 5.745 -170.780 1.00 61.53 232 ARG A O 1
ATOM 1764 N N . ASN A 1 233 ? 81.776 6.942 -172.380 1.00 62.50 233 ASN A N 1
ATOM 1765 C CA . ASN A 1 233 ? 82.449 7.823 -171.421 1.00 62.50 233 ASN A CA 1
ATOM 1766 C C . ASN A 1 233 ? 81.451 8.716 -170.658 1.00 62.50 233 ASN A C 1
ATOM 1768 O O . ASN A 1 233 ? 81.587 8.874 -169.444 1.00 62.50 233 ASN A O 1
ATOM 1772 N N . THR A 1 234 ? 80.401 9.221 -171.317 1.00 63.22 234 THR A N 1
ATOM 1773 C CA . THR A 1 234 ? 79.345 10.008 -170.653 1.00 63.22 234 THR A CA 1
ATOM 1774 C C . THR A 1 234 ? 78.570 9.188 -169.610 1.00 63.22 234 THR A C 1
ATOM 1776 O O . THR A 1 234 ? 78.274 9.700 -168.529 1.00 63.22 234 THR A O 1
ATOM 1779 N N . SER A 1 235 ? 78.286 7.906 -169.881 1.00 60.03 235 SER A N 1
ATOM 1780 C CA . SER A 1 235 ? 77.533 7.038 -168.953 1.00 60.03 235 SER A CA 1
ATOM 1781 C C . SER A 1 235 ? 78.220 6.818 -167.595 1.00 60.03 235 SER A C 1
ATOM 1783 O O . SER A 1 235 ? 77.556 6.795 -166.555 1.00 60.03 235 SER A O 1
ATOM 1785 N N . ILE A 1 236 ? 79.554 6.737 -167.579 1.00 66.19 236 ILE A N 1
ATOM 1786 C CA . ILE A 1 236 ? 80.334 6.533 -166.349 1.00 66.19 236 ILE A CA 1
ATOM 1787 C C . ILE A 1 236 ? 80.301 7.795 -165.468 1.00 66.19 236 ILE A C 1
ATOM 1789 O O . ILE A 1 236 ? 80.102 7.695 -164.257 1.00 66.19 236 ILE A O 1
ATOM 1793 N N . MET A 1 237 ? 80.416 8.988 -166.067 1.00 70.31 237 MET A N 1
ATOM 1794 C CA . MET A 1 237 ? 80.346 10.257 -165.328 1.00 70.31 237 MET A CA 1
ATOM 1795 C C . MET A 1 237 ? 78.962 10.518 -164.717 1.00 70.31 237 MET A C 1
ATOM 1797 O O . MET A 1 237 ? 78.889 10.895 -163.549 1.00 70.31 237 MET A O 1
ATOM 1801 N N . MET A 1 238 ? 77.876 10.262 -165.460 1.00 69.00 238 MET A N 1
ATOM 1802 C CA . MET A 1 238 ? 76.498 10.353 -164.940 1.00 69.00 238 MET A CA 1
ATOM 1803 C C . MET A 1 238 ? 76.302 9.501 -163.677 1.00 69.00 238 MET A C 1
ATOM 1805 O O . MET A 1 238 ? 75.740 9.967 -162.687 1.00 69.00 238 MET A O 1
ATOM 1809 N N . THR A 1 239 ? 76.802 8.263 -163.706 1.00 72.81 239 THR A N 1
ATOM 1810 C CA . THR A 1 239 ? 76.643 7.301 -162.608 1.00 72.81 239 THR A CA 1
ATOM 1811 C C . THR A 1 239 ? 77.345 7.780 -161.334 1.00 72.81 239 THR A C 1
ATOM 1813 O O . THR A 1 239 ? 76.727 7.825 -160.271 1.00 72.81 239 THR A O 1
ATOM 1816 N N . LEU A 1 240 ? 78.607 8.214 -161.439 1.00 71.88 240 LEU A N 1
ATOM 1817 C CA . LEU A 1 240 ? 79.369 8.737 -160.297 1.00 71.88 240 LEU A CA 1
ATOM 1818 C C . LEU A 1 240 ? 78.767 10.034 -159.731 1.00 71.88 240 LEU A C 1
ATOM 1820 O O . LEU A 1 240 ? 78.689 10.190 -158.512 1.00 71.88 240 LEU A O 1
ATOM 1824 N N . ALA A 1 241 ? 78.303 10.943 -160.595 1.00 74.62 241 ALA A N 1
ATOM 1825 C CA . ALA A 1 241 ? 77.682 12.197 -160.169 1.00 74.62 241 ALA A CA 1
ATOM 1826 C C . ALA A 1 241 ? 76.400 11.961 -159.349 1.00 74.62 241 ALA A C 1
ATOM 1828 O O . ALA A 1 241 ? 76.216 12.585 -158.303 1.00 74.62 241 ALA A O 1
ATOM 1829 N N . ALA A 1 242 ? 75.547 11.023 -159.779 1.00 71.62 242 ALA A N 1
ATOM 1830 C CA . ALA A 1 242 ? 74.327 10.661 -159.058 1.00 71.62 242 ALA A CA 1
ATOM 1831 C C . ALA A 1 242 ? 74.619 10.058 -157.672 1.00 71.62 242 ALA A C 1
ATOM 1833 O O . ALA A 1 242 ? 74.003 10.472 -156.688 1.00 71.62 242 ALA A O 1
ATOM 1834 N N . GLY A 1 243 ? 75.606 9.155 -157.582 1.00 69.81 243 GLY A N 1
ATOM 1835 C CA . GLY A 1 243 ? 76.048 8.549 -156.321 1.00 69.81 243 GLY A CA 1
ATOM 1836 C C . GLY A 1 243 ? 76.480 9.581 -155.279 1.00 69.81 243 GLY A C 1
ATOM 1837 O O . GLY A 1 243 ? 75.986 9.577 -154.147 1.00 69.81 243 GLY A O 1
ATOM 1838 N N . VAL A 1 244 ? 77.355 10.510 -155.681 1.00 77.44 244 VAL A N 1
ATOM 1839 C CA . VAL A 1 244 ? 77.866 11.581 -154.808 1.00 77.44 244 VAL A CA 1
ATOM 1840 C C . VAL A 1 244 ? 76.753 12.550 -154.395 1.00 77.44 244 VAL A C 1
ATOM 1842 O O . VAL A 1 244 ? 76.663 12.904 -153.218 1.00 77.44 244 VAL A O 1
ATOM 1845 N N . ALA A 1 245 ? 75.872 12.941 -155.322 1.00 74.62 245 ALA A N 1
ATOM 1846 C CA . ALA A 1 245 ? 74.772 13.858 -155.029 1.00 74.62 245 ALA A CA 1
ATOM 1847 C C . ALA A 1 245 ? 73.791 13.280 -153.993 1.00 74.62 245 ALA A C 1
ATOM 1849 O O . ALA A 1 245 ? 73.476 13.952 -153.009 1.00 74.62 245 ALA A O 1
ATOM 1850 N N . SER A 1 246 ? 73.352 12.025 -154.160 1.00 72.12 246 SER A N 1
ATOM 1851 C CA . SER A 1 246 ? 72.423 11.388 -153.213 1.00 72.12 246 SER A CA 1
ATOM 1852 C C . SER A 1 246 ? 73.058 11.087 -151.849 1.00 72.12 246 SER A C 1
ATOM 1854 O O . SER A 1 246 ? 72.396 11.202 -150.815 1.00 72.12 246 SER A O 1
ATOM 1856 N N . PHE A 1 247 ? 74.350 10.735 -151.824 1.00 77.38 247 PHE A N 1
ATOM 1857 C CA . PHE A 1 247 ? 75.100 10.557 -150.577 1.00 77.38 247 PHE A CA 1
ATOM 1858 C C . PHE A 1 247 ? 75.152 11.870 -149.775 1.00 77.38 247 PHE A C 1
ATOM 1860 O O . PHE A 1 247 ? 74.849 11.885 -148.580 1.00 77.38 247 PHE A O 1
ATOM 1867 N N . GLY A 1 248 ? 75.455 12.987 -150.450 1.00 72.88 248 GLY A N 1
ATOM 1868 C CA . GLY A 1 248 ? 75.514 14.316 -149.839 1.00 72.88 248 GLY A CA 1
ATOM 1869 C C . GLY A 1 248 ? 74.178 14.788 -149.257 1.00 72.88 248 GLY A C 1
ATOM 1870 O O . GLY A 1 248 ? 74.142 15.252 -148.115 1.00 72.88 248 GLY A O 1
ATOM 1871 N N . THR A 1 249 ? 73.067 14.633 -149.989 1.00 75.31 249 THR A N 1
ATOM 1872 C CA . THR A 1 249 ? 71.739 15.041 -149.491 1.00 75.31 249 THR A CA 1
ATOM 1873 C C . THR A 1 249 ? 71.282 14.209 -148.292 1.00 75.31 249 THR A C 1
ATOM 1875 O O . THR A 1 249 ? 70.778 14.775 -147.319 1.00 75.31 249 THR A O 1
ATOM 1878 N N . THR A 1 250 ? 71.521 12.893 -148.305 1.00 76.75 250 THR A N 1
ATOM 1879 C CA . THR A 1 250 ? 71.156 12.000 -147.188 1.00 76.75 250 THR A CA 1
ATOM 1880 C C . THR A 1 250 ? 71.910 12.366 -145.906 1.00 76.75 250 THR A C 1
ATOM 1882 O O . THR A 1 250 ? 71.305 12.452 -144.835 1.00 76.75 250 THR A O 1
ATOM 1885 N N . LEU A 1 251 ? 73.214 12.658 -146.009 1.00 78.00 251 LEU A N 1
ATOM 1886 C CA . LEU A 1 251 ? 74.025 13.099 -144.868 1.00 78.00 251 LEU A CA 1
ATOM 1887 C C . LEU A 1 251 ? 73.548 14.434 -144.283 1.00 78.00 251 LEU A C 1
ATOM 1889 O O . LEU A 1 251 ? 73.519 14.582 -143.060 1.00 78.00 251 LEU A O 1
ATOM 1893 N N . ALA A 1 252 ? 73.169 15.394 -145.132 1.00 74.69 252 ALA A N 1
ATOM 1894 C CA . ALA A 1 252 ? 72.698 16.706 -144.691 1.00 74.69 252 ALA A CA 1
ATOM 1895 C C . ALA A 1 252 ? 71.395 16.605 -143.879 1.00 74.69 252 ALA A C 1
ATOM 1897 O O . ALA A 1 252 ? 71.326 17.130 -142.766 1.00 74.69 252 ALA A O 1
ATOM 1898 N N . VAL A 1 253 ? 70.395 15.879 -144.396 1.00 76.12 253 VAL A N 1
ATOM 1899 C CA . VAL A 1 253 ? 69.108 15.670 -143.709 1.00 76.12 253 VAL A CA 1
ATOM 1900 C C . VAL A 1 253 ? 69.308 14.892 -142.406 1.00 76.12 253 VAL A C 1
ATOM 1902 O O . VAL A 1 253 ? 68.881 15.352 -141.347 1.00 76.12 253 VAL A O 1
ATOM 1905 N N . GLY A 1 254 ? 70.040 13.771 -142.444 1.00 75.44 254 GLY A N 1
ATOM 1906 C CA . GLY A 1 254 ? 70.292 12.953 -141.254 1.00 75.44 254 GLY A CA 1
ATOM 1907 C C . GLY A 1 254 ? 71.001 13.718 -140.130 1.00 75.44 254 GLY A C 1
ATOM 1908 O O . GLY A 1 254 ? 70.683 13.536 -138.952 1.00 75.44 254 GLY A O 1
ATOM 1909 N N . ASN A 1 255 ? 71.929 14.626 -140.458 1.00 77.88 255 ASN A N 1
ATOM 1910 C CA . ASN A 1 255 ? 72.621 15.432 -139.448 1.00 77.88 255 ASN A CA 1
ATOM 1911 C C . ASN A 1 255 ? 71.681 16.418 -138.729 1.00 77.88 255 ASN A C 1
ATOM 1913 O O . ASN A 1 255 ? 71.875 16.678 -137.543 1.00 77.88 255 ASN A O 1
ATOM 1917 N N . ILE A 1 256 ? 70.657 16.941 -139.414 1.00 76.94 256 ILE A N 1
ATOM 1918 C CA . ILE A 1 256 ? 69.644 17.825 -138.818 1.00 76.94 256 ILE A CA 1
ATOM 1919 C C . ILE A 1 256 ? 68.759 17.023 -137.856 1.00 76.94 256 ILE A C 1
ATOM 1921 O O . ILE A 1 256 ? 68.699 17.350 -136.668 1.00 76.94 256 ILE A O 1
ATOM 1925 N N . THR A 1 257 ? 68.159 15.924 -138.326 1.00 73.94 257 THR A N 1
ATOM 1926 C CA . THR A 1 257 ? 67.287 15.058 -137.511 1.00 73.94 257 THR A CA 1
ATOM 1927 C C . THR A 1 257 ? 68.011 14.514 -136.274 1.00 73.94 257 THR A C 1
ATOM 1929 O O . THR A 1 257 ? 67.471 14.546 -135.169 1.00 73.94 257 THR A O 1
ATOM 1932 N N . ALA A 1 258 ? 69.276 14.102 -136.412 1.00 73.88 258 ALA A N 1
ATOM 1933 C CA . ALA A 1 258 ? 70.076 13.605 -135.292 1.00 73.88 258 ALA A CA 1
ATOM 1934 C C . ALA A 1 258 ? 70.333 14.658 -134.198 1.00 73.88 258 ALA A C 1
ATOM 1936 O O . ALA A 1 258 ? 70.358 14.312 -133.016 1.00 73.88 258 ALA A O 1
ATOM 1937 N N . ARG A 1 259 ? 70.495 15.942 -134.558 1.00 77.69 259 ARG A N 1
ATOM 1938 C CA . ARG A 1 259 ? 70.646 17.036 -133.577 1.00 77.69 259 ARG A CA 1
ATOM 1939 C C . ARG A 1 259 ? 69.352 17.301 -132.810 1.00 77.69 259 ARG A C 1
ATOM 1941 O O . ARG A 1 259 ? 69.423 17.582 -131.615 1.00 77.69 259 ARG A O 1
ATOM 1948 N N . GLN A 1 260 ? 68.202 17.220 -133.482 1.00 76.62 260 GLN A N 1
ATOM 1949 C CA . GLN A 1 260 ? 66.881 17.411 -132.872 1.00 76.62 260 GLN A CA 1
ATOM 1950 C C . GLN A 1 260 ? 66.585 16.308 -131.852 1.00 76.62 260 GLN A C 1
ATOM 1952 O O . GLN A 1 260 ? 66.367 16.617 -130.680 1.00 76.62 260 GLN A O 1
ATOM 1957 N N . ILE A 1 261 ? 66.699 15.039 -132.268 1.00 77.31 261 ILE A N 1
ATOM 1958 C CA . ILE A 1 261 ? 66.521 13.875 -131.384 1.00 77.31 261 ILE A CA 1
ATOM 1959 C C . ILE A 1 261 ? 67.458 13.987 -130.179 1.00 77.31 261 ILE A C 1
ATOM 1961 O O . ILE A 1 261 ? 66.993 13.985 -129.041 1.00 77.31 261 ILE A O 1
ATOM 1965 N N . ARG A 1 262 ? 68.769 14.171 -130.412 1.00 78.19 262 ARG A N 1
ATOM 1966 C CA . ARG A 1 262 ? 69.759 14.224 -129.328 1.00 78.19 262 ARG A CA 1
ATOM 1967 C C . ARG A 1 262 ? 69.426 15.297 -128.285 1.00 78.19 262 ARG A C 1
ATOM 1969 O O . ARG A 1 262 ? 69.435 14.984 -127.101 1.00 78.19 262 ARG A O 1
ATOM 1976 N N . ARG A 1 263 ? 69.094 16.526 -128.702 1.00 78.81 263 ARG A N 1
ATOM 1977 C CA . ARG A 1 263 ? 68.749 17.618 -127.769 1.00 78.81 263 ARG A CA 1
ATOM 1978 C C . ARG A 1 263 ? 67.506 17.311 -126.939 1.00 78.81 263 ARG A C 1
ATOM 1980 O O . ARG A 1 263 ? 67.522 17.549 -125.734 1.00 78.81 263 ARG A O 1
ATOM 1987 N N . SER A 1 264 ? 66.454 16.784 -127.566 1.00 79.69 264 SER A N 1
ATOM 1988 C CA . SER A 1 264 ? 65.208 16.484 -126.855 1.00 79.69 264 SER A CA 1
ATOM 1989 C C . SER A 1 264 ? 65.392 15.324 -125.872 1.00 79.69 264 SER A C 1
ATOM 1991 O O . SER A 1 264 ? 64.956 15.422 -124.729 1.00 79.69 264 SER A O 1
ATOM 1993 N N . THR A 1 265 ? 66.099 14.261 -126.272 1.00 79.19 265 THR A N 1
ATOM 1994 C CA . THR A 1 265 ? 66.372 13.097 -125.414 1.00 79.19 265 THR A CA 1
ATOM 1995 C C . THR A 1 265 ? 67.362 13.406 -124.284 1.00 79.19 265 THR A C 1
ATOM 1997 O O . THR A 1 265 ? 67.146 12.946 -123.167 1.00 79.19 265 THR A O 1
ATOM 2000 N N . GLU A 1 266 ? 68.411 14.206 -124.517 1.00 81.56 266 GLU A N 1
ATOM 2001 C CA . GLU A 1 266 ? 69.332 14.630 -123.446 1.00 81.56 266 GLU A CA 1
ATOM 2002 C C . GLU A 1 266 ? 68.622 15.507 -122.402 1.00 81.56 266 GLU A C 1
ATOM 2004 O O . GLU A 1 266 ? 68.825 15.307 -121.206 1.00 81.56 266 GLU A O 1
ATOM 2009 N N . ASN A 1 267 ? 67.742 16.429 -122.818 1.00 82.88 267 ASN A N 1
ATOM 2010 C CA . ASN A 1 267 ? 66.956 17.233 -121.877 1.00 82.88 267 ASN A CA 1
ATOM 2011 C C . ASN A 1 267 ? 65.967 16.374 -121.073 1.00 82.88 267 ASN A C 1
ATOM 2013 O O . ASN A 1 267 ? 65.960 16.464 -119.846 1.00 82.88 267 ASN A O 1
ATOM 2017 N N . LEU A 1 268 ? 65.196 15.506 -121.743 1.00 82.25 268 LEU A N 1
ATOM 2018 C CA . LEU A 1 268 ? 64.275 14.575 -121.084 1.00 82.25 268 LEU A CA 1
ATOM 2019 C C . LEU A 1 268 ? 65.000 13.686 -120.067 1.00 82.25 268 LEU A C 1
ATOM 2021 O O . LEU A 1 268 ? 64.526 13.590 -118.939 1.00 82.25 268 LEU A O 1
ATOM 2025 N N . LYS A 1 269 ? 66.167 13.110 -120.411 1.00 81.81 269 LYS A N 1
ATOM 2026 C CA . LYS A 1 269 ? 66.963 12.304 -119.465 1.00 81.81 269 LYS A CA 1
ATOM 2027 C C . LYS A 1 269 ? 67.304 13.106 -118.210 1.00 81.81 269 LYS A C 1
ATOM 2029 O O . LYS A 1 269 ? 66.992 12.653 -117.115 1.00 81.81 269 LYS A O 1
ATOM 2034 N N . THR A 1 270 ? 67.900 14.290 -118.359 1.00 83.06 270 THR A N 1
ATOM 2035 C CA . THR A 1 270 ? 68.344 15.107 -117.216 1.00 83.06 270 THR A CA 1
ATOM 2036 C C . THR A 1 270 ? 67.185 15.503 -116.297 1.00 83.06 270 THR A C 1
ATOM 2038 O O . THR A 1 270 ? 67.353 15.531 -115.081 1.00 83.06 270 THR A O 1
ATOM 2041 N N . GLN A 1 271 ? 65.997 15.782 -116.844 1.00 83.44 271 GLN A N 1
ATOM 2042 C CA . GLN A 1 271 ? 64.823 16.097 -116.023 1.00 83.44 271 GLN A CA 1
ATOM 2043 C C . GLN A 1 271 ? 64.252 14.849 -115.326 1.00 83.44 271 GLN A C 1
ATOM 2045 O O . GLN A 1 271 ? 63.883 14.930 -114.156 1.00 83.44 271 GLN A O 1
ATOM 2050 N N . PHE A 1 272 ? 64.246 13.688 -115.990 1.00 81.06 272 PHE A N 1
ATOM 2051 C CA . PHE A 1 272 ? 63.841 12.409 -115.387 1.00 81.06 272 PHE A CA 1
ATOM 2052 C C . PHE A 1 272 ? 64.770 11.995 -114.236 1.00 81.06 272 PHE A C 1
ATOM 2054 O O . PHE A 1 272 ? 64.313 11.590 -113.169 1.00 81.06 272 PHE A O 1
ATOM 2061 N N . GLU A 1 273 ? 66.076 12.164 -114.438 1.00 78.88 273 GLU A N 1
ATOM 2062 C CA . GLU A 1 273 ? 67.124 11.941 -113.439 1.00 78.88 273 GLU A CA 1
ATOM 2063 C C . GLU A 1 273 ? 66.938 12.904 -112.249 1.00 78.88 273 GLU A C 1
ATOM 2065 O O . GLU A 1 273 ? 66.967 12.468 -111.100 1.00 78.88 273 GLU A O 1
ATOM 2070 N N . GLY A 1 274 ? 66.579 14.169 -112.509 1.00 77.88 274 GLY A N 1
ATOM 2071 C CA . GLY A 1 274 ? 66.177 15.139 -111.483 1.00 77.88 274 GLY A CA 1
ATOM 2072 C C . GLY A 1 274 ? 64.960 14.710 -110.648 1.00 77.88 274 GLY A C 1
ATOM 2073 O O . GLY A 1 274 ? 65.033 14.753 -109.420 1.00 77.88 274 GLY A O 1
ATOM 2074 N N . VAL A 1 275 ? 63.870 14.245 -111.273 1.00 79.50 275 VAL A N 1
ATOM 2075 C CA . VAL A 1 275 ? 62.685 13.734 -110.544 1.00 79.50 275 VAL A CA 1
ATOM 2076 C C . VAL A 1 275 ? 63.042 12.506 -109.708 1.00 79.50 275 VAL A C 1
ATOM 2078 O O . VAL A 1 275 ? 62.644 12.429 -108.548 1.00 79.50 275 VAL A O 1
ATOM 2081 N N . SER A 1 276 ? 63.848 11.584 -110.247 1.00 71.31 276 SER A N 1
ATOM 2082 C CA . SER A 1 276 ? 64.304 10.395 -109.508 1.00 71.31 276 SER A CA 1
ATOM 2083 C C . SER A 1 276 ? 65.167 10.726 -108.280 1.00 71.31 276 SER A C 1
ATOM 2085 O O . SER A 1 276 ? 65.210 9.949 -107.332 1.00 71.31 276 SER A O 1
ATOM 2087 N N . GLN A 1 277 ? 65.803 11.901 -108.270 1.00 74.19 277 GLN A N 1
ATOM 2088 C CA . GLN A 1 277 ? 66.599 12.437 -107.160 1.00 74.19 277 GLN A CA 1
ATOM 2089 C C . GLN A 1 277 ? 65.787 13.377 -106.241 1.00 74.19 277 GLN A C 1
ATOM 2091 O O . GLN A 1 277 ? 66.361 14.084 -105.417 1.00 74.19 277 GLN A O 1
ATOM 2096 N N . GLY A 1 278 ? 64.455 13.405 -106.374 1.00 68.19 278 GLY A N 1
ATOM 2097 C CA . GLY A 1 278 ? 63.549 14.182 -105.521 1.00 68.19 278 GLY A CA 1
ATOM 2098 C C . GLY A 1 278 ? 63.297 15.628 -105.966 1.00 68.19 278 GLY A C 1
ATOM 2099 O O . GLY A 1 278 ? 62.542 16.341 -105.306 1.00 68.19 278 GLY A O 1
ATOM 2100 N N . ASN A 1 279 ? 63.858 16.088 -107.091 1.00 74.19 279 ASN A N 1
ATOM 2101 C CA . ASN A 1 279 ? 63.545 17.414 -107.631 1.00 74.19 279 ASN A CA 1
ATOM 2102 C C . ASN A 1 279 ? 62.217 17.397 -108.410 1.00 74.19 279 ASN A C 1
ATOM 2104 O O . ASN A 1 279 ? 62.185 17.351 -109.641 1.00 74.19 279 ASN A O 1
ATOM 2108 N N . LEU A 1 280 ? 61.109 17.475 -107.673 1.00 68.50 280 LEU A N 1
ATOM 2109 C CA . LEU A 1 280 ? 59.745 17.490 -108.219 1.00 68.50 280 LEU A CA 1
ATOM 2110 C C . LEU A 1 280 ? 59.381 18.781 -108.988 1.00 68.50 280 LEU A C 1
ATOM 2112 O O . LEU A 1 280 ? 58.329 18.835 -109.618 1.00 68.50 280 LEU A O 1
ATOM 2116 N N . ASN A 1 281 ? 60.257 19.795 -108.992 1.00 72.56 281 ASN A N 1
ATOM 2117 C CA . ASN A 1 281 ? 60.125 21.011 -109.808 1.00 72.56 281 ASN A CA 1
ATOM 2118 C C . ASN A 1 281 ? 60.806 20.902 -111.190 1.00 72.56 281 ASN A C 1
ATOM 2120 O O . ASN A 1 281 ? 60.915 21.898 -111.907 1.00 72.56 281 ASN A O 1
ATOM 2124 N N . ALA A 1 282 ? 61.270 19.711 -111.582 1.00 73.62 282 ALA A N 1
ATOM 2125 C CA . ALA A 1 282 ? 61.784 19.454 -112.924 1.00 73.62 282 ALA A CA 1
ATOM 2126 C C . ALA A 1 282 ? 60.755 19.802 -114.023 1.00 73.62 282 ALA A C 1
ATOM 2128 O O . ALA A 1 282 ? 59.545 19.610 -113.865 1.00 73.62 282 ALA A O 1
ATOM 2129 N N . HIS A 1 283 ? 61.241 20.284 -115.168 1.00 77.62 283 HIS A N 1
ATOM 2130 C CA . HIS A 1 283 ? 60.418 20.571 -116.344 1.00 77.62 283 HIS A CA 1
ATOM 2131 C C . HIS A 1 283 ? 61.168 20.261 -117.642 1.00 77.62 283 HIS A C 1
ATOM 2133 O O . HIS A 1 283 ? 62.173 20.893 -117.978 1.00 77.62 283 HIS A O 1
ATOM 2139 N N . ALA A 1 284 ? 60.651 19.297 -118.404 1.00 79.44 284 ALA A N 1
ATOM 2140 C CA . ALA A 1 284 ? 61.128 18.986 -119.744 1.00 79.44 284 ALA A CA 1
ATOM 2141 C C . ALA A 1 284 ? 60.780 20.131 -120.702 1.00 79.44 284 ALA A C 1
ATOM 2143 O O . ALA A 1 284 ? 59.632 20.580 -120.789 1.00 79.44 284 ALA A O 1
ATOM 2144 N N . THR A 1 285 ? 61.789 20.608 -121.429 1.00 78.69 285 THR A N 1
ATOM 2145 C CA . THR A 1 285 ? 61.638 21.680 -122.415 1.00 78.69 285 THR A CA 1
ATOM 2146 C C . THR A 1 285 ? 61.111 21.099 -123.724 1.00 78.69 285 THR A C 1
ATOM 2148 O O . THR A 1 285 ? 61.735 20.227 -124.324 1.00 78.69 285 THR A O 1
ATOM 2151 N N . ILE A 1 286 ? 59.959 21.589 -124.184 1.00 81.06 286 ILE A N 1
ATOM 2152 C CA . ILE A 1 286 ? 59.319 21.121 -125.418 1.00 81.06 286 ILE A CA 1
ATOM 2153 C C . ILE A 1 286 ? 60.010 21.788 -126.619 1.00 81.06 286 ILE A C 1
ATOM 2155 O O . ILE A 1 286 ? 59.745 22.946 -126.934 1.00 81.06 286 ILE A O 1
ATOM 2159 N N . TYR A 1 287 ? 60.921 21.066 -127.281 1.00 75.81 287 TYR A N 1
ATOM 2160 C CA . TYR A 1 287 ? 61.685 21.573 -128.436 1.00 75.81 287 TYR A CA 1
ATOM 2161 C C . TYR A 1 287 ? 60.993 21.382 -129.796 1.00 75.81 287 TYR A C 1
ATOM 2163 O O . TYR A 1 287 ? 61.472 21.911 -130.797 1.00 75.81 287 TYR A O 1
ATOM 2171 N N . SER A 1 288 ? 59.914 20.599 -129.850 1.00 73.31 288 SER A N 1
ATOM 2172 C CA . SER A 1 288 ? 59.222 20.199 -131.080 1.00 73.31 288 SER A CA 1
ATOM 2173 C C . SER A 1 288 ? 57.769 19.806 -130.782 1.00 73.31 288 SER A C 1
ATOM 2175 O O . SER A 1 288 ? 57.393 19.659 -129.621 1.00 73.31 288 SER A O 1
ATOM 2177 N N . GLN A 1 289 ? 56.957 19.627 -131.827 1.00 77.69 289 GLN A N 1
ATOM 2178 C CA . GLN A 1 289 ? 55.578 19.110 -131.753 1.00 77.69 289 GLN A CA 1
ATOM 2179 C C . GLN A 1 289 ? 55.475 17.629 -132.181 1.00 77.69 289 GLN A C 1
ATOM 2181 O O . GLN A 1 289 ? 54.382 17.124 -132.422 1.00 77.69 289 GLN A O 1
ATOM 2186 N N . ASP A 1 290 ? 56.619 16.950 -132.287 1.00 77.75 290 ASP A N 1
ATOM 2187 C CA . ASP A 1 290 ? 56.738 15.514 -132.559 1.00 77.75 290 ASP A CA 1
ATOM 2188 C C . ASP A 1 290 ? 56.485 14.647 -131.304 1.00 77.75 290 ASP A C 1
ATOM 2190 O O . ASP A 1 290 ? 56.110 15.136 -130.232 1.00 77.75 290 ASP A O 1
ATOM 2194 N N . GLU A 1 291 ? 56.689 13.335 -131.428 1.00 79.00 291 GLU A N 1
ATOM 2195 C CA . GLU A 1 291 ? 56.496 12.350 -130.361 1.00 79.00 291 GLU A CA 1
ATOM 2196 C C . GLU A 1 291 ? 57.380 12.627 -129.128 1.00 79.00 291 GLU A C 1
ATOM 2198 O O . GLU A 1 291 ? 56.976 12.350 -127.996 1.00 79.00 291 GLU A O 1
ATOM 2203 N N . LEU A 1 292 ? 58.562 13.232 -129.313 1.00 77.69 292 LEU A N 1
ATOM 2204 C CA . LEU A 1 292 ? 59.446 13.630 -128.210 1.00 77.69 292 LEU A CA 1
ATOM 2205 C C . LEU A 1 292 ? 58.905 14.875 -127.487 1.00 77.69 292 LEU A C 1
ATOM 2207 O O . LEU A 1 292 ? 59.070 15.005 -126.272 1.00 77.69 292 LEU A O 1
ATOM 2211 N N . GLY A 1 293 ? 58.215 15.759 -128.214 1.00 78.69 293 GLY A N 1
ATOM 2212 C CA . GLY A 1 293 ? 57.451 16.872 -127.649 1.00 78.69 293 GLY A CA 1
ATOM 2213 C C . GLY A 1 293 ? 56.265 16.414 -126.794 1.00 78.69 293 GLY A C 1
ATOM 2214 O O . GLY A 1 293 ? 56.060 16.938 -125.697 1.00 78.69 293 GLY A O 1
ATOM 2215 N N . GLN A 1 294 ? 55.523 15.395 -127.243 1.00 81.69 294 GLN A N 1
ATOM 2216 C CA . GLN A 1 294 ? 54.435 14.800 -126.452 1.00 81.69 294 GLN A CA 1
ATOM 2217 C C . GLN A 1 294 ? 54.960 14.122 -125.179 1.00 81.69 294 GLN A C 1
ATOM 2219 O O . GLN A 1 294 ? 54.417 14.347 -124.098 1.00 81.69 294 GLN A O 1
ATOM 2224 N N . LEU A 1 295 ? 56.066 13.374 -125.272 1.00 81.38 295 LEU A N 1
ATOM 2225 C CA . LEU A 1 295 ? 56.694 12.729 -124.115 1.00 81.38 295 LEU A CA 1
ATOM 2226 C C . LEU A 1 295 ? 57.140 13.748 -123.045 1.00 81.38 295 LEU A C 1
ATOM 2228 O O . LEU A 1 295 ? 56.940 13.519 -121.852 1.00 81.38 295 LEU A O 1
ATOM 2232 N N . ALA A 1 296 ? 57.669 14.904 -123.462 1.00 80.44 296 ALA A N 1
ATOM 2233 C CA . ALA A 1 296 ? 57.982 16.016 -122.561 1.00 80.44 296 ALA A CA 1
ATOM 2234 C C . ALA A 1 296 ? 56.730 16.610 -121.881 1.00 80.44 296 ALA A C 1
ATOM 2236 O O . ALA A 1 296 ? 56.783 16.971 -120.705 1.00 80.44 296 ALA A O 1
ATOM 2237 N N . HIS A 1 297 ? 55.587 16.666 -122.574 1.00 83.19 297 HIS A N 1
ATOM 2238 C CA . HIS A 1 297 ? 54.322 17.110 -121.981 1.00 83.19 297 HIS A CA 1
ATOM 2239 C C . HIS A 1 297 ? 53.799 16.124 -120.921 1.00 83.19 297 HIS A C 1
ATOM 2241 O O . HIS A 1 297 ? 53.488 16.540 -119.804 1.00 83.19 297 HIS A O 1
ATOM 2247 N N . SER A 1 298 ? 53.767 14.821 -121.225 1.00 81.38 298 SER A N 1
ATOM 2248 C CA . SER A 1 298 ? 53.345 13.781 -120.271 1.00 81.38 298 SER A CA 1
ATOM 2249 C C . SER A 1 298 ? 54.247 13.718 -119.034 1.00 81.38 298 SER A C 1
ATOM 2251 O O . SER A 1 298 ? 53.755 13.551 -117.919 1.00 81.38 298 SER A O 1
ATOM 2253 N N . PHE A 1 299 ? 55.557 13.924 -119.204 1.00 83.81 299 PHE A N 1
ATOM 2254 C CA . PHE A 1 299 ? 56.498 14.061 -118.091 1.00 83.81 299 PHE A CA 1
ATOM 2255 C C . PHE A 1 299 ? 56.158 15.262 -117.186 1.00 83.81 299 PHE A C 1
ATOM 2257 O O . PHE A 1 299 ? 56.052 15.108 -115.968 1.00 83.81 299 PHE A O 1
ATOM 2264 N N . ASN A 1 300 ? 55.900 16.440 -117.766 1.00 83.12 300 ASN A N 1
ATOM 2265 C CA . ASN A 1 300 ? 55.532 17.642 -117.005 1.00 83.12 300 ASN A CA 1
ATOM 2266 C C . ASN A 1 300 ? 54.182 17.492 -116.271 1.00 83.12 300 ASN A C 1
ATOM 2268 O O . ASN A 1 300 ? 53.991 18.083 -115.206 1.00 83.12 300 ASN A O 1
ATOM 2272 N N . GLN A 1 301 ? 53.253 16.690 -116.806 1.00 83.38 301 GLN A N 1
ATOM 2273 C CA . GLN A 1 301 ? 52.009 16.325 -116.121 1.00 83.38 301 GLN A CA 1
ATOM 2274 C C . GLN A 1 301 ? 52.272 15.399 -114.922 1.00 83.38 301 GLN A C 1
ATOM 2276 O O . GLN A 1 301 ? 51.755 15.660 -113.836 1.00 83.38 301 GLN A O 1
ATOM 2281 N N . MET A 1 302 ? 53.098 14.360 -115.094 1.00 82.94 302 MET A N 1
ATOM 2282 C CA . MET A 1 302 ? 53.474 13.425 -114.024 1.00 82.94 302 MET A CA 1
ATOM 2283 C C . MET A 1 302 ? 54.127 14.155 -112.841 1.00 82.94 302 MET A C 1
ATOM 2285 O O . MET A 1 302 ? 53.668 14.012 -111.708 1.00 82.94 302 MET A O 1
ATOM 2289 N N . ALA A 1 303 ? 55.145 14.982 -113.105 1.00 78.88 303 ALA A N 1
ATOM 2290 C CA . ALA A 1 303 ? 55.866 15.728 -112.071 1.00 78.88 303 ALA A CA 1
ATOM 2291 C C . ALA A 1 303 ? 54.926 16.612 -111.228 1.00 78.88 303 ALA A C 1
ATOM 2293 O O . ALA A 1 303 ? 55.015 16.625 -110.000 1.00 78.88 303 ALA A O 1
ATOM 2294 N N . ARG A 1 304 ? 53.959 17.284 -111.875 1.00 79.44 304 ARG A N 1
ATOM 2295 C CA . ARG A 1 304 ? 52.963 18.121 -111.190 1.00 79.44 304 ARG A CA 1
ATOM 2296 C C . ARG A 1 304 ? 52.059 17.320 -110.252 1.00 79.44 304 ARG A C 1
ATOM 2298 O O . ARG A 1 304 ? 51.800 17.792 -109.149 1.00 79.44 304 ARG A O 1
ATOM 2305 N N . VAL A 1 305 ? 51.589 16.140 -110.669 1.00 80.19 305 VAL A N 1
ATOM 2306 C CA . VAL A 1 305 ? 50.731 15.288 -109.824 1.00 80.19 305 VAL A CA 1
ATOM 2307 C C . VAL A 1 305 ? 51.490 14.848 -108.572 1.00 80.19 305 VAL A C 1
ATOM 2309 O O . VAL A 1 305 ? 50.986 15.051 -107.467 1.00 80.19 305 VAL A O 1
ATOM 2312 N N . ILE A 1 306 ? 52.721 14.344 -108.734 1.00 77.06 306 ILE A N 1
ATOM 2313 C CA . ILE A 1 306 ? 53.564 13.880 -107.618 1.00 77.06 306 ILE A CA 1
ATOM 2314 C C . ILE A 1 306 ? 53.795 15.015 -106.608 1.00 77.06 306 ILE A C 1
ATOM 2316 O O . ILE A 1 306 ? 53.586 14.817 -105.408 1.00 77.06 306 ILE A O 1
ATOM 2320 N N . LEU A 1 307 ? 54.140 16.217 -107.094 1.00 76.25 307 LEU A N 1
ATOM 2321 C CA . LEU A 1 307 ? 54.311 17.415 -106.268 1.00 76.25 307 LEU A CA 1
ATOM 2322 C C . LEU A 1 307 ? 53.056 17.709 -105.428 1.00 76.25 307 LEU A C 1
ATOM 2324 O O . LEU A 1 307 ? 53.161 17.847 -104.210 1.00 76.25 307 LEU A O 1
ATOM 2328 N N . THR A 1 308 ? 51.871 17.743 -106.051 1.00 76.56 308 THR A N 1
ATOM 2329 C CA . THR A 1 308 ? 50.614 18.019 -105.332 1.00 76.56 308 THR A CA 1
ATOM 2330 C C . THR A 1 308 ? 50.269 16.950 -104.294 1.00 76.56 308 THR A C 1
ATOM 2332 O O . THR A 1 308 ? 49.868 17.295 -103.181 1.00 76.56 308 THR A O 1
ATOM 2335 N N . THR A 1 309 ? 50.485 15.665 -104.603 1.00 76.88 309 THR A N 1
ATOM 2336 C CA . THR A 1 309 ? 50.198 14.572 -103.661 1.00 76.88 309 THR A CA 1
ATOM 2337 C C . THR A 1 309 ? 51.128 14.572 -102.449 1.00 76.88 309 THR A C 1
ATOM 2339 O O . THR A 1 309 ? 50.665 14.304 -101.342 1.00 76.88 309 THR A O 1
ATOM 2342 N N . MET A 1 310 ? 52.411 14.925 -102.614 1.00 71.12 310 MET A N 1
ATOM 2343 C CA . MET A 1 310 ? 53.336 15.008 -101.478 1.00 71.12 310 MET A CA 1
ATOM 2344 C C . MET A 1 310 ? 53.000 16.168 -100.540 1.00 71.12 310 MET A C 1
ATOM 2346 O O . MET A 1 310 ? 52.945 15.966 -99.330 1.00 71.12 310 MET A O 1
ATOM 2350 N N . THR A 1 311 ? 52.711 17.361 -101.072 1.00 73.81 311 THR A N 1
ATOM 2351 C CA . THR A 1 311 ? 52.399 18.524 -100.224 1.00 73.81 311 THR A CA 1
ATOM 2352 C C . THR A 1 311 ? 51.111 18.349 -99.417 1.00 73.81 311 THR A C 1
ATOM 2354 O O . THR A 1 311 ? 51.033 18.815 -98.282 1.00 73.81 311 THR A O 1
ATOM 2357 N N . GLU A 1 312 ? 50.104 17.652 -99.958 1.00 74.00 312 GLU A N 1
ATOM 2358 C CA . GLU A 1 312 ? 48.869 17.389 -99.212 1.00 74.00 312 GLU A CA 1
ATOM 2359 C C . GLU A 1 312 ? 49.051 16.295 -98.146 1.00 74.00 312 GLU A C 1
ATOM 2361 O O . GLU A 1 312 ? 48.522 16.428 -97.042 1.00 74.00 312 GLU A O 1
ATOM 2366 N N . ALA A 1 313 ? 49.827 15.246 -98.445 1.00 69.06 313 ALA A N 1
ATOM 2367 C CA . ALA A 1 313 ? 50.158 14.198 -97.480 1.00 69.06 313 ALA A CA 1
ATOM 2368 C C . ALA A 1 313 ? 50.975 14.745 -96.298 1.00 69.06 313 ALA A C 1
ATOM 2370 O O . ALA A 1 313 ? 50.680 14.422 -95.148 1.00 69.06 313 ALA A O 1
ATOM 2371 N N . GLN A 1 314 ? 51.954 15.613 -96.571 1.00 68.19 314 GLN A N 1
ATOM 2372 C CA . GLN A 1 314 ? 52.815 16.193 -95.543 1.00 68.19 314 GLN A CA 1
ATOM 2373 C C . GLN A 1 314 ? 52.035 17.109 -94.583 1.00 68.19 314 GLN A C 1
ATOM 2375 O O . GLN A 1 314 ? 52.126 16.925 -93.372 1.00 68.19 314 GLN A O 1
ATOM 2380 N N . ARG A 1 315 ? 51.175 18.004 -95.100 1.00 73.69 315 ARG A N 1
ATOM 2381 C CA . ARG A 1 315 ? 50.306 18.850 -94.257 1.00 73.69 315 ARG A CA 1
ATOM 2382 C C . ARG A 1 315 ? 49.407 18.018 -93.331 1.00 73.69 315 ARG A C 1
ATOM 2384 O O . ARG A 1 315 ? 49.260 18.349 -92.161 1.00 73.69 315 ARG A O 1
ATOM 2391 N N . LYS A 1 316 ? 48.823 16.925 -93.837 1.00 72.75 316 LYS A N 1
ATOM 2392 C CA . LYS A 1 316 ? 47.959 16.036 -93.038 1.00 72.75 316 LYS A CA 1
ATOM 2393 C C . LYS A 1 316 ? 48.722 15.302 -91.929 1.00 72.75 316 LYS A C 1
ATOM 2395 O O . LYS A 1 316 ? 48.138 15.046 -90.881 1.00 72.75 316 LYS A O 1
ATOM 2400 N N . ALA A 1 317 ? 50.001 14.984 -92.137 1.00 70.31 317 ALA A N 1
ATOM 2401 C CA . ALA A 1 317 ? 50.850 14.402 -91.099 1.00 70.31 317 ALA A CA 1
ATOM 2402 C C . ALA A 1 317 ? 51.176 15.423 -89.992 1.00 70.31 317 ALA A C 1
ATOM 2404 O O . ALA A 1 317 ? 51.028 15.108 -88.815 1.00 70.31 317 ALA A O 1
ATOM 2405 N N . GLU A 1 318 ? 51.532 16.658 -90.363 1.00 70.31 318 GLU A N 1
ATOM 2406 C CA . GLU A 1 318 ? 51.801 17.755 -89.416 1.00 70.31 318 GLU A CA 1
ATOM 2407 C C . GLU A 1 318 ? 50.550 18.105 -88.576 1.00 70.31 318 GLU A C 1
ATOM 2409 O O . GLU A 1 318 ? 50.640 18.275 -87.359 1.00 70.31 318 GLU A O 1
ATOM 2414 N N . GLU A 1 319 ? 49.362 18.120 -89.195 1.00 73.81 319 GLU A N 1
ATOM 2415 C CA . GLU A 1 319 ? 48.070 18.316 -88.512 1.00 73.81 319 GLU A CA 1
ATOM 2416 C C . GLU A 1 319 ? 47.730 17.168 -87.537 1.00 73.81 319 GLU A C 1
ATOM 2418 O O . GLU A 1 319 ? 47.205 17.417 -86.450 1.00 73.81 319 GLU A O 1
ATOM 2423 N N . GLN A 1 320 ? 48.063 15.916 -87.877 1.00 70.44 320 GLN A N 1
ATOM 2424 C CA . GLN A 1 320 ? 47.888 14.768 -86.976 1.00 70.44 320 GLN A CA 1
ATOM 2425 C C . GLN A 1 320 ? 48.889 14.757 -85.812 1.00 70.44 320 GLN A C 1
ATOM 2427 O O . GLN A 1 320 ? 48.530 14.344 -84.709 1.00 70.44 320 GLN A O 1
ATOM 2432 N N . GLU A 1 321 ? 50.129 15.202 -86.026 1.00 73.94 321 GLU A N 1
ATOM 2433 C CA . GLU A 1 321 ? 51.154 15.240 -84.978 1.00 73.94 321 GLU A CA 1
ATOM 2434 C C . GLU A 1 321 ? 50.826 16.289 -83.904 1.00 73.94 321 GLU A C 1
ATOM 2436 O O . GLU A 1 321 ? 50.865 15.972 -82.714 1.00 73.94 321 GLU A O 1
ATOM 2441 N N . GLN A 1 322 ? 50.377 17.486 -84.301 1.00 73.94 322 GLN A N 1
ATOM 2442 C CA . GLN A 1 322 ? 49.929 18.522 -83.358 1.00 73.94 322 GLN A CA 1
ATOM 2443 C C . GLN A 1 322 ? 48.694 18.083 -82.558 1.00 73.94 322 GLN A C 1
ATOM 2445 O O . GLN A 1 322 ? 48.699 18.156 -81.329 1.00 73.94 322 GLN A O 1
ATO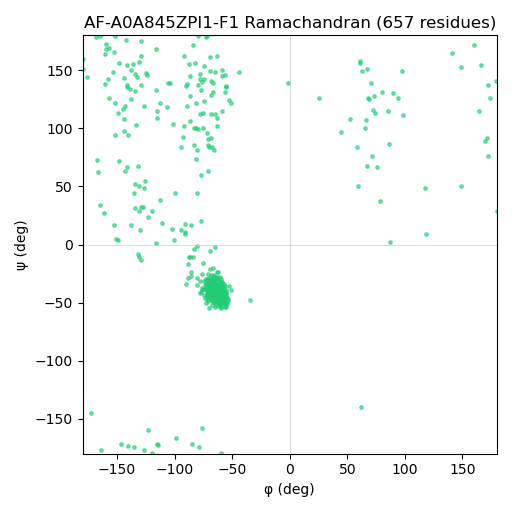M 2450 N N . ALA A 1 323 ? 47.668 17.542 -83.228 1.00 73.25 323 ALA A N 1
ATOM 2451 C CA . ALA A 1 323 ? 46.469 17.034 -82.557 1.00 73.25 323 ALA A CA 1
ATOM 2452 C C . ALA A 1 323 ? 46.785 15.905 -81.555 1.00 73.25 323 ALA A C 1
ATOM 2454 O O . ALA A 1 323 ? 46.139 15.794 -80.512 1.00 73.25 323 ALA A O 1
ATOM 2455 N N . LYS A 1 324 ? 47.802 15.083 -81.841 1.00 75.19 324 LYS A N 1
ATOM 2456 C CA . LYS A 1 324 ? 48.295 14.042 -80.933 1.00 75.19 324 LYS A CA 1
ATOM 2457 C C . LYS A 1 324 ? 49.041 14.624 -79.728 1.00 75.19 324 LYS A C 1
ATOM 2459 O O . LYS A 1 324 ? 48.820 14.136 -78.621 1.00 75.19 324 LYS A O 1
ATOM 2464 N N . GLU A 1 325 ? 49.906 15.626 -79.908 1.00 81.38 325 GLU A N 1
ATOM 2465 C CA . GLU A 1 325 ? 50.594 16.277 -78.781 1.00 81.38 325 GLU A CA 1
ATOM 2466 C C . GLU A 1 325 ? 49.606 16.945 -77.819 1.00 81.38 325 GLU A C 1
ATOM 2468 O O . GLU A 1 325 ? 49.717 16.764 -76.605 1.00 81.38 325 GLU A O 1
ATOM 2473 N N . ASP A 1 326 ? 48.625 17.688 -78.335 1.00 79.88 326 ASP A N 1
ATOM 2474 C CA . ASP A 1 326 ? 47.653 18.375 -77.482 1.00 79.88 326 ASP A CA 1
ATOM 2475 C C . ASP A 1 326 ? 46.705 17.393 -76.783 1.00 79.88 326 ASP A C 1
ATOM 2477 O O . ASP A 1 326 ? 46.492 17.529 -75.577 1.00 79.88 326 ASP A O 1
ATOM 2481 N N . LEU A 1 327 ? 46.254 16.326 -77.455 1.00 81.25 327 LEU A N 1
ATOM 2482 C CA . LEU A 1 327 ? 45.501 15.248 -76.801 1.00 81.25 327 LEU A CA 1
ATOM 2483 C C . LEU A 1 327 ? 46.328 14.565 -75.698 1.00 81.25 327 LEU A C 1
ATOM 2485 O O . LEU A 1 327 ? 45.802 14.279 -74.623 1.00 81.25 327 LEU A O 1
ATOM 2489 N N . GLN A 1 328 ? 47.634 14.350 -75.900 1.00 83.31 328 GLN A N 1
ATOM 2490 C CA . GLN A 1 328 ? 48.512 13.832 -74.842 1.00 83.31 328 GLN A CA 1
ATOM 2491 C C . GLN A 1 328 ? 48.620 14.797 -73.650 1.00 83.31 328 GLN A C 1
ATOM 2493 O O . GLN A 1 328 ? 48.582 14.345 -72.506 1.00 83.31 328 GLN A O 1
ATOM 2498 N N . ARG A 1 329 ? 48.700 16.115 -73.882 1.00 84.06 329 ARG A N 1
ATOM 2499 C CA . ARG A 1 329 ? 48.707 17.128 -72.807 1.00 84.06 329 ARG A CA 1
ATOM 2500 C C . ARG A 1 329 ? 47.385 17.156 -72.037 1.00 84.06 329 ARG A C 1
ATOM 2502 O O . ARG A 1 329 ? 47.414 17.205 -70.810 1.00 84.06 329 ARG A O 1
ATOM 2509 N N . GLN A 1 330 ? 46.251 17.096 -72.735 1.00 82.75 330 GLN A N 1
ATOM 2510 C CA . GLN A 1 330 ? 44.918 17.031 -72.127 1.00 82.75 330 GLN A CA 1
ATOM 2511 C C . GLN A 1 330 ? 44.753 15.769 -71.264 1.00 82.75 330 GLN A C 1
ATOM 2513 O O . GLN A 1 330 ? 44.326 15.864 -70.116 1.00 82.75 330 GLN A O 1
ATOM 2518 N N . VAL A 1 331 ? 45.166 14.601 -71.772 1.00 86.06 331 VAL A N 1
ATOM 2519 C CA . VAL A 1 331 ? 45.140 13.336 -71.016 1.00 86.06 331 VAL A CA 1
ATOM 2520 C C . VAL A 1 331 ? 46.028 13.405 -69.771 1.00 86.06 331 VAL A C 1
ATOM 2522 O O . VAL A 1 331 ? 45.617 12.929 -68.719 1.00 86.06 331 VAL A O 1
ATOM 2525 N N . ILE A 1 332 ? 47.209 14.030 -69.844 1.00 87.44 332 ILE A N 1
ATOM 2526 C CA . ILE A 1 332 ? 48.081 14.209 -68.670 1.00 87.44 332 ILE A CA 1
ATOM 2527 C C . ILE A 1 332 ? 47.431 15.117 -67.611 1.00 87.44 332 ILE A C 1
ATOM 2529 O O . ILE A 1 332 ? 47.520 14.790 -66.431 1.00 87.44 332 ILE A O 1
ATOM 2533 N N . ARG A 1 333 ? 46.745 16.205 -68.003 1.00 85.31 333 ARG A N 1
ATOM 2534 C CA . ARG A 1 333 ? 45.981 17.049 -67.058 1.00 85.31 333 ARG A CA 1
ATOM 2535 C C . ARG A 1 333 ? 44.868 16.256 -66.377 1.00 85.31 333 ARG A C 1
ATOM 2537 O O . ARG A 1 333 ? 44.851 16.170 -65.157 1.00 85.31 333 ARG A O 1
ATOM 2544 N N . LEU A 1 334 ? 44.021 15.597 -67.171 1.00 87.25 334 LEU A N 1
ATOM 2545 C CA . LEU A 1 334 ? 42.907 14.796 -66.663 1.00 87.25 334 LEU A CA 1
ATOM 2546 C C . LEU A 1 334 ? 43.384 13.669 -65.728 1.00 87.25 334 LEU A C 1
ATOM 2548 O O . LEU A 1 334 ? 42.692 13.336 -64.772 1.00 87.25 334 LEU A O 1
ATOM 2552 N N . LEU A 1 335 ? 44.571 13.097 -65.963 1.00 88.31 335 LEU A N 1
ATOM 2553 C CA . LEU A 1 335 ? 45.175 12.115 -65.059 1.00 88.31 335 LEU A CA 1
ATOM 2554 C C . LEU A 1 335 ? 45.649 12.723 -63.726 1.00 88.31 335 LEU A C 1
ATOM 2556 O O . LEU A 1 335 ? 45.502 12.055 -62.707 1.00 88.31 335 LEU A O 1
ATOM 2560 N N . ASP A 1 336 ? 46.170 13.955 -63.698 1.00 87.56 336 ASP A N 1
ATOM 2561 C CA . ASP A 1 336 ? 46.543 14.648 -62.448 1.00 87.56 336 ASP A CA 1
ATOM 2562 C C . ASP A 1 336 ? 45.298 15.104 -61.661 1.00 87.56 336 ASP A C 1
ATOM 2564 O O . ASP A 1 336 ? 45.242 14.928 -60.443 1.00 87.56 336 ASP A O 1
ATOM 2568 N N . ASP A 1 337 ? 44.244 15.566 -62.350 1.00 86.75 337 ASP A N 1
ATOM 2569 C CA . ASP A 1 337 ? 42.927 15.843 -61.749 1.00 86.75 337 ASP A CA 1
ATOM 2570 C C . ASP A 1 337 ? 42.326 14.572 -61.113 1.00 86.75 337 ASP A C 1
ATOM 2572 O O . ASP A 1 337 ? 41.894 14.575 -59.954 1.00 86.75 337 ASP A O 1
ATOM 2576 N N . VAL A 1 338 ? 42.359 13.448 -61.843 1.00 89.25 338 VAL A N 1
ATOM 2577 C CA . VAL A 1 338 ? 41.937 12.126 -61.349 1.00 89.25 338 VAL A CA 1
ATOM 2578 C C . VAL A 1 338 ? 42.811 11.652 -60.184 1.00 89.25 338 VAL A C 1
ATOM 2580 O O . VAL A 1 338 ? 42.275 11.096 -59.223 1.00 89.25 338 VAL A O 1
ATOM 2583 N N . GLU A 1 339 ? 44.128 11.883 -60.203 1.00 88.06 339 GLU A N 1
ATOM 2584 C CA . GLU A 1 339 ? 44.995 11.531 -59.072 1.00 88.06 339 GLU A CA 1
ATOM 2585 C C . GLU A 1 339 ? 44.700 12.41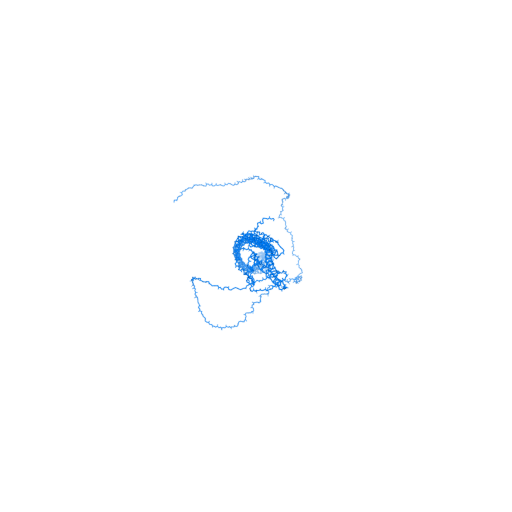2 -57.845 1.00 88.06 339 GLU A C 1
ATOM 2587 O O . GLU A 1 339 ? 44.646 11.906 -56.724 1.00 88.06 339 GLU A O 1
ATOM 2592 N N . GLY A 1 340 ? 44.421 13.705 -58.035 1.00 84.31 340 GLY A N 1
ATOM 2593 C CA . GLY A 1 340 ? 43.945 14.612 -56.987 1.00 84.31 340 GLY A CA 1
ATOM 2594 C C . GLY A 1 340 ? 42.689 14.083 -56.291 1.00 84.31 340 GLY A C 1
ATOM 2595 O O . GLY A 1 340 ? 42.687 13.906 -55.067 1.00 84.31 340 GLY A O 1
ATOM 2596 N N . ALA A 1 341 ? 41.672 13.714 -57.073 1.00 87.00 341 ALA A N 1
ATOM 2597 C CA . ALA A 1 341 ? 40.463 13.071 -56.565 1.00 87.00 341 ALA A CA 1
ATOM 2598 C C . ALA A 1 341 ? 40.756 11.738 -55.850 1.00 87.00 341 ALA A C 1
ATOM 2600 O O . ALA A 1 341 ? 40.262 11.513 -54.743 1.00 87.00 341 ALA A O 1
ATOM 2601 N N . ALA A 1 342 ? 41.605 10.878 -56.424 1.00 85.81 342 ALA A N 1
ATOM 2602 C CA . ALA A 1 342 ? 41.964 9.577 -55.852 1.00 85.81 342 ALA A CA 1
ATOM 2603 C C . ALA A 1 342 ? 42.751 9.682 -54.530 1.00 85.81 342 ALA A C 1
ATOM 2605 O O . ALA A 1 342 ? 42.616 8.824 -53.653 1.00 85.81 342 ALA A O 1
ATOM 2606 N N . ARG A 1 343 ? 43.539 10.750 -54.333 1.00 86.19 343 ARG A N 1
ATOM 2607 C CA . ARG A 1 343 ? 44.184 11.059 -53.041 1.00 86.19 343 ARG A CA 1
ATOM 2608 C C . ARG A 1 343 ? 43.163 11.488 -51.968 1.00 86.19 343 ARG A C 1
ATOM 2610 O O . ARG A 1 343 ? 43.455 11.345 -50.775 1.00 86.19 343 ARG A O 1
ATOM 2617 N N . GLY A 1 344 ? 41.977 11.944 -52.384 1.00 85.00 344 GLY A N 1
ATOM 2618 C CA . GLY A 1 344 ? 40.860 12.390 -51.545 1.00 85.00 344 GLY A CA 1
ATOM 2619 C C . GLY A 1 344 ? 40.465 13.857 -51.740 1.00 85.00 344 GLY A C 1
ATOM 2620 O O . GLY A 1 344 ? 39.685 14.375 -50.939 1.00 85.00 344 GLY A O 1
ATOM 2621 N N . ASP A 1 345 ? 41.000 14.556 -52.745 1.00 89.31 345 ASP A N 1
ATOM 2622 C CA . ASP A 1 345 ? 40.689 15.967 -52.975 1.00 89.31 345 ASP A CA 1
ATOM 2623 C C . ASP A 1 345 ? 39.526 16.138 -53.964 1.00 89.31 345 ASP A C 1
ATOM 2625 O O . ASP A 1 345 ? 39.714 16.178 -55.174 1.00 89.31 345 ASP A O 1
ATOM 2629 N N . LEU A 1 346 ? 38.299 16.237 -53.444 1.00 89.88 346 LEU A N 1
ATOM 2630 C CA . LEU A 1 346 ? 37.076 16.428 -54.238 1.00 89.88 346 LEU A CA 1
ATOM 2631 C C . LEU A 1 346 ? 36.806 17.914 -54.548 1.00 89.88 346 LEU A C 1
ATOM 2633 O O . LEU A 1 346 ? 35.679 18.285 -54.899 1.00 89.88 346 LEU A O 1
ATOM 2637 N N . THR A 1 347 ? 37.815 18.780 -54.388 1.00 88.19 347 THR A N 1
ATOM 2638 C CA . THR A 1 347 ? 37.774 20.186 -54.828 1.00 88.19 347 THR A CA 1
ATOM 2639 C C . THR A 1 347 ? 38.242 20.371 -56.276 1.00 88.19 347 THR A C 1
ATOM 2641 O O . THR A 1 347 ? 37.904 21.385 -56.881 1.00 88.19 347 THR A O 1
ATOM 2644 N N . VAL A 1 348 ? 38.938 19.378 -56.850 1.00 87.94 348 VAL A N 1
ATOM 2645 C CA . VAL A 1 348 ? 39.400 19.376 -58.250 1.00 87.94 348 VAL A CA 1
ATOM 2646 C C . VAL A 1 348 ? 38.249 19.495 -59.255 1.00 87.94 348 VAL A C 1
ATOM 2648 O O . VAL A 1 348 ? 37.134 19.034 -59.000 1.00 87.94 348 VAL A O 1
ATOM 2651 N N . GLN A 1 349 ? 38.542 20.096 -60.410 1.00 87.31 349 GLN A N 1
ATOM 2652 C CA . GLN A 1 349 ? 37.642 20.218 -61.558 1.00 87.31 349 GLN A CA 1
ATOM 2653 C C . GLN A 1 349 ? 38.463 20.089 -62.843 1.00 87.31 349 GLN A C 1
ATOM 2655 O O . GLN A 1 349 ? 39.344 20.910 -63.089 1.00 87.31 349 GLN A O 1
ATOM 2660 N N . ALA A 1 350 ? 38.156 19.086 -63.664 1.00 88.12 350 ALA A N 1
ATOM 2661 C CA . ALA A 1 350 ? 38.816 18.881 -64.947 1.00 88.12 350 ALA A CA 1
ATOM 2662 C C . ALA A 1 350 ? 38.330 19.900 -65.993 1.00 88.12 350 ALA A C 1
ATOM 2664 O O . ALA A 1 350 ? 37.143 20.239 -66.055 1.00 88.12 350 ALA A O 1
ATOM 2665 N N . GLU A 1 351 ? 39.244 20.365 -66.843 1.00 85.00 351 GLU A N 1
ATOM 2666 C CA . GLU A 1 351 ? 38.969 21.337 -67.908 1.00 85.00 351 GLU A CA 1
ATOM 2667 C C . GLU A 1 351 ? 38.087 20.721 -69.013 1.00 85.00 351 GLU A C 1
ATOM 2669 O O . GLU A 1 351 ? 38.518 19.833 -69.750 1.00 85.00 351 GLU A O 1
ATOM 2674 N N . VAL A 1 352 ? 36.842 21.194 -69.145 1.00 86.69 352 VAL A N 1
ATOM 2675 C CA . VAL A 1 352 ? 35.888 20.693 -70.151 1.00 86.69 352 VAL A CA 1
ATOM 2676 C C . VAL A 1 352 ? 36.134 21.368 -71.503 1.00 86.69 352 VAL A C 1
ATOM 2678 O O . VAL A 1 352 ? 35.723 22.504 -71.747 1.00 86.69 352 VAL A O 1
ATOM 2681 N N . THR A 1 353 ? 36.816 20.652 -72.392 1.00 83.06 353 THR A N 1
ATOM 2682 C CA . THR A 1 353 ? 37.092 21.049 -73.779 1.00 83.06 353 THR A CA 1
ATOM 2683 C C . THR A 1 353 ? 35.935 20.706 -74.733 1.00 83.06 353 THR A C 1
ATOM 2685 O O . THR A 1 353 ? 34.975 20.032 -74.372 1.00 83.06 353 THR A O 1
ATOM 2688 N N . ALA A 1 354 ? 36.004 21.176 -75.985 1.00 79.94 354 ALA A N 1
ATOM 2689 C CA . ALA A 1 354 ? 34.985 20.924 -77.019 1.00 79.94 354 ALA A CA 1
ATOM 2690 C C . ALA A 1 354 ? 35.256 19.660 -77.870 1.00 79.94 354 ALA A C 1
ATOM 2692 O O . ALA A 1 354 ? 34.730 19.520 -78.974 1.00 79.94 354 ALA A O 1
ATOM 2693 N N . ASP A 1 355 ? 36.120 18.771 -77.382 1.00 79.19 355 ASP A N 1
ATOM 2694 C CA . ASP A 1 355 ? 36.598 17.567 -78.062 1.00 79.19 355 ASP A CA 1
ATOM 2695 C C . ASP A 1 355 ? 36.138 16.284 -77.340 1.00 79.19 355 ASP A C 1
ATOM 2697 O O . ASP A 1 355 ? 35.323 16.312 -76.416 1.00 79.19 355 ASP A O 1
ATOM 2701 N N . VAL A 1 356 ? 36.640 15.129 -77.787 1.00 76.19 356 VAL A N 1
ATOM 2702 C CA . VAL A 1 356 ? 36.265 13.813 -77.243 1.00 76.19 356 VAL A CA 1
ATOM 2703 C C . VAL A 1 356 ? 36.661 13.658 -75.768 1.00 76.19 356 VAL A C 1
ATOM 2705 O O . VAL A 1 356 ? 35.990 12.923 -75.045 1.00 76.19 356 VAL A O 1
ATOM 2708 N N . LEU A 1 357 ? 37.710 14.346 -75.298 1.00 82.56 357 LEU A N 1
ATOM 2709 C CA . LEU A 1 357 ? 38.133 14.261 -73.900 1.00 82.56 357 LEU A CA 1
ATOM 2710 C C . LEU A 1 357 ? 37.276 15.150 -72.989 1.00 82.56 357 LEU A C 1
ATOM 2712 O O . LEU A 1 357 ? 37.034 14.779 -71.842 1.00 82.56 357 LEU A O 1
ATOM 2716 N N . GLY A 1 358 ? 36.733 16.254 -73.508 1.00 84.19 358 GLY A N 1
ATOM 2717 C CA . GLY A 1 358 ? 35.807 17.124 -72.778 1.00 84.19 358 GLY A CA 1
ATOM 2718 C C . GLY A 1 358 ? 34.581 16.392 -72.219 1.00 84.19 358 GLY A C 1
ATOM 2719 O O . GLY A 1 358 ? 34.203 16.614 -71.073 1.00 84.19 358 GLY A O 1
ATOM 2720 N N . ALA A 1 359 ? 34.017 15.434 -72.963 1.00 86.12 359 ALA A N 1
ATOM 2721 C CA . ALA A 1 359 ? 32.916 14.590 -72.477 1.00 86.12 359 ALA A CA 1
ATOM 2722 C C . ALA A 1 359 ? 33.328 13.656 -71.316 1.00 86.12 359 ALA A C 1
ATOM 2724 O O . ALA A 1 359 ? 32.505 13.309 -70.464 1.00 86.12 359 ALA A O 1
ATOM 2725 N N . VAL A 1 360 ? 34.605 13.261 -71.255 1.00 88.25 360 VAL A N 1
ATOM 2726 C CA . VAL A 1 360 ? 35.172 12.481 -70.142 1.00 88.25 360 VAL A CA 1
ATOM 2727 C C . VAL A 1 360 ? 35.425 13.387 -68.934 1.00 88.25 360 VAL A C 1
ATOM 2729 O O . VAL A 1 360 ? 35.094 12.999 -67.817 1.00 88.25 360 VAL A O 1
ATOM 2732 N N . ALA A 1 361 ? 35.934 14.604 -69.152 1.00 88.62 361 ALA A N 1
ATOM 2733 C CA . ALA A 1 361 ? 36.112 15.617 -68.112 1.00 88.62 361 ALA A CA 1
ATOM 2734 C C . ALA A 1 361 ? 34.774 16.031 -67.467 1.00 88.62 361 ALA A C 1
ATOM 2736 O O . ALA A 1 361 ? 34.686 16.110 -66.246 1.00 88.62 361 ALA A O 1
ATOM 2737 N N . ASP A 1 362 ? 33.712 16.209 -68.258 1.00 88.94 362 ASP A N 1
ATOM 2738 C CA . ASP A 1 362 ? 32.359 16.504 -67.763 1.00 88.94 362 ASP A CA 1
ATOM 2739 C C . ASP A 1 362 ? 31.784 15.337 -66.933 1.00 88.94 362 ASP A C 1
ATOM 2741 O O . ASP A 1 362 ? 31.338 15.521 -65.799 1.00 88.94 362 ASP A O 1
ATOM 2745 N N . SER A 1 363 ? 31.916 14.101 -67.433 1.00 89.56 363 SER A N 1
ATOM 2746 C CA . SER A 1 363 ? 31.519 12.880 -66.708 1.00 89.56 363 SER A CA 1
ATOM 2747 C C . SER A 1 363 ? 32.295 12.687 -65.395 1.00 89.56 363 SER A C 1
ATOM 2749 O O . SER A 1 363 ? 31.736 12.244 -64.387 1.00 89.56 363 SER A O 1
ATOM 2751 N N . PHE A 1 364 ? 33.583 13.041 -65.385 1.00 90.25 364 PHE A N 1
ATOM 2752 C CA . PHE A 1 364 ? 34.414 13.068 -64.184 1.00 90.25 364 PHE A CA 1
ATOM 2753 C C . PHE A 1 364 ? 33.933 14.149 -63.209 1.00 90.25 364 PHE A C 1
ATOM 2755 O O . PHE A 1 364 ? 33.666 13.830 -62.054 1.00 90.25 364 PHE A O 1
ATOM 2762 N N . ASN A 1 365 ? 33.722 15.386 -63.666 1.00 89.88 365 ASN A N 1
ATOM 2763 C CA . ASN A 1 365 ? 33.242 16.495 -62.837 1.00 89.88 365 ASN A CA 1
ATOM 2764 C C . ASN A 1 365 ? 31.887 16.186 -62.178 1.00 89.88 365 ASN A C 1
ATOM 2766 O O . ASN A 1 365 ? 31.731 16.403 -60.976 1.00 89.88 365 ASN A O 1
ATOM 2770 N N . LEU A 1 366 ? 30.944 15.590 -62.916 1.00 91.69 366 LEU A N 1
ATOM 2771 C CA . LEU A 1 366 ? 29.673 15.100 -62.372 1.00 91.69 366 LEU A CA 1
ATOM 2772 C C . LEU A 1 366 ? 29.884 14.006 -61.311 1.00 91.69 366 LEU A C 1
ATOM 2774 O O . LEU A 1 366 ? 29.215 13.993 -60.277 1.00 91.69 366 LEU A O 1
ATOM 2778 N N . THR A 1 367 ? 30.846 13.105 -61.523 1.00 91.75 367 THR A N 1
ATOM 2779 C CA . THR A 1 367 ? 31.203 12.073 -60.536 1.00 91.75 367 THR A CA 1
ATOM 2780 C C . THR A 1 367 ? 31.808 12.694 -59.270 1.00 91.75 367 THR A C 1
ATOM 2782 O O . THR A 1 367 ? 31.413 12.319 -58.165 1.00 91.75 367 THR A O 1
ATOM 2785 N N . ILE A 1 368 ? 32.698 13.685 -59.397 1.00 92.50 368 ILE A N 1
ATOM 2786 C CA . ILE A 1 368 ? 33.274 14.422 -58.261 1.00 92.50 368 ILE A CA 1
ATOM 2787 C C . ILE A 1 368 ? 32.205 15.231 -57.519 1.00 92.50 368 ILE A C 1
ATOM 2789 O O . ILE A 1 368 ? 32.220 15.240 -56.289 1.00 92.50 368 ILE A O 1
ATOM 2793 N N . GLN A 1 369 ? 31.239 15.840 -58.216 1.00 91.62 369 GLN A N 1
ATOM 2794 C CA . GLN A 1 369 ? 30.098 16.500 -57.577 1.00 91.62 369 GLN A CA 1
ATOM 2795 C C . GLN A 1 369 ? 29.259 15.504 -56.762 1.00 91.62 369 GLN A C 1
ATOM 2797 O O . GLN A 1 369 ? 29.032 15.733 -55.575 1.00 91.62 369 GLN A O 1
ATOM 2802 N N . ASN A 1 370 ? 28.863 14.371 -57.348 1.00 91.44 370 ASN A N 1
ATOM 2803 C CA . ASN A 1 370 ? 28.082 13.352 -56.640 1.00 91.44 370 ASN A CA 1
ATOM 2804 C C . ASN A 1 370 ? 28.833 12.815 -55.404 1.00 91.44 370 ASN A C 1
ATOM 2806 O O . ASN A 1 370 ? 28.257 12.699 -54.322 1.00 91.44 370 ASN A O 1
ATOM 2810 N N . LEU A 1 371 ? 30.141 12.552 -55.521 1.00 91.81 371 LEU A N 1
ATOM 2811 C CA . LEU A 1 371 ? 30.985 12.147 -54.389 1.00 91.81 371 LEU A CA 1
ATOM 2812 C C . LEU A 1 371 ? 31.108 13.248 -53.324 1.00 91.81 371 LEU A C 1
ATOM 2814 O O . LEU A 1 371 ? 31.074 12.949 -52.131 1.00 91.81 371 LEU A O 1
ATOM 2818 N N . ARG A 1 372 ? 31.219 14.518 -53.728 1.00 90.19 372 ARG A N 1
ATOM 2819 C CA . ARG A 1 372 ? 31.262 15.687 -52.835 1.00 90.19 372 ARG A CA 1
ATOM 2820 C C . ARG A 1 372 ? 29.965 15.817 -52.035 1.00 90.19 372 ARG A C 1
ATOM 2822 O O . ARG A 1 372 ? 30.030 16.006 -50.821 1.00 90.19 372 ARG A O 1
ATOM 2829 N N . GLU A 1 373 ? 28.812 15.669 -52.684 1.00 91.25 373 GLU A N 1
ATOM 2830 C CA . GLU A 1 373 ? 27.494 15.698 -52.038 1.00 91.25 373 GLU A CA 1
ATOM 2831 C C . GLU A 1 373 ? 27.318 14.523 -51.062 1.00 91.25 373 GLU A C 1
ATOM 2833 O O . GLU A 1 373 ? 26.938 14.742 -49.911 1.00 91.25 373 GLU A O 1
ATOM 2838 N N . ILE A 1 374 ? 27.694 13.299 -51.456 1.00 92.31 374 ILE A N 1
ATOM 2839 C CA . ILE A 1 374 ? 27.692 12.122 -50.568 1.00 92.31 374 ILE A CA 1
ATOM 2840 C C . ILE A 1 374 ? 28.603 12.351 -49.351 1.00 92.31 374 ILE A C 1
ATOM 2842 O O . ILE A 1 374 ? 28.181 12.139 -48.215 1.00 92.31 374 ILE A O 1
ATOM 2846 N N . VAL A 1 375 ? 29.833 12.839 -49.546 1.00 92.75 375 VAL A N 1
ATOM 2847 C CA . VAL A 1 375 ? 30.770 13.134 -48.446 1.00 92.75 375 VAL A CA 1
ATOM 2848 C C . VAL A 1 375 ? 30.221 14.214 -47.508 1.00 92.75 375 VAL A C 1
ATOM 2850 O O . VAL A 1 375 ? 30.379 14.095 -46.292 1.00 92.75 375 VAL A O 1
ATOM 2853 N N . GLN A 1 376 ? 29.550 15.248 -48.023 1.00 91.00 376 GLN A N 1
ATOM 2854 C CA . GLN A 1 376 ? 28.899 16.266 -47.189 1.00 91.00 376 GLN A CA 1
ATOM 2855 C C . GLN A 1 376 ? 27.731 15.682 -46.378 1.00 91.00 376 GLN A C 1
ATOM 2857 O O . GLN A 1 376 ? 27.670 15.903 -45.165 1.00 91.00 376 GLN A O 1
ATOM 2862 N N . GLN A 1 377 ? 26.865 14.877 -47.002 1.00 92.56 377 GLN A N 1
ATOM 2863 C CA . GLN A 1 377 ? 25.762 14.188 -46.322 1.00 92.56 377 GLN A CA 1
ATOM 2864 C C . GLN A 1 377 ? 26.274 13.240 -45.228 1.00 92.56 377 GLN A C 1
ATOM 2866 O O . GLN A 1 377 ? 25.766 13.269 -44.108 1.00 92.56 377 GLN A O 1
ATOM 2871 N N . VAL A 1 378 ? 27.338 12.469 -45.489 1.00 93.94 378 VAL A N 1
ATOM 2872 C CA . VAL A 1 378 ? 27.962 11.601 -44.477 1.00 93.94 378 VAL A CA 1
ATOM 2873 C C . VAL A 1 378 ? 28.590 12.427 -43.345 1.00 93.94 378 VAL A C 1
ATOM 2875 O O . VAL A 1 378 ? 28.378 12.095 -42.180 1.00 93.94 378 VAL A O 1
ATOM 2878 N N . LYS A 1 379 ? 29.278 13.548 -43.624 1.00 90.81 379 LYS A N 1
ATOM 2879 C CA . LYS A 1 379 ? 29.785 14.454 -42.566 1.00 90.81 379 LYS A CA 1
ATOM 2880 C C . LYS A 1 379 ? 28.659 15.002 -41.683 1.00 90.81 379 LYS A C 1
ATOM 2882 O O . LYS A 1 379 ? 28.855 15.145 -40.476 1.00 90.81 379 LYS A O 1
ATOM 2887 N N . GLN A 1 380 ? 27.488 15.294 -42.250 1.00 93.12 380 GLN A N 1
ATOM 2888 C CA . GLN A 1 380 ? 26.314 15.728 -41.490 1.00 93.12 380 GLN A CA 1
ATOM 2889 C C . GLN A 1 380 ? 25.699 14.580 -40.674 1.00 93.12 380 GLN A C 1
ATOM 2891 O O . GLN A 1 380 ? 25.460 14.752 -39.478 1.00 93.12 380 GLN A O 1
ATOM 2896 N N . ALA A 1 381 ? 25.500 13.409 -41.283 1.00 94.00 381 ALA A N 1
ATOM 2897 C CA . ALA A 1 381 ? 24.953 12.226 -40.621 1.00 94.00 381 ALA A CA 1
ATOM 2898 C C . ALA A 1 381 ? 25.824 11.783 -39.436 1.00 94.00 381 ALA A C 1
ATOM 2900 O O . ALA A 1 381 ? 25.306 11.565 -38.345 1.00 94.00 381 ALA A O 1
ATOM 2901 N N . VAL A 1 382 ? 27.149 11.746 -39.605 1.00 95.19 382 VAL A N 1
ATOM 2902 C CA . VAL A 1 382 ? 28.100 11.413 -38.534 1.00 95.19 382 VAL A CA 1
ATOM 2903 C C . VAL A 1 382 ? 27.997 12.395 -37.366 1.00 95.19 382 VAL A C 1
ATOM 2905 O O . VAL A 1 382 ? 27.875 11.959 -36.226 1.00 95.19 382 VAL A O 1
ATOM 2908 N N . ARG A 1 383 ? 27.959 13.713 -37.624 1.00 92.81 383 ARG A N 1
ATOM 2909 C CA . ARG A 1 383 ? 27.762 14.727 -36.566 1.00 92.81 383 ARG A CA 1
ATOM 2910 C C . ARG A 1 383 ? 26.450 14.515 -35.805 1.00 92.81 383 ARG A C 1
ATOM 2912 O O . ARG A 1 383 ? 26.436 14.629 -34.580 1.00 92.81 383 ARG A O 1
ATOM 2919 N N . GLN A 1 384 ? 25.369 14.195 -36.518 1.00 94.94 384 GLN A N 1
ATOM 2920 C CA . GLN A 1 384 ? 24.059 13.938 -35.921 1.00 94.94 384 GLN A CA 1
ATOM 2921 C C . GLN A 1 384 ? 24.052 12.648 -35.085 1.00 94.94 384 GLN A C 1
ATOM 2923 O O . GLN A 1 384 ? 23.518 12.657 -33.978 1.00 94.94 384 GLN A O 1
ATOM 2928 N N . VAL A 1 385 ? 24.686 11.571 -35.566 1.00 96.19 385 VAL A N 1
ATOM 2929 C CA . VAL A 1 385 ? 24.841 10.305 -34.830 1.00 96.19 385 VAL A CA 1
ATOM 2930 C C . VAL A 1 385 ? 25.693 10.502 -33.580 1.00 96.19 385 VAL A C 1
ATOM 2932 O O . VAL A 1 385 ? 25.257 10.095 -32.508 1.00 96.19 385 VAL A O 1
ATOM 2935 N N . THR A 1 386 ? 26.850 11.171 -33.668 1.00 95.12 386 THR A N 1
ATOM 2936 C CA . THR A 1 386 ? 27.681 11.482 -32.491 1.00 95.12 386 THR A CA 1
ATOM 2937 C C . THR A 1 386 ? 26.880 12.257 -31.449 1.00 95.12 386 THR A C 1
ATOM 2939 O O . THR A 1 386 ? 26.823 11.827 -30.301 1.00 95.12 386 THR A O 1
ATOM 2942 N N . LYS A 1 387 ? 26.206 13.350 -31.847 1.00 95.31 387 LYS A N 1
ATOM 2943 C CA . LYS A 1 387 ? 25.399 14.149 -30.917 1.00 95.31 387 LYS A CA 1
ATOM 2944 C C . LYS A 1 387 ? 24.292 13.311 -30.271 1.00 95.31 387 LYS A C 1
ATOM 2946 O O . LYS A 1 387 ? 24.218 13.259 -29.050 1.00 95.31 387 LYS A O 1
ATOM 2951 N N . CYS A 1 388 ? 23.465 12.644 -31.077 1.00 95.81 388 CYS A N 1
ATOM 2952 C CA . CYS A 1 388 ? 22.353 11.840 -30.574 1.00 95.81 388 CYS A CA 1
ATOM 2953 C C . CYS A 1 388 ? 22.839 10.730 -29.632 1.00 95.81 388 CYS A C 1
ATOM 2955 O O . CYS A 1 388 ? 22.199 10.469 -28.622 1.00 95.81 388 CYS A O 1
ATOM 2957 N N . SER A 1 389 ? 23.993 10.123 -29.924 1.00 96.25 389 SER A N 1
ATOM 2958 C CA . SER A 1 389 ? 24.579 9.083 -29.075 1.00 96.25 389 SER A CA 1
ATOM 2959 C C . SER A 1 389 ? 25.031 9.641 -27.726 1.00 96.25 389 SER A C 1
ATOM 2961 O O . SER A 1 389 ? 24.707 9.044 -26.709 1.00 96.25 389 SER A O 1
ATOM 2963 N N . THR A 1 390 ? 25.704 10.798 -27.688 1.00 95.50 390 THR A N 1
ATOM 2964 C CA . THR A 1 390 ? 26.111 11.460 -26.433 1.00 95.50 390 THR A CA 1
ATOM 2965 C C . THR A 1 390 ? 24.914 11.979 -25.625 1.00 95.50 390 THR A C 1
ATOM 2967 O O . THR A 1 390 ? 24.885 11.816 -24.404 1.00 95.50 390 THR A O 1
ATOM 2970 N N . ASP A 1 391 ? 23.900 12.550 -26.282 1.00 96.94 391 ASP A N 1
ATOM 2971 C CA . ASP A 1 391 ? 22.660 12.987 -25.626 1.00 96.94 391 ASP A CA 1
ATOM 2972 C C . ASP A 1 391 ? 21.941 11.778 -24.979 1.00 96.94 391 ASP A C 1
ATOM 2974 O O . ASP A 1 391 ? 21.557 11.824 -23.807 1.00 96.94 391 ASP A O 1
ATOM 2978 N N . SER A 1 392 ? 21.837 10.653 -25.701 1.00 97.00 392 SER A N 1
ATOM 2979 C CA . SER A 1 392 ? 21.282 9.391 -25.187 1.00 97.00 392 SER A CA 1
ATOM 2980 C C . SER A 1 392 ? 22.162 8.720 -24.123 1.00 97.00 392 SER A C 1
ATOM 2982 O O . SER A 1 392 ? 21.637 8.101 -23.203 1.00 97.00 392 SER A O 1
ATOM 2984 N N . GLU A 1 393 ? 23.489 8.845 -24.204 1.00 96.69 393 GLU A N 1
ATOM 2985 C CA . GLU A 1 393 ? 24.440 8.305 -23.223 1.00 96.69 393 GLU A CA 1
ATOM 2986 C C . GLU A 1 393 ? 24.288 9.016 -21.872 1.00 96.69 393 GLU A C 1
ATOM 2988 O O . GLU A 1 393 ? 24.349 8.378 -20.817 1.00 96.69 393 GLU A O 1
ATOM 2993 N N . SER A 1 394 ? 24.055 10.332 -21.911 1.00 96.75 394 SER A N 1
ATOM 2994 C CA . SER A 1 394 ? 23.718 11.151 -20.746 1.00 96.75 394 SER A CA 1
ATOM 2995 C C . SER A 1 394 ? 22.376 10.726 -20.142 1.00 96.75 394 SER A C 1
ATOM 2997 O O . SER A 1 394 ? 22.309 10.421 -18.952 1.00 96.75 394 SER A O 1
ATOM 2999 N N . PHE A 1 395 ? 21.332 10.592 -20.972 1.00 97.62 395 PHE A N 1
ATOM 3000 C CA . PHE A 1 395 ? 20.017 10.107 -20.537 1.00 97.62 395 PHE A CA 1
ATOM 3001 C C . PHE A 1 395 ? 20.088 8.717 -19.881 1.00 97.62 395 PHE A C 1
ATOM 3003 O O . PHE A 1 395 ? 19.509 8.511 -18.817 1.00 97.62 395 PHE A O 1
ATOM 3010 N N . ALA A 1 396 ? 20.850 7.785 -20.458 1.00 97.94 396 ALA A N 1
ATOM 3011 C CA . ALA A 1 396 ? 21.041 6.447 -19.903 1.00 97.94 396 ALA A CA 1
ATOM 3012 C C . ALA A 1 396 ? 21.767 6.466 -18.539 1.00 97.94 396 ALA A C 1
ATOM 3014 O O . ALA A 1 396 ? 21.396 5.720 -17.633 1.00 97.94 396 ALA A O 1
ATOM 3015 N N . ARG A 1 397 ? 22.748 7.362 -18.336 1.00 97.12 397 ARG A N 1
ATOM 3016 C CA . ARG A 1 397 ? 23.350 7.573 -17.003 1.00 97.12 397 ARG A CA 1
ATOM 3017 C C . ARG A 1 397 ? 22.345 8.125 -15.992 1.00 97.12 397 ARG A C 1
ATOM 3019 O O . ARG A 1 397 ? 22.308 7.632 -14.867 1.00 97.12 397 ARG A O 1
ATOM 3026 N N . SER A 1 398 ? 21.536 9.116 -16.374 1.00 97.94 398 SER A N 1
ATOM 3027 C CA . SER A 1 398 ? 20.485 9.660 -15.502 1.00 97.94 398 SER A CA 1
ATOM 3028 C C . SER A 1 398 ? 19.472 8.584 -15.114 1.00 97.94 398 SER A C 1
ATOM 3030 O O . SER A 1 398 ? 19.229 8.399 -13.928 1.00 97.94 398 SER A O 1
ATOM 3032 N N . LEU A 1 399 ? 18.984 7.798 -16.080 1.00 98.06 399 LEU A N 1
ATOM 3033 C CA . LEU A 1 399 ? 18.061 6.687 -15.838 1.00 98.06 399 LEU A CA 1
ATOM 3034 C C . LEU A 1 399 ? 18.643 5.643 -14.869 1.00 98.06 399 LEU A C 1
ATOM 3036 O O . LEU A 1 399 ? 17.941 5.196 -13.968 1.00 98.06 399 LEU A O 1
ATOM 3040 N N . SER A 1 400 ? 19.933 5.303 -14.991 1.00 98.31 400 SER A N 1
ATOM 3041 C CA . SER A 1 400 ? 20.610 4.423 -14.026 1.00 98.31 400 SER A CA 1
ATOM 3042 C C . SER A 1 400 ? 20.658 5.021 -12.614 1.00 98.31 400 SER A C 1
ATOM 3044 O O . SER A 1 400 ? 20.424 4.310 -11.635 1.00 98.31 400 SER A O 1
ATOM 3046 N N . SER A 1 401 ? 20.916 6.326 -12.491 1.00 97.81 401 SER A N 1
ATOM 3047 C CA . SER A 1 401 ? 20.945 7.015 -11.196 1.00 97.81 401 SER A CA 1
ATOM 3048 C C . SER A 1 401 ? 19.558 7.129 -10.554 1.00 97.81 401 SER A C 1
ATOM 3050 O O . SER A 1 401 ? 19.433 6.933 -9.347 1.00 97.81 401 SER A O 1
ATOM 3052 N N . ASP A 1 402 ? 18.523 7.434 -11.338 1.00 98.31 402 ASP A N 1
ATOM 3053 C CA . ASP A 1 402 ? 17.149 7.546 -10.845 1.00 98.31 402 ASP A CA 1
ATOM 3054 C C . ASP A 1 402 ? 16.569 6.180 -10.460 1.00 98.31 402 ASP A C 1
ATOM 3056 O O . ASP A 1 402 ? 15.899 6.077 -9.437 1.00 98.31 402 ASP A O 1
ATOM 3060 N N . ALA A 1 403 ? 16.891 5.117 -11.203 1.00 98.31 403 ALA A N 1
ATOM 3061 C CA . ALA A 1 403 ? 16.471 3.760 -10.864 1.00 98.31 403 ALA A CA 1
ATOM 3062 C C . ALA A 1 403 ? 17.165 3.223 -9.590 1.00 98.31 403 ALA A C 1
ATOM 3064 O O . ALA A 1 403 ? 16.530 2.549 -8.781 1.00 98.31 403 ALA A O 1
ATOM 3065 N N . LEU A 1 404 ? 18.434 3.580 -9.336 1.00 97.56 404 LEU A N 1
ATOM 3066 C CA . LEU A 1 404 ? 19.089 3.282 -8.049 1.00 97.56 404 LEU A CA 1
ATOM 3067 C C . LEU A 1 404 ? 18.439 4.037 -6.883 1.00 97.56 404 LEU A C 1
ATOM 3069 O O . LEU A 1 404 ? 18.181 3.441 -5.839 1.00 97.56 404 LEU A O 1
ATOM 3073 N N . ARG A 1 405 ? 18.124 5.324 -7.070 1.00 97.81 405 ARG A N 1
ATOM 3074 C CA . ARG A 1 405 ? 17.404 6.124 -6.069 1.00 97.81 405 ARG A CA 1
ATOM 3075 C C . ARG A 1 405 ? 16.004 5.560 -5.796 1.00 97.81 405 ARG A C 1
ATOM 3077 O O . ARG A 1 405 ? 15.596 5.488 -4.644 1.00 97.81 405 ARG A O 1
ATOM 3084 N N . GLN A 1 406 ? 15.300 5.097 -6.829 1.00 97.44 406 GLN A N 1
ATOM 3085 C CA . GLN A 1 406 ? 14.011 4.420 -6.685 1.00 97.44 406 GLN A CA 1
ATOM 3086 C C . GLN A 1 406 ? 14.133 3.132 -5.853 1.00 97.44 406 GLN A C 1
ATOM 3088 O O . GLN A 1 406 ? 13.283 2.893 -5.000 1.00 97.44 406 GLN A O 1
ATOM 3093 N N . ALA A 1 407 ? 15.183 2.325 -6.042 1.00 96.62 407 ALA A N 1
ATOM 3094 C CA . ALA A 1 407 ? 15.420 1.140 -5.211 1.00 96.62 407 ALA A CA 1
ATOM 3095 C C . ALA A 1 407 ? 15.674 1.501 -3.729 1.00 96.62 407 ALA A C 1
ATOM 3097 O O . ALA A 1 407 ? 15.130 0.853 -2.836 1.00 96.62 407 ALA A O 1
ATOM 3098 N N . GLU A 1 408 ? 16.424 2.573 -3.449 1.00 95.31 408 GLU A N 1
ATOM 3099 C CA . GLU A 1 408 ? 16.643 3.074 -2.080 1.00 95.31 408 GLU A CA 1
ATOM 3100 C C . GLU A 1 408 ? 15.340 3.595 -1.433 1.00 95.31 408 GLU A C 1
ATOM 3102 O O . GLU A 1 408 ? 15.014 3.237 -0.298 1.00 95.31 408 GLU A O 1
ATOM 3107 N N . GLU A 1 409 ? 14.537 4.369 -2.173 1.00 96.94 409 GLU A N 1
ATOM 3108 C CA . GLU A 1 409 ? 13.212 4.845 -1.742 1.00 96.94 409 GLU A CA 1
ATOM 3109 C C . GLU A 1 409 ? 12.235 3.678 -1.476 1.00 96.94 409 GLU A C 1
ATOM 3111 O O . GLU A 1 409 ? 11.449 3.717 -0.519 1.00 96.94 409 GLU A O 1
ATOM 3116 N N . LEU A 1 410 ? 12.317 2.596 -2.259 1.00 96.44 410 LEU A N 1
ATOM 3117 C CA . LEU A 1 410 ? 11.534 1.371 -2.064 1.00 96.44 410 LEU A CA 1
ATOM 3118 C C . LEU A 1 410 ? 11.976 0.576 -0.831 1.00 96.44 410 LEU A C 1
ATOM 3120 O O . LEU A 1 410 ? 11.111 0.129 -0.080 1.00 96.44 410 LEU A O 1
ATOM 3124 N N . ALA A 1 411 ? 13.276 0.468 -0.547 1.00 91.88 411 ALA A N 1
ATOM 3125 C CA . ALA A 1 411 ? 13.773 -0.185 0.667 1.00 91.88 411 ALA A CA 1
ATOM 3126 C C . ALA A 1 411 ? 13.307 0.539 1.952 1.00 91.88 411 ALA A C 1
ATOM 3128 O O . ALA A 1 411 ? 12.873 -0.097 2.919 1.00 91.88 411 ALA A O 1
ATOM 3129 N N . VAL A 1 412 ? 13.305 1.879 1.950 1.00 95.38 412 VAL A N 1
ATOM 3130 C CA . VAL A 1 412 ? 12.746 2.699 3.047 1.00 95.38 412 VAL A CA 1
ATOM 3131 C C . VAL A 1 412 ? 11.226 2.508 3.175 1.00 95.38 412 VAL A C 1
ATOM 3133 O O . VAL A 1 412 ? 10.689 2.423 4.287 1.00 95.38 412 VAL A O 1
ATOM 3136 N N . THR A 1 413 ? 10.526 2.383 2.047 1.00 95.25 413 THR A N 1
ATOM 3137 C CA . THR A 1 413 ? 9.083 2.100 2.010 1.00 95.25 413 THR A CA 1
ATOM 3138 C C . THR A 1 413 ? 8.769 0.702 2.555 1.00 95.25 413 THR A C 1
ATOM 3140 O O . THR A 1 413 ? 7.869 0.558 3.380 1.00 95.25 413 THR A O 1
ATOM 3143 N N . LEU A 1 414 ? 9.550 -0.319 2.192 1.00 95.12 414 LEU A N 1
ATOM 3144 C CA . LEU A 1 414 ? 9.403 -1.699 2.664 1.00 95.12 414 LEU A CA 1
ATOM 3145 C C . LEU A 1 414 ? 9.571 -1.803 4.190 1.00 95.12 414 LEU A C 1
ATOM 3147 O O . LEU A 1 414 ? 8.734 -2.401 4.867 1.00 95.12 414 LEU A O 1
ATOM 3151 N N . ASN A 1 415 ? 10.579 -1.129 4.753 1.00 94.12 415 ASN A N 1
ATOM 3152 C CA . ASN A 1 415 ? 10.739 -1.001 6.205 1.00 94.12 415 ASN A CA 1
ATOM 3153 C C . ASN A 1 415 ? 9.520 -0.319 6.865 1.00 94.12 415 ASN A C 1
ATOM 3155 O O . ASN A 1 415 ? 9.091 -0.714 7.948 1.00 94.12 415 ASN A O 1
ATOM 3159 N N . SER A 1 416 ? 8.915 0.669 6.200 1.00 95.69 416 SER A N 1
ATOM 3160 C CA . SER A 1 416 ? 7.705 1.343 6.694 1.00 95.69 416 SER A CA 1
ATOM 3161 C C . SER A 1 416 ? 6.478 0.415 6.691 1.00 95.69 416 SER A C 1
ATOM 3163 O O . SER A 1 416 ? 5.697 0.431 7.643 1.00 95.69 416 SER A O 1
ATOM 3165 N N . VAL A 1 417 ? 6.341 -0.459 5.685 1.00 95.94 417 VAL A N 1
ATOM 3166 C CA . VAL A 1 417 ? 5.308 -1.517 5.635 1.00 95.94 417 VAL A CA 1
ATOM 3167 C C . VAL A 1 417 ? 5.528 -2.571 6.729 1.00 95.94 417 VAL A C 1
ATOM 3169 O O . VAL A 1 417 ? 4.562 -3.051 7.327 1.00 95.94 417 VAL A O 1
ATOM 3172 N N . GLN A 1 418 ? 6.778 -2.892 7.072 1.00 93.19 418 GLN A N 1
ATOM 3173 C CA . GLN A 1 418 ? 7.078 -3.783 8.196 1.00 93.19 418 GLN A CA 1
ATOM 3174 C C . GLN A 1 418 ? 6.699 -3.149 9.549 1.00 93.19 418 GLN A C 1
ATOM 3176 O O . GLN A 1 418 ? 6.001 -3.778 10.341 1.00 93.19 418 GLN A O 1
ATOM 3181 N N . VAL A 1 419 ? 7.036 -1.873 9.780 1.00 95.88 419 VAL A N 1
ATOM 3182 C CA . VAL A 1 419 ? 6.603 -1.124 10.981 1.00 95.88 419 VAL A CA 1
ATOM 3183 C C . VAL A 1 419 ? 5.072 -1.013 11.070 1.00 95.88 419 VAL A C 1
ATOM 3185 O O . VAL A 1 419 ? 4.510 -1.070 12.169 1.00 95.88 419 VAL A O 1
ATOM 3188 N N . MET A 1 420 ? 4.383 -0.894 9.930 1.00 95.25 420 MET A N 1
ATOM 3189 C CA . MET A 1 420 ? 2.919 -0.937 9.849 1.00 95.25 420 MET A CA 1
ATOM 3190 C C . MET A 1 420 ? 2.367 -2.325 10.208 1.00 95.25 420 MET A C 1
ATOM 3192 O O . MET A 1 420 ? 1.414 -2.412 10.977 1.00 95.25 420 MET A O 1
ATOM 3196 N N . THR A 1 421 ? 3.003 -3.403 9.744 1.00 94.69 421 THR A N 1
ATOM 3197 C CA . THR A 1 421 ? 2.638 -4.790 10.094 1.00 94.69 421 THR A CA 1
ATOM 3198 C C . THR A 1 421 ? 2.761 -5.029 11.604 1.00 94.69 421 THR A C 1
ATOM 3200 O O . THR A 1 421 ? 1.820 -5.513 12.235 1.00 94.69 421 THR A O 1
ATOM 3203 N N . ASP A 1 422 ? 3.861 -4.584 12.221 1.00 95.25 422 ASP A N 1
ATOM 3204 C CA . ASP A 1 422 ? 4.038 -4.637 13.678 1.00 95.25 422 ASP A CA 1
ATOM 3205 C C . ASP A 1 422 ? 2.979 -3.800 14.424 1.00 95.25 422 ASP A C 1
ATOM 3207 O O . ASP A 1 422 ? 2.591 -4.133 15.546 1.00 95.25 422 ASP A O 1
ATOM 3211 N N . ALA A 1 423 ? 2.514 -2.690 13.838 1.00 96.94 423 ALA A N 1
ATOM 3212 C CA . ALA A 1 423 ? 1.455 -1.861 14.413 1.00 96.94 423 ALA A CA 1
ATOM 3213 C C . ALA A 1 423 ? 0.084 -2.545 14.354 1.00 96.94 423 ALA A C 1
ATOM 3215 O O . ALA A 1 423 ? -0.610 -2.574 15.370 1.00 96.94 423 ALA A O 1
ATOM 3216 N N . ILE A 1 424 ? -0.268 -3.154 13.218 1.00 97.12 424 ILE A N 1
ATOM 3217 C CA . ILE A 1 424 ? -1.492 -3.950 13.046 1.00 97.12 424 ILE A CA 1
ATOM 3218 C C . ILE A 1 424 ? -1.522 -5.097 14.067 1.00 97.12 424 ILE A C 1
ATOM 3220 O O . ILE A 1 424 ? -2.526 -5.291 14.753 1.00 97.12 424 ILE A O 1
ATOM 3224 N N . GLN A 1 425 ? -0.399 -5.797 14.263 1.00 93.44 425 GLN A N 1
ATOM 3225 C CA . GLN A 1 425 ? -0.326 -6.888 15.236 1.00 93.44 425 GLN A CA 1
ATOM 3226 C C . GLN A 1 425 ? -0.428 -6.409 16.700 1.00 93.44 425 GLN A C 1
ATOM 3228 O O . GLN A 1 425 ? -0.989 -7.125 17.531 1.00 93.44 425 GLN A O 1
ATOM 3233 N N . ARG A 1 426 ? 0.018 -5.184 17.028 1.00 95.94 426 ARG A N 1
ATOM 3234 C CA . ARG A 1 426 ? -0.268 -4.562 18.339 1.00 95.94 426 ARG A CA 1
ATOM 3235 C C . ARG A 1 426 ? -1.748 -4.210 18.507 1.00 95.94 426 ARG A C 1
ATOM 3237 O O . ARG A 1 426 ? -2.289 -4.444 19.582 1.00 95.94 426 ARG A O 1
ATOM 3244 N N . VAL A 1 427 ? -2.412 -3.698 17.466 1.00 97.38 427 VAL A N 1
ATOM 3245 C CA . VAL A 1 427 ? -3.861 -3.412 17.500 1.00 97.38 427 VAL A CA 1
ATOM 3246 C C . VAL A 1 427 ? -4.665 -4.697 17.719 1.00 97.38 427 VAL A C 1
ATOM 3248 O O . VAL A 1 427 ? -5.567 -4.702 18.552 1.00 97.38 427 VAL A O 1
ATOM 3251 N N . ALA A 1 428 ? -4.301 -5.796 17.052 1.00 93.88 428 ALA A N 1
ATOM 3252 C CA . ALA A 1 428 ? -4.939 -7.099 17.245 1.00 93.88 428 ALA A CA 1
ATOM 3253 C C . ALA A 1 428 ? -4.800 -7.631 18.689 1.00 93.88 428 ALA A C 1
ATOM 3255 O O . ALA A 1 428 ? -5.739 -8.222 19.221 1.00 93.88 428 ALA A O 1
ATOM 3256 N N . GLU A 1 429 ? -3.663 -7.397 19.353 1.00 94.44 429 GLU A N 1
ATOM 3257 C CA . GLU A 1 429 ? -3.474 -7.807 20.752 1.00 94.44 429 GLU A CA 1
ATOM 3258 C C . GLU A 1 429 ? -4.255 -6.910 21.730 1.00 94.44 429 GLU A C 1
ATOM 3260 O O . GLU A 1 429 ? -4.956 -7.421 22.602 1.00 94.44 429 GLU A O 1
ATOM 3265 N N . SER A 1 430 ? -4.245 -5.585 21.538 1.00 96.12 430 SER A N 1
ATOM 3266 C CA . SER A 1 430 ? -5.090 -4.670 22.325 1.00 96.12 430 SER A CA 1
ATOM 3267 C C . SER A 1 430 ? -6.592 -4.914 22.116 1.00 96.12 430 SER A C 1
ATOM 3269 O O . SER A 1 430 ? -7.383 -4.691 23.032 1.00 96.12 430 SER A O 1
ATOM 3271 N N . ALA A 1 431 ? -7.003 -5.413 20.945 1.00 96.00 431 ALA A N 1
ATOM 3272 C CA . ALA A 1 431 ? -8.374 -5.853 20.707 1.00 96.00 431 ALA A CA 1
ATOM 3273 C C . ALA A 1 431 ? -8.727 -7.080 21.572 1.00 96.00 431 ALA A C 1
ATOM 3275 O O . ALA A 1 431 ? -9.772 -7.081 22.219 1.00 96.00 431 ALA A O 1
ATOM 3276 N N . ARG A 1 432 ? -7.842 -8.083 21.676 1.00 92.38 432 ARG A N 1
ATOM 3277 C CA . ARG A 1 432 ? -8.039 -9.251 22.564 1.00 92.38 432 ARG A CA 1
ATOM 3278 C C . ARG A 1 432 ? -8.118 -8.863 24.040 1.00 92.38 432 ARG A C 1
ATOM 3280 O O . ARG A 1 432 ? -8.994 -9.358 24.746 1.00 92.38 432 ARG A O 1
ATOM 3287 N N . GLU A 1 433 ? -7.256 -7.953 24.493 1.00 95.69 433 GLU A N 1
ATOM 3288 C CA . GLU A 1 433 ? -7.311 -7.414 25.860 1.00 95.69 433 GLU A CA 1
ATOM 3289 C C . GLU A 1 433 ? -8.669 -6.735 26.126 1.00 95.69 433 GLU A C 1
ATOM 3291 O O . GLU A 1 433 ? -9.300 -6.972 27.159 1.00 95.69 433 GLU A O 1
ATOM 3296 N N . ALA A 1 434 ? -9.187 -5.972 25.156 1.00 95.69 434 ALA A N 1
ATOM 3297 C CA . ALA A 1 434 ? -10.527 -5.395 25.232 1.00 95.69 434 ALA A CA 1
ATOM 3298 C C . ALA A 1 434 ? -11.654 -6.454 25.223 1.00 95.69 434 ALA A C 1
ATOM 3300 O O . ALA A 1 434 ? -12.661 -6.252 25.906 1.00 95.69 434 ALA A O 1
ATOM 3301 N N . GLU A 1 435 ? -11.495 -7.590 24.525 1.00 94.25 435 GLU A N 1
ATOM 3302 C CA . GLU A 1 435 ? -12.433 -8.728 24.588 1.00 94.25 435 GLU A CA 1
ATOM 3303 C C . GLU A 1 435 ? -12.513 -9.300 26.012 1.00 94.25 435 GLU A C 1
ATOM 3305 O O . GLU A 1 435 ? -13.605 -9.482 26.559 1.00 94.25 435 GLU A O 1
ATOM 3310 N N . GLU A 1 436 ? -11.361 -9.555 26.641 1.00 95.00 436 GLU A N 1
ATOM 3311 C CA . GLU A 1 436 ? -11.296 -10.109 27.996 1.00 95.00 436 GLU A CA 1
ATOM 3312 C C . GLU A 1 436 ? -11.867 -9.131 29.032 1.00 95.00 436 GLU A C 1
ATOM 3314 O O . GLU A 1 436 ? -12.688 -9.525 29.869 1.00 95.00 436 GLU A O 1
ATOM 3319 N N . VAL A 1 437 ? -11.524 -7.842 28.937 1.00 96.31 437 VAL A N 1
ATOM 3320 C CA . VAL A 1 437 ? -12.074 -6.792 29.809 1.00 96.31 437 VAL A CA 1
ATOM 3321 C C . VAL A 1 437 ? -13.592 -6.666 29.640 1.00 96.31 437 VAL A C 1
ATOM 3323 O O . VAL A 1 437 ? -14.308 -6.624 30.644 1.00 96.31 437 VAL A O 1
ATOM 3326 N N . ALA A 1 438 ? -14.116 -6.675 28.409 1.00 96.44 438 ALA A N 1
ATOM 3327 C CA . ALA A 1 438 ? -15.556 -6.606 28.154 1.00 96.44 438 ALA A CA 1
ATOM 3328 C C . ALA A 1 438 ? -16.303 -7.829 28.713 1.00 96.44 438 ALA A C 1
ATOM 3330 O O . ALA A 1 438 ? -17.305 -7.684 29.419 1.00 96.44 438 ALA A O 1
ATOM 3331 N N . ARG A 1 439 ? -15.788 -9.042 28.481 1.00 95.62 439 ARG A N 1
ATOM 3332 C CA . ARG A 1 439 ? -16.361 -10.282 29.030 1.00 95.62 439 ARG A CA 1
ATOM 3333 C C . ARG A 1 439 ? -16.312 -10.313 30.559 1.00 95.62 439 ARG A C 1
ATOM 3335 O O . ARG A 1 439 ? -17.286 -10.721 31.192 1.00 95.62 439 ARG A O 1
ATOM 3342 N N . SER A 1 440 ? -15.222 -9.837 31.160 1.00 97.19 440 SER A N 1
ATOM 3343 C CA . SER A 1 440 ? -15.068 -9.710 32.615 1.00 97.19 440 SER A CA 1
ATOM 3344 C C . SER A 1 440 ? -16.058 -8.701 33.213 1.00 97.19 440 SER A C 1
ATOM 3346 O O . SER A 1 440 ? -16.704 -8.986 34.229 1.00 97.19 440 SER A O 1
ATOM 3348 N N . ALA A 1 441 ? -16.269 -7.562 32.543 1.00 96.50 441 ALA A N 1
ATOM 3349 C CA . ALA A 1 441 ? -17.280 -6.574 32.913 1.00 96.50 441 ALA A CA 1
ATOM 3350 C C . ALA A 1 441 ? -18.703 -7.152 32.821 1.00 96.50 441 ALA A C 1
ATOM 3352 O O . ALA A 1 441 ? -19.456 -7.051 33.789 1.00 96.50 441 ALA A O 1
ATOM 3353 N N . SER A 1 442 ? -19.043 -7.842 31.725 1.00 97.62 442 SER A N 1
ATOM 3354 C CA . SER A 1 442 ? -20.336 -8.525 31.541 1.00 97.62 442 SER A CA 1
ATOM 3355 C C . SER A 1 442 ? -20.592 -9.568 32.640 1.00 97.62 442 SER A C 1
ATOM 3357 O O . SER A 1 442 ? -21.608 -9.523 33.337 1.00 97.62 442 SER A O 1
ATOM 3359 N N . ALA A 1 443 ? -19.620 -10.449 32.904 1.00 97.44 443 ALA A N 1
ATOM 3360 C CA . ALA A 1 443 ? -19.709 -11.460 33.959 1.00 97.44 443 ALA A CA 1
ATOM 3361 C C . ALA A 1 443 ? -19.808 -10.860 35.377 1.00 97.44 443 ALA A C 1
ATOM 3363 O O . ALA A 1 443 ? -20.392 -11.476 36.273 1.00 97.44 443 ALA A O 1
ATOM 3364 N N . THR A 1 444 ? -19.247 -9.669 35.595 1.00 97.62 444 THR A N 1
ATOM 3365 C CA . THR A 1 444 ? -19.344 -8.933 36.865 1.00 97.62 444 THR A CA 1
ATOM 3366 C C . THR A 1 444 ? -20.699 -8.238 37.004 1.00 97.62 444 THR A C 1
ATOM 3368 O O . THR A 1 444 ? -21.318 -8.328 38.065 1.00 97.62 444 THR A O 1
ATOM 3371 N N . ALA A 1 445 ? -21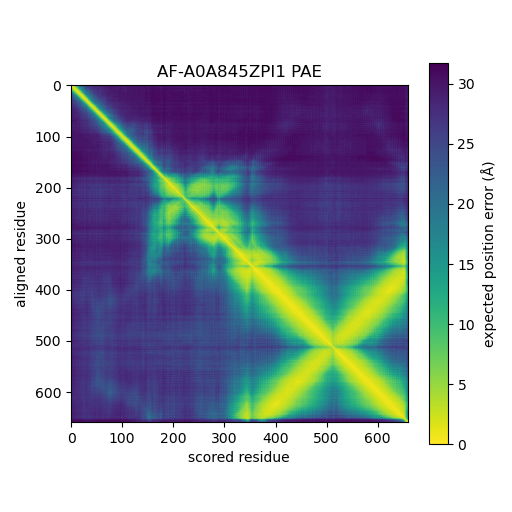.209 -7.627 35.933 1.00 97.88 445 ALA A N 1
ATOM 3372 C CA . ALA A 1 445 ? -22.525 -6.999 35.897 1.00 97.88 4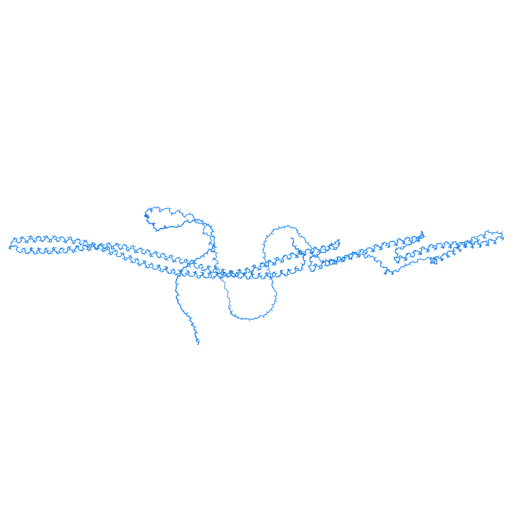45 ALA A CA 1
ATOM 3373 C C . ALA A 1 445 ? -23.657 -8.019 36.105 1.00 97.88 445 ALA A C 1
ATOM 3375 O O . ALA A 1 445 ? -24.546 -7.773 36.916 1.00 97.88 445 ALA A O 1
ATOM 3376 N N . LEU A 1 446 ? -23.572 -9.208 35.491 1.00 97.19 446 LEU A N 1
ATOM 3377 C CA . LEU A 1 446 ? -24.511 -10.317 35.720 1.00 97.19 446 LEU A CA 1
ATOM 3378 C C . LEU A 1 446 ? -24.550 -10.759 37.195 1.00 97.19 446 LEU A C 1
ATOM 3380 O O . LEU A 1 446 ? -25.627 -10.871 37.782 1.00 97.19 446 LEU A O 1
ATOM 3384 N N . LYS A 1 447 ? -23.383 -10.947 37.832 1.00 97.25 447 LYS A N 1
ATOM 3385 C CA . LYS A 1 447 ? -23.286 -11.272 39.272 1.00 97.25 447 LYS A CA 1
ATOM 3386 C C . LYS A 1 447 ? -23.829 -10.145 40.157 1.00 97.25 447 LYS A C 1
ATOM 3388 O O . LYS A 1 447 ? -24.438 -10.416 41.192 1.00 97.25 447 LYS A O 1
ATOM 3393 N N . GLY A 1 448 ? -23.623 -8.891 39.749 1.00 97.50 448 GLY A N 1
ATOM 3394 C CA . GLY A 1 448 ? -24.223 -7.717 40.378 1.00 97.50 448 GLY A CA 1
ATOM 3395 C C . GLY A 1 448 ? -25.749 -7.734 40.283 1.00 97.50 448 GLY A C 1
ATOM 3396 O O . GLY A 1 448 ? -26.421 -7.551 41.294 1.00 97.50 448 GLY A O 1
ATOM 3397 N N . GLY A 1 449 ? -26.298 -8.022 39.100 1.00 96.44 449 GLY A N 1
ATOM 3398 C CA . GLY A 1 449 ? -27.738 -8.107 38.854 1.00 96.44 449 GLY A CA 1
ATOM 3399 C C . GLY A 1 449 ? -28.408 -9.178 39.712 1.00 96.44 449 GLY A C 1
ATOM 3400 O O . GLY A 1 449 ? -29.406 -8.898 40.371 1.00 96.44 449 GLY A O 1
ATOM 3401 N N . GLU A 1 450 ? -27.804 -10.365 39.808 1.00 96.44 450 GLU A N 1
ATOM 3402 C CA . GLU A 1 450 ? -28.277 -11.445 40.684 1.00 96.44 450 GLU A CA 1
ATOM 3403 C C . GLU A 1 450 ? -28.214 -11.051 42.179 1.00 96.44 450 GLU A C 1
ATOM 3405 O O . GLU A 1 450 ? -29.098 -11.388 42.968 1.00 96.44 450 GLU A O 1
ATOM 3410 N N . ALA A 1 451 ? -27.196 -10.284 42.593 1.00 97.06 451 ALA A N 1
ATOM 3411 C CA . ALA A 1 451 ? -27.098 -9.762 43.958 1.00 97.06 451 ALA A CA 1
ATOM 3412 C C . ALA A 1 451 ? -28.155 -8.687 44.269 1.00 97.06 451 ALA A C 1
ATOM 3414 O O . ALA A 1 451 ? -28.745 -8.700 45.355 1.00 97.06 451 ALA A O 1
ATOM 3415 N N . VAL A 1 452 ? -28.438 -7.794 43.319 1.00 97.38 452 VAL A N 1
ATOM 3416 C CA . VAL A 1 452 ? -29.520 -6.804 43.420 1.00 97.38 452 VAL A CA 1
ATOM 3417 C C . VAL A 1 452 ? -30.884 -7.497 43.440 1.00 97.38 452 VAL A C 1
ATOM 3419 O O . VAL A 1 452 ? -31.717 -7.158 44.273 1.00 97.38 452 VAL A O 1
ATOM 3422 N N . GLU A 1 453 ? -31.104 -8.526 42.624 1.00 94.62 453 GLU A N 1
ATOM 3423 C CA . GLU A 1 453 ? -32.348 -9.304 42.607 1.00 94.62 453 GLU A CA 1
ATOM 3424 C C . GLU A 1 453 ? -32.595 -10.043 43.932 1.00 94.62 453 GLU A C 1
ATOM 3426 O O . GLU A 1 453 ? -33.681 -9.943 44.510 1.00 94.62 453 GLU A O 1
ATOM 3431 N N . ARG A 1 454 ? -31.558 -10.680 44.497 1.00 95.44 454 ARG A N 1
ATOM 3432 C CA . ARG A 1 454 ? -31.607 -11.243 45.859 1.00 95.44 454 ARG A CA 1
ATOM 3433 C C . ARG A 1 454 ? -31.887 -10.170 46.925 1.00 95.44 454 ARG A C 1
ATOM 3435 O O . ARG A 1 454 ? -32.572 -10.453 47.908 1.00 95.44 454 ARG A O 1
ATOM 3442 N N . THR A 1 455 ? -31.428 -8.934 46.720 1.00 95.19 455 THR A N 1
ATOM 3443 C CA . THR A 1 455 ? -31.728 -7.793 47.606 1.00 95.19 455 THR A CA 1
ATOM 3444 C C . THR A 1 455 ? -33.185 -7.330 47.476 1.00 95.19 455 THR A C 1
ATOM 3446 O O . THR A 1 455 ? -33.847 -7.140 48.494 1.00 95.19 455 THR A O 1
ATOM 3449 N N . VAL A 1 456 ? -33.726 -7.221 46.255 1.00 94.25 456 VAL A N 1
ATOM 3450 C CA . VAL A 1 456 ? -35.144 -6.893 46.002 1.00 94.25 456 VAL A CA 1
ATOM 3451 C C . VAL A 1 456 ? -36.063 -7.926 46.657 1.00 94.25 456 VAL A C 1
ATOM 3453 O O . VAL A 1 456 ? -37.000 -7.546 47.359 1.00 94.25 456 VAL A O 1
ATOM 3456 N N . ALA A 1 457 ? -35.764 -9.222 46.522 1.00 94.38 457 ALA A N 1
ATOM 3457 C CA . ALA A 1 457 ? -36.517 -10.283 47.193 1.00 94.38 457 ALA A CA 1
ATOM 3458 C C . ALA A 1 457 ? -36.526 -10.117 48.729 1.00 94.38 457 ALA A C 1
ATOM 3460 O O . ALA A 1 457 ? -37.577 -10.242 49.362 1.00 94.38 457 ALA A O 1
ATOM 3461 N N . GLY A 1 458 ? -35.385 -9.752 49.326 1.00 95.44 458 GLY A N 1
ATOM 3462 C CA . GLY A 1 458 ? -35.288 -9.428 50.753 1.00 95.44 458 GLY A CA 1
ATOM 3463 C C . GLY A 1 458 ? -36.120 -8.204 51.159 1.00 95.44 458 GLY A C 1
ATOM 3464 O O . GLY A 1 458 ? -36.831 -8.248 52.163 1.00 95.44 458 GLY A O 1
ATOM 3465 N N . ILE A 1 459 ? -36.105 -7.131 50.360 1.00 94.56 459 ILE A N 1
ATOM 3466 C CA . ILE A 1 459 ? -36.912 -5.922 50.603 1.00 94.56 459 ILE A CA 1
ATOM 3467 C C . ILE A 1 459 ? -38.417 -6.238 50.518 1.00 94.56 459 ILE A C 1
ATOM 3469 O O . ILE A 1 459 ? -39.194 -5.766 51.351 1.00 94.56 459 ILE A O 1
ATOM 3473 N N . LEU A 1 460 ? -38.842 -7.098 49.587 1.00 92.38 460 LEU A N 1
ATOM 3474 C CA . LEU A 1 460 ? -40.231 -7.567 49.496 1.00 92.38 460 LEU A CA 1
ATOM 3475 C C . LEU A 1 460 ? -40.646 -8.426 50.707 1.00 92.38 460 LEU A C 1
ATOM 3477 O O . LEU A 1 460 ? -41.778 -8.310 51.180 1.00 92.38 460 LEU A O 1
ATOM 3481 N N . GLN A 1 461 ? -39.739 -9.227 51.275 1.00 95.00 461 GLN A N 1
ATOM 3482 C CA . GLN A 1 461 ? -39.999 -9.954 52.524 1.00 95.00 461 GLN A CA 1
ATOM 3483 C C . GLN A 1 461 ? -40.108 -9.006 53.736 1.00 95.00 461 GLN A C 1
ATOM 3485 O O . GLN A 1 461 ? -40.970 -9.196 54.602 1.00 95.00 461 GLN A O 1
ATOM 3490 N N . ILE A 1 462 ? -39.288 -7.948 53.786 1.00 94.38 462 ILE A N 1
ATOM 3491 C CA . ILE A 1 462 ? -39.409 -6.879 54.791 1.00 94.38 462 ILE A CA 1
ATOM 3492 C C . ILE A 1 462 ? -40.764 -6.171 54.645 1.00 94.38 462 ILE A C 1
ATOM 3494 O O . ILE A 1 462 ? -41.447 -5.971 55.648 1.00 94.38 462 ILE A O 1
ATOM 3498 N N . ARG A 1 463 ? -41.206 -5.871 53.416 1.00 92.19 463 ARG A N 1
ATOM 3499 C CA . ARG A 1 463 ? -42.504 -5.234 53.127 1.00 92.19 463 ARG A CA 1
ATOM 3500 C C . ARG A 1 463 ? -43.683 -5.984 53.747 1.00 92.19 463 ARG A C 1
ATOM 3502 O O . ARG A 1 463 ? -44.505 -5.363 54.419 1.00 92.19 463 ARG A O 1
ATOM 3509 N N . GLU A 1 464 ? -43.764 -7.303 53.570 1.00 93.88 464 GLU A N 1
ATOM 3510 C CA . GLU A 1 464 ? -44.854 -8.086 54.173 1.00 93.88 464 GLU A CA 1
ATOM 3511 C C . GLU A 1 464 ? -44.700 -8.202 55.699 1.00 93.88 464 GLU A C 1
ATOM 3513 O O . GLU A 1 464 ? -45.693 -8.163 56.422 1.00 93.88 464 GLU A O 1
ATOM 3518 N N . THR A 1 465 ? -43.467 -8.238 56.216 1.00 94.56 465 THR A N 1
ATOM 3519 C CA . THR A 1 465 ? -43.201 -8.229 57.667 1.00 94.56 465 THR A CA 1
ATOM 3520 C C . THR A 1 465 ? -43.666 -6.920 58.326 1.00 94.56 465 THR A C 1
ATOM 3522 O O . THR A 1 465 ? -44.281 -6.946 59.397 1.00 94.56 465 THR A O 1
ATOM 3525 N N . VAL A 1 466 ? -43.444 -5.772 57.676 1.00 94.69 466 VAL A N 1
ATOM 3526 C CA . VAL A 1 466 ? -43.967 -4.459 58.095 1.00 94.69 466 VAL A CA 1
ATOM 3527 C C . VAL A 1 466 ? -45.494 -4.427 57.987 1.00 94.69 466 VAL A C 1
ATOM 3529 O O . VAL A 1 466 ? -46.165 -4.013 58.936 1.00 94.69 466 VAL A O 1
ATOM 3532 N N . ALA A 1 467 ? -46.074 -4.935 56.896 1.00 91.88 467 ALA A N 1
ATOM 3533 C CA . ALA A 1 467 ? -47.526 -4.994 56.722 1.00 91.88 467 ALA A CA 1
ATOM 3534 C C . ALA A 1 467 ? -48.212 -5.873 57.790 1.00 91.88 467 ALA A C 1
ATOM 3536 O O . ALA A 1 467 ? -49.196 -5.453 58.402 1.00 91.88 467 ALA A O 1
ATOM 3537 N N . GLU A 1 468 ? -47.671 -7.057 58.095 1.00 95.19 468 GLU A N 1
ATOM 3538 C CA . GLU A 1 468 ? -48.106 -7.886 59.226 1.00 95.19 468 GLU A CA 1
ATOM 3539 C C . GLU A 1 468 ? -47.994 -7.152 60.565 1.00 95.19 468 GLU A C 1
ATOM 3541 O O . GLU A 1 468 ? -48.894 -7.255 61.403 1.00 95.19 468 GLU A O 1
ATOM 3546 N N . THR A 1 469 ? -46.895 -6.430 60.785 1.00 95.00 469 THR A N 1
ATOM 3547 C CA . THR A 1 469 ? -46.650 -5.708 62.039 1.00 95.00 469 THR A CA 1
ATOM 3548 C C . THR A 1 469 ? -47.652 -4.571 62.207 1.00 95.00 469 THR A C 1
ATOM 3550 O O . THR A 1 469 ? -48.304 -4.500 63.243 1.00 95.00 469 THR A O 1
ATOM 3553 N N . THR A 1 470 ? -47.914 -3.793 61.158 1.00 93.75 470 THR A N 1
ATOM 3554 C CA . THR A 1 470 ? -48.962 -2.758 61.125 1.00 93.75 470 THR A CA 1
ATOM 3555 C C . THR A 1 470 ? -50.344 -3.343 61.452 1.00 93.75 470 THR A C 1
ATOM 3557 O O . THR A 1 470 ? -51.066 -2.811 62.297 1.00 93.75 470 THR A O 1
ATOM 3560 N N . ARG A 1 471 ? -50.702 -4.507 60.881 1.00 94.31 471 ARG A N 1
ATOM 3561 C CA . ARG A 1 471 ? -51.953 -5.227 61.217 1.00 94.31 471 ARG A CA 1
ATOM 3562 C C . ARG A 1 471 ? -52.001 -5.671 62.691 1.00 94.31 471 ARG A C 1
ATOM 3564 O O . ARG A 1 471 ? -53.074 -5.677 63.293 1.00 94.31 471 ARG A O 1
ATOM 3571 N N . LYS A 1 472 ? -50.867 -6.062 63.287 1.00 94.88 472 LYS A N 1
ATOM 3572 C CA . LYS A 1 472 ? -50.762 -6.467 64.706 1.00 94.88 472 LYS A CA 1
ATOM 3573 C C . LYS A 1 472 ? -50.861 -5.257 65.648 1.00 94.88 472 LYS A C 1
ATOM 3575 O O . LYS A 1 472 ? -51.651 -5.303 66.588 1.00 94.88 472 LYS A O 1
ATOM 3580 N N . VAL A 1 473 ? -50.137 -4.176 65.353 1.00 94.94 473 VAL A N 1
ATOM 3581 C CA . VAL A 1 473 ? -50.122 -2.905 66.102 1.00 94.94 473 VAL A CA 1
ATOM 3582 C C . VAL A 1 473 ? -51.501 -2.238 66.077 1.00 94.94 473 VAL A C 1
ATOM 3584 O O . VAL A 1 473 ? -52.005 -1.847 67.128 1.00 94.94 473 VAL A O 1
ATOM 3587 N N . LYS A 1 474 ? -52.189 -2.215 64.927 1.00 93.62 474 LYS A N 1
ATOM 3588 C CA . LYS A 1 474 ? -53.563 -1.695 64.832 1.00 93.62 474 LYS A CA 1
ATOM 3589 C C . LYS A 1 474 ? -54.543 -2.421 65.768 1.00 93.62 474 LYS A C 1
ATOM 3591 O O . LYS A 1 474 ? -55.281 -1.766 66.498 1.00 93.62 474 LYS A O 1
ATOM 3596 N N . ARG A 1 475 ? -54.502 -3.760 65.825 1.00 94.81 475 ARG A N 1
ATOM 3597 C CA . ARG A 1 475 ? -55.341 -4.540 66.761 1.00 94.81 475 ARG A CA 1
ATOM 3598 C C . ARG A 1 475 ? -54.993 -4.278 68.229 1.00 94.81 475 ARG A C 1
ATOM 3600 O O . ARG A 1 475 ? -55.880 -4.332 69.079 1.00 94.81 475 ARG A O 1
ATOM 3607 N N . LEU A 1 476 ? -53.729 -3.975 68.539 1.00 94.56 476 LEU A N 1
ATOM 3608 C CA . LEU A 1 476 ? -53.312 -3.557 69.882 1.00 94.56 476 LEU A CA 1
ATOM 3609 C C . LEU A 1 476 ? -53.864 -2.167 70.241 1.00 94.56 476 LEU A C 1
ATOM 3611 O O . LEU A 1 476 ? -54.319 -1.981 71.368 1.00 94.56 476 LEU A O 1
ATOM 3615 N N . ALA A 1 477 ? -53.899 -1.223 69.294 1.00 92.75 477 ALA A N 1
ATOM 3616 C CA . ALA A 1 477 ? -54.529 0.086 69.486 1.00 92.75 477 ALA A CA 1
ATOM 3617 C C . ALA A 1 477 ? -56.039 -0.051 69.754 1.00 92.75 477 ALA A C 1
ATOM 3619 O O . ALA A 1 477 ? -56.547 0.491 70.735 1.00 92.75 477 ALA A O 1
ATOM 3620 N N . GLU A 1 478 ? -56.739 -0.839 68.931 1.00 93.62 478 GLU A N 1
ATOM 3621 C CA . GLU A 1 478 ? -58.171 -1.144 69.079 1.00 93.62 478 GLU A CA 1
ATOM 3622 C C . GLU A 1 478 ? -58.470 -1.782 70.451 1.00 93.62 478 GLU A C 1
ATOM 3624 O O . GLU A 1 478 ? -59.344 -1.310 71.183 1.00 93.62 478 GLU A O 1
ATOM 3629 N N . SER A 1 479 ? -57.667 -2.774 70.853 1.00 94.25 479 SER A N 1
ATOM 3630 C CA . SER A 1 479 ? -57.773 -3.446 72.158 1.00 94.25 479 SER A CA 1
ATOM 3631 C C . SER A 1 479 ? -57.485 -2.494 73.328 1.00 94.25 479 SER A C 1
ATOM 3633 O O . SER A 1 479 ? -58.193 -2.499 74.333 1.00 94.25 479 SER A O 1
ATOM 3635 N N . SER A 1 480 ? -56.485 -1.619 73.200 1.00 94.56 480 SER A N 1
ATOM 3636 C CA . SER A 1 480 ? -56.146 -0.621 74.227 1.00 94.56 480 SER A CA 1
ATOM 3637 C C . SER A 1 480 ? -57.230 0.453 74.366 1.00 94.56 480 SER A C 1
ATOM 3639 O O . SER A 1 480 ? -57.444 0.989 75.456 1.00 94.56 480 SER A O 1
ATOM 3641 N N . GLN A 1 481 ? -57.959 0.754 73.288 1.00 92.00 481 GLN A N 1
ATOM 3642 C CA . GLN A 1 481 ? -59.130 1.629 73.327 1.00 92.00 481 GLN A CA 1
ATOM 3643 C C . GLN A 1 481 ? -60.338 0.942 73.990 1.00 92.00 481 GLN A C 1
ATOM 3645 O O . GLN A 1 481 ? -61.125 1.605 74.666 1.00 92.00 481 GLN A O 1
ATOM 3650 N N . GLU A 1 482 ? -60.501 -0.375 73.834 1.00 93.81 482 GLU A N 1
ATOM 3651 C CA . GLU A 1 482 ? -61.522 -1.147 74.554 1.00 93.81 482 GLU A CA 1
ATOM 3652 C C . GLU A 1 482 ? -61.222 -1.231 76.058 1.00 93.81 482 GLU A C 1
ATOM 3654 O O . GLU A 1 482 ? -62.090 -0.909 76.873 1.00 93.81 482 GLU A O 1
ATOM 3659 N N . ILE A 1 483 ? -59.976 -1.538 76.437 1.00 93.75 483 ILE A N 1
ATOM 3660 C CA . ILE A 1 483 ? -59.532 -1.541 77.841 1.00 93.75 483 ILE A CA 1
ATOM 3661 C C . ILE A 1 483 ? -59.763 -0.167 78.485 1.00 93.75 483 ILE A C 1
ATOM 3663 O O . ILE A 1 483 ? -60.282 -0.100 79.597 1.00 93.75 483 ILE A O 1
ATOM 3667 N N . SER A 1 484 ? -59.465 0.934 77.786 1.00 93.50 484 SER A N 1
ATOM 3668 C CA . SER A 1 484 ? -59.743 2.294 78.276 1.00 93.50 484 SER A CA 1
ATOM 3669 C C . SER A 1 484 ? -61.228 2.504 78.613 1.00 93.50 484 SER A C 1
ATOM 3671 O O . SER A 1 484 ? -61.544 2.912 79.732 1.00 93.50 484 SER A O 1
ATOM 3673 N N . LYS A 1 485 ? -62.152 2.122 77.715 1.00 93.25 485 LYS A N 1
ATOM 3674 C CA . LYS A 1 485 ? -63.611 2.191 77.960 1.00 93.25 485 LYS A CA 1
ATOM 3675 C C . LYS A 1 485 ? -64.021 1.375 79.194 1.00 93.25 485 LYS A C 1
ATOM 3677 O O . LYS A 1 485 ? -64.848 1.828 79.990 1.00 93.25 485 LYS A O 1
ATOM 3682 N N . ILE A 1 486 ? -63.431 0.190 79.375 1.00 93.50 486 ILE A N 1
ATOM 3683 C CA . ILE A 1 486 ? -63.667 -0.670 80.543 1.00 93.50 486 ILE A CA 1
ATOM 3684 C C . ILE A 1 486 ? -63.164 0.012 81.825 1.00 93.50 486 ILE A C 1
ATOM 3686 O O . ILE A 1 486 ? -63.915 0.094 82.795 1.00 93.50 486 ILE A O 1
ATOM 3690 N N . VAL A 1 487 ? -61.948 0.565 81.831 1.00 93.88 487 VAL A N 1
ATOM 3691 C CA . VAL A 1 487 ? -61.360 1.256 82.995 1.00 93.88 487 VAL A CA 1
ATOM 3692 C C . VAL A 1 487 ? -62.198 2.469 83.411 1.00 93.88 487 VAL A C 1
ATOM 3694 O O . VAL A 1 487 ? -62.528 2.591 84.591 1.00 93.88 487 VAL A O 1
ATOM 3697 N N . THR A 1 488 ? -62.647 3.309 82.471 1.00 91.50 488 THR A N 1
ATOM 3698 C CA . THR A 1 488 ? -63.554 4.437 82.767 1.00 91.50 488 THR A CA 1
ATOM 3699 C C . THR A 1 488 ? -64.896 3.962 83.346 1.00 91.50 488 THR A C 1
ATOM 3701 O O . THR A 1 488 ? -65.431 4.570 84.281 1.00 91.50 488 THR A O 1
ATOM 3704 N N . SER A 1 489 ? -65.433 2.843 82.847 1.00 94.44 489 SER A N 1
ATOM 3705 C CA . SER A 1 489 ? -66.672 2.241 83.358 1.00 94.44 489 SER A CA 1
ATOM 3706 C C . SER A 1 489 ? -66.508 1.708 84.789 1.00 94.44 489 SER A C 1
ATOM 3708 O O . SER A 1 489 ? -67.300 2.047 85.671 1.00 94.44 489 SER A O 1
ATOM 3710 N N . ILE A 1 490 ? -65.434 0.962 85.076 1.00 92.81 490 ILE A N 1
ATOM 3711 C CA . ILE A 1 490 ? -65.154 0.455 86.429 1.00 92.81 490 ILE A CA 1
ATOM 3712 C C . ILE A 1 490 ? -64.817 1.613 87.385 1.00 92.81 490 ILE A C 1
ATOM 3714 O O . ILE A 1 490 ? -65.261 1.593 88.528 1.00 92.81 490 ILE A O 1
ATOM 3718 N N . SER A 1 491 ? -64.127 2.665 86.931 1.00 91.75 491 SER A N 1
ATOM 37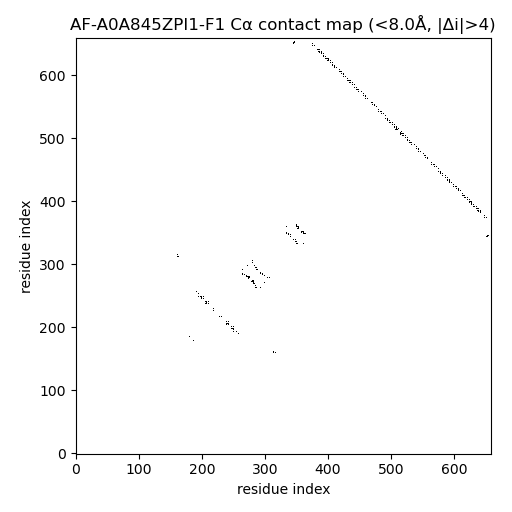19 C CA . SER A 1 491 ? -63.879 3.885 87.721 1.00 91.75 491 SER A CA 1
ATOM 3720 C C . SER A 1 491 ? -65.195 4.580 88.112 1.00 91.75 491 SER A C 1
ATOM 3722 O O . SER A 1 491 ? -65.409 4.937 89.274 1.00 91.75 491 SER A O 1
ATOM 3724 N N . THR A 1 492 ? -66.151 4.647 87.179 1.00 92.31 492 THR A N 1
ATOM 3725 C CA . THR A 1 492 ? -67.518 5.128 87.443 1.00 92.31 492 THR A CA 1
ATOM 3726 C C . THR A 1 492 ? -68.255 4.241 88.456 1.00 92.31 492 THR A C 1
ATOM 3728 O O . THR A 1 492 ? -68.954 4.757 89.331 1.00 92.31 492 THR A O 1
ATOM 3731 N N . ILE A 1 493 ? -68.086 2.915 88.387 1.00 91.88 493 ILE A N 1
ATOM 3732 C CA . ILE A 1 493 ? -68.646 1.972 89.368 1.00 91.88 493 ILE A CA 1
ATOM 3733 C C . ILE A 1 493 ? -67.997 2.170 90.745 1.00 91.88 493 ILE A C 1
ATOM 3735 O O . ILE A 1 493 ? -68.723 2.300 91.725 1.00 91.88 493 ILE A O 1
ATOM 3739 N N . ALA A 1 494 ? -66.669 2.269 90.838 1.00 91.31 494 ALA A N 1
ATOM 3740 C CA . ALA A 1 494 ? -65.951 2.494 92.094 1.00 91.31 494 ALA A CA 1
ATOM 3741 C C . ALA A 1 494 ? -66.375 3.812 92.766 1.00 91.31 494 ALA A C 1
ATOM 3743 O O . ALA A 1 494 ? -66.653 3.828 93.963 1.00 91.31 494 ALA A O 1
ATOM 3744 N N . SER A 1 495 ? -66.531 4.889 91.989 1.00 90.25 495 SER A N 1
ATOM 3745 C CA . SER A 1 495 ? -67.070 6.171 92.463 1.00 90.25 495 SER A CA 1
ATOM 3746 C C . SER A 1 495 ? -68.500 6.039 93.017 1.00 90.25 495 SER A C 1
ATOM 3748 O O . SER A 1 495 ? -68.791 6.500 94.123 1.00 90.25 495 SER A O 1
ATOM 3750 N N . ARG A 1 496 ? -69.389 5.320 92.314 1.00 91.88 496 ARG A N 1
ATOM 3751 C CA . ARG A 1 496 ? -70.750 5.023 92.804 1.00 91.88 496 ARG A CA 1
ATOM 3752 C C . ARG A 1 496 ? -70.739 4.167 94.073 1.00 91.88 496 ARG A C 1
ATOM 3754 O O . ARG A 1 496 ? -71.497 4.463 94.992 1.00 91.88 496 ARG A O 1
ATOM 3761 N N . THR A 1 497 ? -69.879 3.154 94.157 1.00 93.50 497 THR A N 1
ATOM 3762 C CA . THR A 1 497 ? -69.715 2.312 95.353 1.00 93.50 497 THR A CA 1
ATOM 3763 C C . THR A 1 497 ? -69.200 3.123 96.540 1.00 93.50 497 THR A C 1
ATOM 3765 O O . THR A 1 497 ? -69.707 2.950 97.643 1.00 93.50 497 THR A O 1
ATOM 3768 N N . ASN A 1 498 ? -68.272 4.059 96.325 1.00 91.19 498 ASN A N 1
ATOM 3769 C CA . ASN A 1 498 ? -67.777 4.971 97.359 1.00 91.19 498 ASN A CA 1
ATOM 3770 C C . ASN A 1 498 ? -68.908 5.857 97.918 1.00 91.19 498 ASN A C 1
ATOM 3772 O O . ASN A 1 498 ? -69.089 5.945 99.130 1.00 91.19 498 ASN A O 1
ATOM 3776 N N . LEU A 1 499 ? -69.743 6.434 97.043 1.00 91.69 499 LEU A N 1
ATOM 3777 C CA . LEU A 1 499 ? -70.918 7.219 97.447 1.00 91.69 499 LEU A CA 1
ATOM 3778 C C . LEU A 1 499 ? -71.986 6.374 98.164 1.00 91.69 499 LEU A C 1
ATOM 3780 O O . LEU A 1 499 ? -72.558 6.821 99.157 1.00 91.69 499 LEU A O 1
ATOM 3784 N N . LEU A 1 500 ? -72.245 5.146 97.704 1.00 90.75 500 LEU A N 1
ATOM 3785 C CA . LEU A 1 500 ? -73.160 4.211 98.372 1.00 90.75 500 LEU A CA 1
ATOM 3786 C C . LEU A 1 500 ? -72.647 3.813 99.763 1.00 90.75 500 LEU A C 1
ATOM 3788 O O . LEU A 1 500 ? -73.422 3.798 100.717 1.00 90.75 500 LEU A O 1
ATOM 3792 N N . ALA A 1 501 ? -71.348 3.543 99.890 1.00 91.50 501 ALA A N 1
ATOM 3793 C CA . ALA A 1 501 ? -70.699 3.203 101.150 1.00 91.50 501 ALA A CA 1
ATOM 3794 C C . ALA A 1 501 ? -70.668 4.390 102.126 1.00 91.50 501 ALA A C 1
ATOM 3796 O O . ALA A 1 501 ? -70.956 4.217 103.307 1.00 91.50 501 ALA A O 1
ATOM 3797 N N . LEU A 1 502 ? -70.420 5.610 101.637 1.00 88.75 502 LEU A N 1
ATOM 3798 C CA . LEU A 1 502 ? -70.527 6.839 102.426 1.00 88.75 502 LEU A CA 1
ATOM 3799 C C . LEU A 1 502 ? -71.956 7.043 102.957 1.00 88.75 502 LEU A C 1
ATOM 3801 O O . LEU A 1 502 ? -72.135 7.267 104.151 1.00 88.75 502 LEU A O 1
ATOM 3805 N N . ASN A 1 503 ? -72.974 6.898 102.103 1.00 88.25 503 ASN A N 1
ATOM 3806 C CA . ASN A 1 503 ? -74.378 6.991 102.515 1.00 88.25 503 ASN A CA 1
ATOM 3807 C C . ASN A 1 503 ? -74.751 5.910 103.547 1.00 88.25 503 ASN A C 1
ATOM 3809 O O . ASN A 1 503 ? -75.449 6.200 104.517 1.00 88.25 503 ASN A O 1
ATOM 3813 N N . ALA A 1 504 ? -74.255 4.680 103.375 1.00 88.69 504 ALA A N 1
ATOM 3814 C CA . ALA A 1 504 ? -74.457 3.593 104.331 1.00 88.69 504 ALA A CA 1
ATOM 3815 C C . ALA A 1 504 ? -73.750 3.850 105.675 1.00 88.69 504 ALA A C 1
ATOM 3817 O O . ALA A 1 504 ? -74.333 3.578 106.720 1.00 88.69 504 ALA A O 1
ATOM 3818 N N . SER A 1 505 ? -72.537 4.414 105.664 1.00 87.44 505 SER A N 1
ATOM 3819 C CA . SER A 1 505 ? -71.789 4.788 106.874 1.00 87.44 505 SER A CA 1
ATOM 3820 C C . SER A 1 505 ? -72.503 5.908 107.646 1.00 87.44 505 SER A C 1
ATOM 3822 O O . SER A 1 505 ? -72.696 5.802 108.858 1.00 87.44 505 SER A O 1
ATOM 3824 N N . ILE A 1 506 ? -73.023 6.921 106.938 1.00 85.12 506 ILE A N 1
ATOM 3825 C CA . ILE A 1 506 ? -73.841 8.002 107.517 1.00 85.12 506 ILE A CA 1
ATOM 3826 C C . ILE A 1 506 ? -75.114 7.452 108.180 1.00 85.12 506 ILE A C 1
ATOM 3828 O O . ILE A 1 506 ? -75.382 7.766 109.341 1.00 85.12 506 ILE A O 1
ATOM 3832 N N . GLU A 1 507 ? -75.894 6.617 107.487 1.00 86.88 507 GLU A N 1
ATOM 3833 C CA . GLU A 1 507 ? -77.153 6.095 108.041 1.00 86.88 507 GLU A CA 1
ATOM 3834 C C . GLU A 1 507 ? -76.907 5.053 109.154 1.00 86.88 507 GLU A C 1
ATOM 3836 O O . GLU A 1 507 ? -77.668 4.979 110.119 1.00 86.88 507 GLU A O 1
ATOM 3841 N N . ALA A 1 508 ? -75.796 4.310 109.101 1.00 85.31 508 ALA A N 1
ATOM 3842 C CA . ALA A 1 508 ? -75.370 3.432 110.190 1.00 85.31 508 ALA A CA 1
ATOM 3843 C C . ALA A 1 508 ? -74.927 4.218 111.438 1.00 85.31 508 ALA A C 1
ATOM 3845 O O . ALA A 1 508 ? -75.301 3.850 112.551 1.00 85.31 508 ALA A O 1
ATOM 3846 N N . ALA A 1 509 ? -74.206 5.334 111.281 1.00 81.69 509 ALA A N 1
ATOM 3847 C CA . ALA A 1 509 ? -73.892 6.239 112.389 1.00 81.69 509 ALA A CA 1
ATOM 3848 C C . ALA A 1 509 ? -75.166 6.866 112.990 1.00 81.69 509 ALA A C 1
ATOM 3850 O O . ALA A 1 509 ? -75.296 6.984 114.210 1.00 81.69 509 ALA A O 1
ATOM 3851 N N . ARG A 1 510 ? -76.150 7.198 112.143 1.00 83.56 510 ARG A N 1
ATOM 3852 C CA . ARG A 1 510 ? -77.472 7.713 112.538 1.00 83.56 510 ARG A CA 1
ATOM 3853 C C . ARG A 1 510 ? -78.302 6.700 113.342 1.00 83.56 510 ARG A C 1
ATOM 3855 O O . ARG A 1 510 ? -79.097 7.109 114.184 1.00 83.56 510 ARG A O 1
ATOM 3862 N N . ALA A 1 511 ? -78.092 5.401 113.124 1.00 83.56 511 ALA A N 1
ATOM 3863 C CA . ALA A 1 511 ? -78.712 4.312 113.886 1.00 83.56 511 ALA A CA 1
ATOM 3864 C C . ALA A 1 511 ? -78.023 4.008 115.241 1.00 83.56 511 ALA A C 1
ATOM 3866 O O . ALA A 1 511 ? -78.482 3.134 115.983 1.00 83.56 511 ALA A O 1
ATOM 3867 N N . GLY A 1 512 ? -76.942 4.717 115.592 1.00 80.12 512 GLY A N 1
ATOM 3868 C CA . GLY A 1 512 ? -76.272 4.615 116.893 1.00 80.12 512 GLY A CA 1
ATOM 3869 C C . GLY A 1 512 ? -75.707 3.220 117.192 1.00 80.12 512 GLY A C 1
ATOM 3870 O O . GLY A 1 512 ? -75.165 2.553 116.312 1.00 80.12 512 GLY A O 1
ATOM 3871 N N . GLU A 1 513 ? -75.849 2.759 118.441 1.00 77.44 513 GLU A N 1
ATOM 3872 C CA . GLU A 1 513 ? -75.364 1.443 118.903 1.00 77.44 513 GLU A CA 1
ATOM 3873 C C . GLU A 1 513 ? -75.814 0.279 118.000 1.00 77.44 513 GLU A C 1
ATOM 3875 O O . GLU A 1 513 ? -75.023 -0.617 117.704 1.00 77.44 513 GLU A O 1
ATOM 3880 N N . ALA A 1 514 ? -77.054 0.311 117.494 1.00 76.88 514 ALA A N 1
ATOM 3881 C CA . ALA A 1 514 ? -77.588 -0.731 116.615 1.00 76.88 514 ALA A CA 1
ATOM 3882 C C . ALA A 1 514 ? -76.943 -0.732 115.214 1.00 76.88 514 ALA A C 1
ATOM 3884 O O . ALA A 1 514 ? -76.830 -1.782 114.582 1.00 76.88 514 ALA A O 1
ATOM 3885 N N . GLY A 1 515 ? -76.489 0.429 114.730 1.00 81.88 515 GLY A N 1
ATOM 3886 C CA . GLY A 1 515 ? -75.813 0.568 113.439 1.00 81.88 515 GLY A CA 1
ATOM 3887 C C . GLY A 1 515 ? -74.313 0.272 113.475 1.00 81.88 515 GLY A C 1
ATOM 3888 O O . GLY A 1 515 ? -73.698 0.120 112.421 1.00 81.88 515 GLY A O 1
ATOM 3889 N N . ARG A 1 516 ? -73.704 0.142 114.663 1.00 79.00 516 ARG A N 1
ATOM 3890 C CA . ARG A 1 516 ? -72.239 0.130 114.842 1.00 79.00 516 ARG A CA 1
ATOM 3891 C C . ARG A 1 516 ? -71.507 -0.952 114.035 1.00 79.00 516 ARG A C 1
ATOM 3893 O O . ARG A 1 516 ? -70.401 -0.711 113.564 1.00 79.00 516 ARG A O 1
ATOM 3900 N N . GLY A 1 517 ? -72.121 -2.123 113.841 1.00 82.56 517 GLY A N 1
ATOM 3901 C CA . GLY A 1 517 ? -71.572 -3.186 112.986 1.00 82.56 517 GLY A CA 1
ATOM 3902 C C . GLY A 1 517 ? -71.642 -2.864 111.487 1.00 82.56 517 GLY A C 1
ATOM 3903 O O . GLY A 1 517 ? -70.688 -3.124 110.757 1.00 82.56 517 GLY A O 1
ATOM 3904 N N . PHE A 1 518 ? -72.734 -2.241 111.035 1.00 85.19 518 PHE A N 1
ATOM 3905 C CA . PHE A 1 518 ? -72.893 -1.805 109.645 1.00 85.19 518 PHE A CA 1
ATOM 3906 C C . PHE A 1 518 ? -71.979 -0.627 109.297 1.00 85.19 518 PHE A C 1
ATOM 3908 O O . PHE A 1 518 ? -71.466 -0.591 108.185 1.00 85.19 518 PHE A O 1
ATOM 3915 N N . ALA A 1 519 ? -71.714 0.283 110.240 1.00 85.19 519 ALA A N 1
ATOM 3916 C CA . ALA A 1 519 ? -70.800 1.408 110.034 1.00 85.19 519 ALA A CA 1
ATOM 3917 C C . ALA A 1 519 ? -69.374 0.935 109.701 1.00 85.19 519 ALA A C 1
ATOM 3919 O O . ALA A 1 519 ? -68.781 1.405 108.736 1.00 85.19 519 ALA A O 1
ATOM 3920 N N . VAL A 1 520 ? -68.856 -0.063 110.432 1.00 86.81 520 VAL A N 1
ATOM 3921 C CA . VAL A 1 520 ? -67.526 -0.648 110.170 1.00 86.81 520 VAL A CA 1
ATOM 3922 C C . VAL A 1 520 ? -67.462 -1.309 108.788 1.00 86.81 520 VAL A C 1
ATOM 3924 O O . VAL A 1 520 ? -66.493 -1.113 108.060 1.00 86.81 520 VAL A O 1
ATOM 3927 N N . VAL A 1 521 ? -68.500 -2.056 108.394 1.00 90.12 521 VAL A N 1
ATOM 3928 C CA . VAL A 1 521 ? -68.562 -2.676 107.056 1.00 90.12 521 VAL A CA 1
ATOM 3929 C C . VAL A 1 521 ? -68.672 -1.614 105.958 1.00 90.12 521 VAL A C 1
ATOM 3931 O O . VAL A 1 521 ? -68.018 -1.735 104.925 1.00 90.12 521 VAL A O 1
ATOM 3934 N N . ALA A 1 522 ? -69.460 -0.560 106.177 1.00 90.75 522 ALA A N 1
ATOM 3935 C CA . ALA A 1 522 ? -69.607 0.539 105.232 1.00 90.75 522 ALA A CA 1
ATOM 3936 C C . ALA A 1 522 ? -68.286 1.297 105.033 1.00 90.75 522 ALA A C 1
ATOM 3938 O O . ALA A 1 522 ? -67.894 1.517 103.891 1.00 90.75 522 ALA A O 1
ATOM 3939 N N . ASP A 1 523 ? -67.557 1.623 106.103 1.00 88.69 523 ASP A N 1
ATOM 3940 C CA . ASP A 1 523 ? -66.254 2.292 106.005 1.00 88.69 523 ASP A CA 1
ATOM 3941 C C . ASP A 1 523 ? -65.167 1.407 105.369 1.00 88.69 523 ASP A C 1
ATOM 3943 O O . ASP A 1 523 ? -64.346 1.926 104.610 1.00 88.69 523 ASP A O 1
ATOM 3947 N N . GLU A 1 524 ? -65.177 0.086 105.586 1.00 91.12 524 GLU A N 1
ATOM 3948 C CA . GLU A 1 524 ? -64.257 -0.830 104.891 1.00 91.12 524 GLU A CA 1
ATOM 3949 C C . GLU A 1 524 ? -64.579 -0.908 103.388 1.00 91.12 524 GLU A C 1
ATOM 3951 O O . GLU A 1 524 ? -63.676 -0.788 102.561 1.00 91.12 524 GLU A O 1
ATOM 3956 N N . VAL A 1 525 ? -65.860 -1.005 103.001 1.00 93.38 525 VAL A N 1
ATOM 3957 C CA . VAL A 1 525 ? -66.277 -0.937 101.584 1.00 93.38 525 VAL A CA 1
ATOM 3958 C C . VAL A 1 525 ? -65.927 0.424 100.971 1.00 93.38 525 VAL A C 1
ATOM 3960 O O . VAL A 1 525 ? -65.486 0.481 99.822 1.00 93.38 525 VAL A O 1
ATOM 3963 N N . ARG A 1 526 ? -66.053 1.516 101.734 1.00 90.31 526 ARG A N 1
ATOM 3964 C CA . ARG A 1 526 ? -65.665 2.869 101.315 1.00 90.31 526 ARG A CA 1
ATOM 3965 C C . ARG A 1 526 ? -64.155 2.959 101.069 1.00 90.31 526 ARG A C 1
ATOM 3967 O O . ARG A 1 526 ? -63.731 3.431 100.017 1.00 90.31 526 ARG A O 1
ATOM 3974 N N . GLN A 1 527 ? -63.340 2.439 101.989 1.00 90.75 527 GLN A N 1
ATOM 3975 C CA . GLN A 1 527 ? -61.882 2.406 101.846 1.00 90.75 527 GLN A CA 1
ATOM 3976 C C . GLN A 1 527 ? -61.435 1.467 100.711 1.00 90.75 527 GLN A C 1
ATOM 3978 O O . GLN A 1 527 ? -60.456 1.756 100.021 1.00 90.75 527 GLN A O 1
ATOM 3983 N N . LEU A 1 528 ? -62.146 0.361 100.479 1.00 91.88 528 LEU A N 1
ATOM 3984 C CA . LEU A 1 528 ? -61.904 -0.530 99.346 1.00 91.88 528 LEU A CA 1
ATOM 3985 C C . LEU A 1 528 ? -62.239 0.163 98.015 1.00 91.88 528 LEU A C 1
ATOM 3987 O O . LEU A 1 528 ? -61.449 0.077 97.079 1.00 91.88 528 LEU A O 1
ATOM 3991 N N . ALA A 1 529 ? -63.336 0.923 97.952 1.00 91.56 529 ALA A N 1
ATOM 3992 C CA . ALA A 1 529 ? -63.702 1.722 96.784 1.00 91.56 529 ALA A CA 1
ATOM 3993 C C . ALA A 1 529 ? -62.695 2.855 96.500 1.00 91.56 529 ALA A C 1
ATOM 3995 O O . ALA A 1 529 ? -62.310 3.030 95.344 1.00 91.56 529 ALA A O 1
ATOM 3996 N N . ASP A 1 530 ? -62.202 3.562 97.528 1.00 90.69 530 ASP A N 1
ATOM 3997 C CA . ASP A 1 530 ? -61.103 4.538 97.404 1.00 90.69 530 ASP A CA 1
ATOM 3998 C C . ASP A 1 530 ? -59.825 3.878 96.838 1.00 90.69 530 ASP A C 1
ATOM 4000 O O . ASP A 1 530 ? -59.216 4.392 95.895 1.00 90.69 530 ASP A O 1
ATOM 4004 N N . LYS A 1 531 ? -59.430 2.708 97.372 1.00 91.62 531 LYS A N 1
ATOM 4005 C CA . LYS A 1 531 ? -58.277 1.925 96.881 1.00 91.62 531 LYS A CA 1
ATOM 4006 C C . LYS A 1 531 ? -58.465 1.504 95.419 1.00 91.62 531 LYS A C 1
ATOM 4008 O O . LYS A 1 531 ? -57.545 1.677 94.620 1.00 91.62 531 LYS A O 1
ATOM 4013 N N . SER A 1 532 ? -59.643 0.990 95.055 1.00 93.44 532 SER A N 1
ATOM 4014 C CA . SER A 1 532 ? -59.968 0.598 93.678 1.00 93.44 532 SER A CA 1
ATOM 4015 C C . SER A 1 532 ? -59.951 1.788 92.721 1.00 93.44 532 SER A C 1
ATOM 4017 O O . SER A 1 532 ? -59.353 1.684 91.656 1.00 93.44 532 SER A O 1
ATOM 4019 N N . ALA A 1 533 ? -60.546 2.925 93.094 1.00 90.38 533 ALA A N 1
ATOM 4020 C CA . ALA A 1 533 ? -60.551 4.132 92.270 1.00 90.38 533 ALA A CA 1
ATOM 4021 C C . ALA A 1 533 ? -59.130 4.664 92.016 1.00 90.38 533 ALA A C 1
ATOM 4023 O O . ALA A 1 533 ? -58.821 5.069 90.895 1.00 90.38 533 ALA A O 1
ATOM 4024 N N . LYS A 1 534 ? -58.239 4.600 93.019 1.00 91.62 534 LYS A N 1
ATOM 4025 C CA . LYS A 1 534 ? -56.824 4.940 92.828 1.00 91.62 534 LYS A CA 1
ATOM 4026 C C . LYS A 1 534 ? -56.132 3.973 91.859 1.00 91.62 534 LYS A C 1
ATOM 4028 O O . LYS A 1 534 ? -55.565 4.427 90.873 1.00 91.62 534 LYS A O 1
ATOM 4033 N N . ALA A 1 535 ? -56.240 2.663 92.091 1.00 92.81 535 ALA A N 1
ATOM 4034 C CA . ALA A 1 535 ? -55.617 1.657 91.226 1.00 92.81 535 ALA A CA 1
ATOM 4035 C C . ALA A 1 535 ? -56.123 1.731 89.770 1.00 92.81 535 ALA A C 1
ATOM 4037 O O . ALA A 1 535 ? -55.349 1.554 88.835 1.00 92.81 535 ALA A O 1
ATOM 4038 N N . LEU A 1 536 ? -57.405 2.049 89.562 1.00 93.00 536 LEU A N 1
ATOM 4039 C CA . LEU A 1 536 ? -57.979 2.263 88.230 1.00 93.00 536 LEU A CA 1
ATOM 4040 C C . LEU A 1 536 ? -57.407 3.500 87.534 1.00 93.00 536 LEU A C 1
ATOM 4042 O O . LEU A 1 536 ? -57.226 3.459 86.324 1.00 93.00 536 LEU A O 1
ATOM 4046 N N . LYS A 1 537 ? -57.074 4.562 88.276 1.00 90.94 537 LYS A N 1
ATOM 4047 C CA . LYS A 1 537 ? -56.397 5.745 87.727 1.00 90.94 537 LYS A CA 1
ATOM 4048 C C . LYS A 1 537 ? -54.933 5.466 87.365 1.00 90.94 537 LYS A C 1
ATOM 4050 O O . LYS A 1 537 ? -54.444 5.966 86.355 1.00 90.94 537 LYS A O 1
ATOM 4055 N N . ASP A 1 538 ? -54.254 4.631 88.149 1.00 92.88 538 ASP A N 1
ATOM 4056 C CA . ASP A 1 538 ? -52.901 4.165 87.826 1.00 92.88 538 ASP A CA 1
ATOM 4057 C C . ASP A 1 538 ? -52.923 3.286 86.547 1.00 92.88 538 ASP A C 1
ATOM 4059 O O . ASP A 1 538 ? -52.078 3.444 85.666 1.00 92.88 538 ASP A O 1
ATOM 4063 N N . ILE A 1 539 ? -53.948 2.436 86.374 1.00 94.38 539 ILE A N 1
ATOM 4064 C CA . ILE A 1 539 ? -54.187 1.667 85.135 1.00 94.38 539 ILE A CA 1
ATOM 4065 C C . ILE A 1 539 ? -54.567 2.584 83.958 1.00 94.38 539 ILE A C 1
ATOM 4067 O O . ILE A 1 539 ? -54.071 2.383 82.853 1.00 94.38 539 ILE A O 1
ATOM 4071 N N . GLU A 1 540 ? -55.412 3.597 84.167 1.00 92.31 540 GLU A N 1
ATOM 4072 C CA . GLU A 1 540 ? -55.799 4.583 83.145 1.00 92.31 540 GLU A CA 1
ATOM 4073 C C . GLU A 1 540 ? -54.568 5.294 82.562 1.00 92.31 540 GLU A C 1
ATOM 4075 O O . GLU A 1 540 ? -54.437 5.393 81.342 1.00 92.31 540 GLU A O 1
ATOM 4080 N N . HIS A 1 541 ? -53.614 5.689 83.413 1.00 93.88 541 HIS A N 1
ATOM 4081 C CA . HIS A 1 541 ? -52.331 6.247 82.978 1.00 93.88 541 HIS A CA 1
ATOM 4082 C C . HIS A 1 541 ? -51.517 5.258 82.127 1.00 93.88 541 HIS A C 1
ATOM 4084 O O . HIS A 1 541 ? -51.005 5.631 81.073 1.00 93.88 541 HIS A O 1
ATOM 4090 N N . ILE A 1 542 ? -51.411 3.992 82.551 1.00 94.50 542 ILE A N 1
ATOM 4091 C CA . ILE A 1 542 ? -50.696 2.947 81.795 1.00 94.50 542 ILE A CA 1
ATOM 4092 C C . ILE A 1 542 ? -51.350 2.719 80.423 1.00 94.50 542 ILE A C 1
ATOM 4094 O O . ILE A 1 542 ? -50.654 2.611 79.418 1.00 94.50 542 ILE A O 1
ATOM 4098 N N . VAL A 1 543 ? -52.683 2.696 80.349 1.00 94.94 543 VAL A N 1
ATOM 4099 C CA . VAL A 1 543 ? -53.415 2.509 79.086 1.00 94.94 543 VAL A CA 1
ATOM 4100 C C . VAL A 1 543 ? -53.243 3.711 78.150 1.00 94.94 543 VAL A C 1
ATOM 4102 O O . VAL A 1 543 ? -53.050 3.512 76.953 1.00 94.94 543 VAL A O 1
ATOM 4105 N N . LEU A 1 544 ? -53.248 4.943 78.671 1.00 93.12 544 LEU A N 1
ATOM 4106 C CA . LEU A 1 544 ? -52.948 6.148 77.884 1.00 93.12 544 LEU A CA 1
ATOM 4107 C C . LEU A 1 544 ? -51.505 6.146 77.354 1.00 93.12 544 LEU A C 1
ATOM 4109 O O . LEU A 1 544 ? -51.279 6.504 76.198 1.00 93.12 544 LEU A O 1
ATOM 4113 N N . GLN A 1 545 ? -50.539 5.690 78.158 1.00 95.12 545 GLN A N 1
ATOM 4114 C CA . GLN A 1 545 ? -49.155 5.515 77.714 1.00 95.12 545 GLN A CA 1
ATOM 4115 C C . GLN A 1 545 ? -49.059 4.475 76.586 1.00 95.12 545 GLN A C 1
ATOM 4117 O O . GLN A 1 545 ? -48.502 4.783 75.535 1.00 95.12 545 GLN A O 1
ATOM 4122 N N . ILE A 1 546 ? -49.674 3.296 76.746 1.00 94.88 546 ILE A N 1
ATOM 4123 C CA . ILE A 1 546 ? -49.708 2.251 75.707 1.00 94.88 546 ILE A CA 1
ATOM 4124 C C . ILE A 1 546 ? -50.357 2.773 74.418 1.00 94.88 546 ILE A C 1
ATOM 4126 O O . ILE A 1 546 ? -49.844 2.510 73.333 1.00 94.88 546 ILE A O 1
ATOM 4130 N N . GLN A 1 547 ? -51.453 3.536 74.502 1.00 91.62 547 GLN A N 1
ATOM 4131 C CA . GLN A 1 547 ? -52.088 4.147 73.326 1.00 91.62 547 GLN A CA 1
ATOM 4132 C C . GLN A 1 547 ? -51.147 5.133 72.611 1.00 91.62 547 GLN 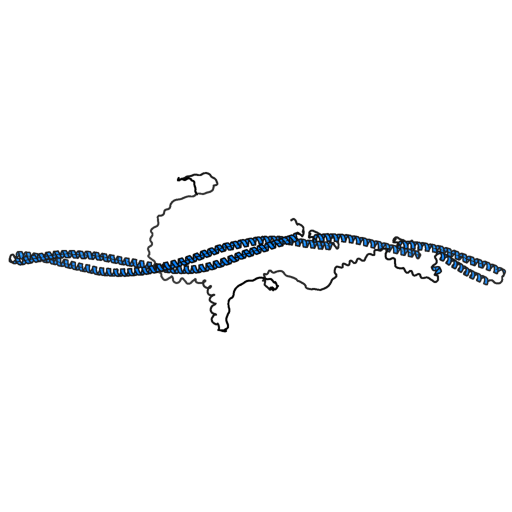A C 1
ATOM 4134 O O . GLN A 1 547 ? -51.050 5.089 71.386 1.00 91.62 547 GLN A O 1
ATOM 4139 N N . SER A 1 548 ? -50.428 5.973 73.363 1.00 95.31 548 SER A N 1
ATOM 4140 C CA . SER A 1 548 ? -49.448 6.927 72.823 1.00 95.31 548 SER A CA 1
ATOM 4141 C C . SER A 1 548 ? -48.272 6.219 72.137 1.00 95.31 548 SER A C 1
ATOM 4143 O O . SER A 1 548 ? -47.959 6.501 70.983 1.00 95.31 548 SER A O 1
ATOM 4145 N N . GLU A 1 549 ? -47.672 5.226 72.801 1.00 95.38 549 GLU A N 1
ATOM 4146 C CA . GLU A 1 549 ? -46.579 4.414 72.249 1.00 95.38 549 GLU A CA 1
ATOM 4147 C C . GLU A 1 549 ? -47.026 3.634 71.002 1.00 95.38 549 GLU A C 1
ATOM 4149 O O . GLU A 1 549 ? -46.324 3.625 69.992 1.00 95.38 549 GLU A O 1
ATOM 4154 N N . THR A 1 550 ? -48.229 3.050 71.021 1.00 95.19 550 THR A N 1
ATOM 4155 C CA . THR A 1 550 ? -48.805 2.344 69.863 1.00 95.19 550 THR A CA 1
ATOM 4156 C C . THR A 1 550 ? -49.053 3.297 68.686 1.00 95.19 550 THR A C 1
ATOM 4158 O O . THR A 1 550 ? -48.836 2.911 67.538 1.00 95.19 550 THR A O 1
ATOM 4161 N N . GLY A 1 551 ? -49.453 4.547 68.951 1.00 93.06 551 GLY A N 1
ATOM 4162 C CA . GLY A 1 551 ? -49.567 5.600 67.937 1.00 93.06 551 GLY A CA 1
ATOM 4163 C C . GLY A 1 551 ? -48.221 5.940 67.292 1.00 93.06 551 GLY A C 1
ATOM 4164 O O . GLY A 1 551 ? -48.110 5.928 66.069 1.00 93.06 551 GLY A O 1
ATOM 4165 N N . SER A 1 552 ? -47.176 6.137 68.100 1.00 95.25 552 SER A N 1
ATOM 4166 C CA . SER A 1 552 ? -45.810 6.373 67.607 1.00 95.25 552 SER A CA 1
ATOM 4167 C C . SER A 1 552 ? -45.279 5.209 66.760 1.00 95.25 552 SER A C 1
ATOM 4169 O O . SER A 1 552 ? -44.638 5.428 65.733 1.00 95.25 552 SER A O 1
ATOM 4171 N N . VAL A 1 553 ? -45.579 3.961 67.146 1.00 96.19 553 VAL A N 1
ATOM 4172 C CA . VAL A 1 553 ? -45.214 2.770 66.359 1.00 96.19 553 VAL A CA 1
ATOM 4173 C C . VAL A 1 553 ? -45.990 2.702 65.038 1.00 96.19 553 VAL A C 1
ATOM 4175 O O . VAL A 1 553 ? -45.408 2.295 64.036 1.00 96.19 553 VAL A O 1
ATOM 4178 N N . MET A 1 554 ? -47.261 3.121 64.989 1.00 93.75 554 MET A N 1
ATOM 4179 C CA . MET A 1 554 ? -48.011 3.206 63.725 1.00 93.75 554 MET A CA 1
ATOM 4180 C C . MET A 1 554 ? -47.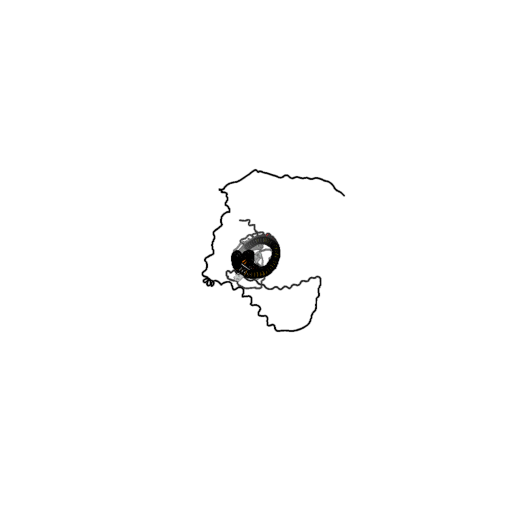341 4.167 62.734 1.00 93.75 554 MET A C 1
ATOM 4182 O O . MET A 1 554 ? -47.074 3.761 61.605 1.00 93.75 554 MET A O 1
ATOM 4186 N N . THR A 1 555 ? -46.987 5.386 63.157 1.00 94.75 555 THR A N 1
ATOM 4187 C CA . THR A 1 555 ? -46.295 6.359 62.288 1.00 94.75 555 THR A CA 1
ATOM 4188 C C . THR A 1 555 ? -44.947 5.824 61.795 1.00 94.75 555 THR A C 1
ATOM 4190 O O . THR A 1 555 ? -44.668 5.877 60.601 1.00 94.75 555 THR A O 1
ATOM 4193 N N . ALA A 1 556 ? -44.150 5.200 62.670 1.00 94.81 556 ALA A N 1
ATOM 4194 C CA . ALA A 1 556 ? -42.879 4.586 62.274 1.00 94.81 556 ALA A CA 1
ATOM 4195 C C . ALA A 1 556 ? -43.044 3.418 61.271 1.00 94.81 556 ALA A C 1
ATOM 4197 O O . ALA A 1 556 ? -42.163 3.177 60.446 1.00 94.81 556 ALA A O 1
ATOM 4198 N N . MET A 1 557 ? -44.169 2.692 61.308 1.00 94.75 557 MET A N 1
ATOM 4199 C CA . MET A 1 557 ? -44.483 1.633 60.335 1.00 94.75 557 MET A CA 1
ATOM 4200 C C . MET A 1 557 ? -44.973 2.194 58.991 1.00 94.75 557 MET A C 1
ATOM 4202 O O . MET A 1 557 ? -44.699 1.601 57.946 1.00 94.75 557 MET A O 1
ATOM 4206 N N . GLU A 1 558 ? -45.651 3.343 58.990 1.00 92.19 558 GLU A N 1
ATOM 4207 C CA . GLU A 1 558 ? -46.026 4.073 57.771 1.00 92.19 558 GLU A CA 1
ATOM 4208 C C . GLU A 1 558 ? -44.778 4.650 57.075 1.00 92.19 558 GLU A C 1
ATOM 4210 O O . GLU A 1 558 ? -44.562 4.388 55.889 1.00 92.19 558 GLU A O 1
ATOM 4215 N N . GLU A 1 559 ? -43.885 5.308 57.824 1.00 94.94 559 GLU A N 1
ATOM 4216 C CA . GLU A 1 559 ? -42.571 5.757 57.333 1.00 94.94 559 GLU A CA 1
ATOM 4217 C C . GLU A 1 559 ? -41.719 4.587 56.813 1.00 94.94 559 GLU A C 1
ATOM 4219 O O . GLU A 1 559 ? -41.182 4.647 55.704 1.00 94.94 559 GLU A O 1
ATOM 4224 N N . GLY A 1 560 ? -41.642 3.484 57.566 1.00 94.06 560 GLY A N 1
ATOM 4225 C CA . GLY A 1 560 ? -40.935 2.271 57.148 1.00 94.06 560 GLY A CA 1
ATOM 4226 C C . GLY A 1 560 ? -41.513 1.643 55.874 1.00 94.06 560 GLY A C 1
ATOM 4227 O O . GLY A 1 560 ? -40.763 1.141 55.037 1.00 94.06 560 GLY A O 1
ATOM 4228 N N . THR A 1 561 ? -42.832 1.724 55.670 1.00 92.88 561 THR A N 1
ATOM 4229 C CA . THR A 1 561 ? -43.483 1.270 54.429 1.00 92.88 561 THR A CA 1
ATOM 4230 C C . THR A 1 561 ? -43.059 2.130 53.235 1.00 92.88 561 THR A C 1
ATOM 4232 O O . THR A 1 561 ? -42.718 1.583 52.184 1.00 92.88 561 THR A O 1
ATOM 4235 N N . GLN A 1 562 ? -43.008 3.457 53.394 1.00 94.44 562 GLN A N 1
ATOM 4236 C CA . GLN A 1 562 ? -42.537 4.375 52.351 1.00 94.44 562 GLN A CA 1
ATOM 4237 C C . GLN A 1 562 ? -41.053 4.146 52.011 1.00 94.44 562 GLN A C 1
ATOM 4239 O O . GLN A 1 562 ? -40.700 4.022 50.837 1.00 94.44 562 GLN A O 1
ATOM 4244 N N . GLN A 1 563 ? -40.189 3.998 53.022 1.00 94.50 563 GLN A N 1
ATOM 4245 C CA . GLN A 1 563 ? -38.762 3.702 52.824 1.00 94.50 563 GLN A CA 1
ATOM 4246 C C . GLN A 1 563 ? -38.537 2.385 52.063 1.00 94.50 563 GLN A C 1
ATOM 4248 O O . GLN A 1 563 ? -37.660 2.307 51.204 1.00 94.50 563 GLN A O 1
ATOM 4253 N N . VAL A 1 564 ? -39.352 1.359 52.328 1.00 95.88 564 VAL A N 1
ATOM 4254 C CA . VAL A 1 564 ? -39.316 0.073 51.612 1.00 95.88 564 VAL A CA 1
ATOM 4255 C C . VAL A 1 564 ? -39.730 0.217 50.142 1.00 95.88 564 VAL A C 1
ATOM 4257 O O . VAL A 1 564 ? -39.103 -0.393 49.272 1.00 95.88 564 VAL A O 1
ATOM 4260 N N . ILE A 1 565 ? -40.734 1.046 49.831 1.00 92.56 565 ILE A N 1
ATOM 4261 C CA . ILE A 1 565 ? -41.147 1.334 48.445 1.00 92.56 565 ILE A CA 1
ATOM 4262 C C . ILE A 1 565 ? -40.018 2.046 47.685 1.00 92.56 565 ILE A C 1
ATOM 4264 O O . ILE A 1 565 ? -39.647 1.625 46.587 1.00 92.56 565 ILE A O 1
ATOM 4268 N N . GLU A 1 566 ? -39.414 3.076 48.280 1.00 95.12 566 GLU A N 1
ATOM 4269 C CA . GLU A 1 566 ? -38.290 3.791 47.665 1.00 95.12 566 GLU A CA 1
ATOM 4270 C C . GLU A 1 566 ? -37.038 2.924 47.515 1.00 95.12 566 GLU A C 1
ATOM 4272 O O . GLU A 1 566 ? -36.387 2.971 46.471 1.00 95.12 566 GLU A O 1
ATOM 4277 N N . GLY A 1 567 ? -36.717 2.103 48.518 1.00 94.44 567 GLY A N 1
ATOM 4278 C CA . GLY A 1 567 ? -35.620 1.138 48.455 1.00 94.44 567 GLY A CA 1
ATOM 4279 C C . GLY A 1 567 ? -35.806 0.127 47.323 1.00 94.44 567 GLY A C 1
ATOM 4280 O O . GLY A 1 567 ? -34.863 -0.128 46.575 1.00 94.44 567 GLY A O 1
ATOM 4281 N N . THR A 1 568 ? -37.034 -0.371 47.132 1.00 93.25 568 THR A N 1
ATOM 4282 C CA . THR A 1 568 ? -37.384 -1.254 46.005 1.00 93.25 568 THR A CA 1
ATOM 4283 C C . THR A 1 568 ? -37.144 -0.547 44.668 1.00 93.25 568 THR A C 1
ATOM 4285 O O . THR A 1 568 ? -36.400 -1.059 43.836 1.00 93.25 568 THR A O 1
ATOM 4288 N N . LYS A 1 569 ? -37.679 0.671 44.485 1.00 94.81 569 LYS A N 1
ATOM 4289 C CA . LYS A 1 569 ? -37.524 1.448 43.240 1.00 94.81 569 LYS A CA 1
ATOM 4290 C C . LYS A 1 569 ? -36.054 1.735 42.898 1.00 94.81 569 LYS A C 1
ATOM 4292 O O . LYS A 1 569 ? -35.662 1.629 41.738 1.00 94.81 569 LYS A O 1
ATOM 4297 N N . ARG A 1 570 ? -35.228 2.079 43.895 1.00 96.06 570 ARG A N 1
ATOM 4298 C CA . ARG A 1 570 ? -33.785 2.328 43.703 1.00 96.06 570 ARG A CA 1
ATOM 4299 C C . ARG A 1 570 ? -33.029 1.043 43.338 1.00 96.06 570 ARG A C 1
ATOM 4301 O O . ARG A 1 570 ? -32.142 1.088 42.491 1.00 96.06 570 ARG A O 1
ATOM 4308 N N . ALA A 1 571 ? -33.400 -0.098 43.923 1.00 96.00 571 ALA A N 1
ATOM 4309 C CA . ALA A 1 571 ? -32.819 -1.395 43.578 1.00 96.00 571 ALA A CA 1
ATOM 4310 C C . ALA A 1 571 ? -33.226 -1.863 42.165 1.00 96.00 571 ALA A C 1
ATOM 4312 O O . ALA A 1 571 ? -32.373 -2.319 41.409 1.00 96.00 571 ALA A O 1
ATOM 4313 N N . GLU A 1 572 ? -34.485 -1.679 41.755 1.00 93.19 572 GLU A N 1
ATOM 4314 C CA . GLU A 1 572 ? -34.925 -1.941 40.374 1.00 93.19 572 GLU A CA 1
ATOM 4315 C C . GLU A 1 572 ? -34.177 -1.077 39.348 1.00 93.19 572 GLU A C 1
ATOM 4317 O O . GLU A 1 572 ? -33.771 -1.579 38.301 1.00 93.19 572 GLU A O 1
ATOM 432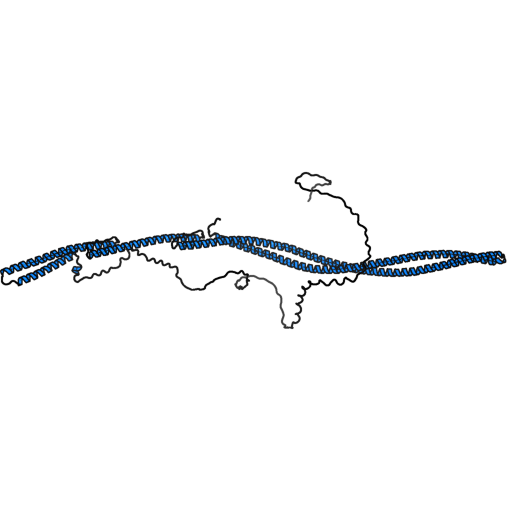2 N N . GLN A 1 573 ? -33.950 0.206 39.650 1.00 96.25 573 GLN A N 1
ATOM 4323 C CA . GLN A 1 573 ? -33.153 1.089 38.795 1.00 96.25 573 GLN A CA 1
ATOM 4324 C C . GLN A 1 573 ? -31.699 0.600 38.681 1.00 96.25 573 GLN A C 1
ATOM 4326 O O . GLN A 1 573 ? -31.164 0.542 37.576 1.00 96.25 573 GLN A O 1
ATOM 4331 N N . ALA A 1 574 ? -31.085 0.181 39.793 1.00 96.06 574 ALA A N 1
ATOM 4332 C CA . ALA A 1 574 ? -29.742 -0.397 39.784 1.00 96.06 574 ALA A CA 1
ATOM 4333 C C . ALA A 1 574 ? -29.662 -1.708 38.979 1.00 96.06 574 ALA A C 1
ATOM 4335 O O . ALA A 1 574 ? -28.665 -1.929 38.295 1.00 96.06 574 ALA A O 1
ATOM 4336 N N . LYS A 1 575 ? -30.710 -2.551 39.005 1.00 95.31 575 LYS A N 1
ATOM 4337 C CA . LYS A 1 575 ? -30.782 -3.760 38.168 1.00 95.31 575 LYS A CA 1
ATOM 4338 C C . LYS A 1 575 ? -30.738 -3.404 36.677 1.00 95.31 575 LYS A C 1
ATOM 4340 O O . LYS A 1 575 ? -29.912 -3.966 35.965 1.00 95.31 575 LYS A O 1
ATOM 4345 N N . ARG A 1 576 ? -31.540 -2.428 36.232 1.00 96.25 576 ARG A N 1
ATOM 4346 C CA . ARG A 1 576 ? -31.561 -1.986 34.823 1.00 96.25 576 ARG A CA 1
ATOM 4347 C C . ARG A 1 576 ? -30.201 -1.464 34.367 1.00 96.25 576 ARG A C 1
ATOM 4349 O O . ARG A 1 576 ? -29.691 -1.925 33.359 1.00 96.25 576 ARG A O 1
ATOM 4356 N N . SER A 1 577 ? -29.542 -0.622 35.166 1.00 97.75 577 SER A N 1
ATOM 4357 C CA . SER A 1 577 ? -28.194 -0.137 34.830 1.00 97.75 577 SER A CA 1
ATOM 4358 C C . SER A 1 577 ? -27.132 -1.245 34.750 1.00 97.75 577 SER A C 1
ATOM 4360 O O . SER A 1 577 ? -26.129 -1.075 34.065 1.00 97.75 577 SER A O 1
ATOM 4362 N N . LEU A 1 578 ? -27.332 -2.390 35.413 1.00 97.50 578 LEU A N 1
ATOM 4363 C CA . LEU A 1 578 ? -26.470 -3.568 35.263 1.00 97.50 578 LEU A CA 1
ATOM 4364 C C . LEU A 1 578 ? -26.814 -4.372 33.996 1.00 97.50 578 LEU A C 1
ATOM 4366 O O . LEU A 1 578 ? -25.907 -4.877 33.339 1.00 97.50 578 LEU A O 1
ATOM 4370 N N . GLU A 1 579 ? -28.092 -4.442 33.616 1.00 96.62 579 GLU A N 1
ATOM 4371 C CA . GLU A 1 579 ? -28.547 -5.003 32.335 1.00 96.62 579 GLU A CA 1
ATOM 4372 C C . GLU A 1 579 ? -28.022 -4.170 31.145 1.00 96.62 579 GLU A C 1
ATOM 4374 O O . GLU A 1 579 ? -27.518 -4.739 30.174 1.00 96.62 579 GLU A O 1
ATOM 4379 N N . ASP A 1 580 ? -28.020 -2.836 31.256 1.00 97.50 580 ASP A N 1
ATOM 4380 C CA . ASP A 1 580 ? -27.432 -1.909 30.276 1.00 97.50 580 ASP A CA 1
ATOM 4381 C C . ASP A 1 580 ? -25.921 -2.157 30.095 1.00 97.50 580 ASP A C 1
ATOM 4383 O O . ASP A 1 580 ? -25.426 -2.234 28.968 1.00 97.50 580 ASP A O 1
ATOM 4387 N N . ILE A 1 581 ? -25.174 -2.351 31.193 1.00 97.31 581 ILE A N 1
ATOM 4388 C CA . ILE A 1 581 ? -23.733 -2.668 31.148 1.00 97.31 581 ILE A CA 1
ATOM 4389 C C . ILE A 1 581 ? -23.476 -3.997 30.423 1.00 97.31 581 ILE A C 1
ATOM 4391 O O . ILE A 1 581 ? -22.520 -4.088 29.652 1.00 97.31 581 ILE A O 1
ATOM 4395 N N . VAL A 1 582 ? -24.328 -5.013 30.609 1.00 97.25 582 VAL A N 1
ATOM 4396 C CA . VAL A 1 582 ? -24.227 -6.286 29.870 1.00 97.25 582 VAL A CA 1
ATOM 4397 C C . VAL A 1 582 ? -24.454 -6.071 28.369 1.00 97.25 582 VAL A C 1
ATOM 4399 O O . VAL A 1 582 ? -23.696 -6.606 27.560 1.00 97.25 582 VAL A O 1
ATOM 4402 N N . GLN A 1 583 ? -25.434 -5.251 27.972 1.00 97.31 583 GLN A N 1
ATOM 4403 C CA . GLN A 1 583 ? -25.658 -4.926 26.555 1.00 97.31 583 GLN A CA 1
ATOM 4404 C C . GLN A 1 583 ? -24.468 -4.175 25.937 1.00 97.31 583 GLN A C 1
ATOM 4406 O O . GLN A 1 583 ? -24.021 -4.523 24.841 1.00 97.31 583 GLN A O 1
ATOM 4411 N N . VAL A 1 584 ? -23.912 -3.184 26.645 1.00 97.56 584 VAL A N 1
ATOM 4412 C CA . VAL A 1 584 ? -22.724 -2.437 26.199 1.00 97.56 584 VAL A CA 1
ATOM 4413 C C . VAL A 1 584 ? -21.509 -3.359 26.070 1.00 97.56 584 VAL A C 1
ATOM 4415 O O . VAL A 1 584 ? -20.823 -3.315 25.051 1.00 97.56 584 VAL A O 1
ATOM 4418 N N . ALA A 1 585 ? -21.270 -4.243 27.041 1.00 97.19 585 ALA A N 1
ATOM 4419 C CA . ALA A 1 585 ? -20.169 -5.203 26.992 1.00 97.19 585 ALA A CA 1
ATOM 4420 C C . ALA A 1 585 ? -20.292 -6.187 25.813 1.00 97.19 585 ALA A C 1
ATOM 4422 O O . ALA A 1 585 ? -19.313 -6.428 25.109 1.00 97.19 585 ALA A O 1
ATOM 4423 N N . ASN A 1 586 ? -21.499 -6.689 25.533 1.00 95.00 586 ASN A N 1
ATOM 4424 C CA . ASN A 1 586 ? -21.752 -7.552 24.375 1.00 95.00 586 ASN A CA 1
ATOM 4425 C C . ASN A 1 586 ? -21.534 -6.807 23.041 1.00 95.00 586 ASN A C 1
ATOM 4427 O O . ASN A 1 586 ? -21.032 -7.387 22.079 1.00 95.00 586 ASN A O 1
ATOM 4431 N N . ARG A 1 587 ? -21.858 -5.506 22.980 1.00 96.75 587 ARG A N 1
ATOM 4432 C CA . ARG A 1 587 ? -21.555 -4.655 21.816 1.00 96.75 587 ARG A CA 1
ATOM 4433 C C . ARG A 1 587 ? -20.048 -4.426 21.640 1.00 96.75 587 ARG A C 1
ATOM 4435 O O . ARG A 1 587 ? -19.596 -4.329 20.503 1.00 96.75 587 ARG A O 1
ATOM 4442 N N . ILE A 1 588 ? -19.275 -4.367 22.727 1.00 96.44 588 ILE A N 1
ATOM 4443 C CA . ILE A 1 588 ? -17.807 -4.278 22.664 1.00 96.44 588 ILE A CA 1
ATOM 4444 C C . ILE A 1 588 ? -17.207 -5.590 22.136 1.00 96.44 588 ILE A C 1
ATOM 4446 O O . ILE A 1 588 ? -16.395 -5.522 21.222 1.00 96.44 588 ILE A O 1
ATOM 4450 N N . ASP A 1 589 ? -17.646 -6.763 22.613 1.00 93.88 589 ASP A N 1
ATOM 4451 C CA . ASP A 1 589 ? -17.205 -8.073 22.084 1.00 93.88 589 ASP A CA 1
ATOM 4452 C C . ASP A 1 589 ? -17.456 -8.174 20.559 1.00 93.88 589 ASP A C 1
ATOM 4454 O O . ASP A 1 589 ? -16.557 -8.539 19.803 1.00 93.88 589 ASP A O 1
ATOM 4458 N N . ALA A 1 590 ? -18.618 -7.717 20.073 1.00 94.44 590 ALA A N 1
ATOM 4459 C CA . ALA A 1 590 ? -18.919 -7.657 18.638 1.00 94.44 590 ALA A CA 1
ATOM 4460 C C . ALA A 1 590 ? -18.014 -6.686 17.842 1.00 94.44 590 ALA A C 1
ATOM 4462 O O . ALA A 1 590 ? -17.555 -7.032 16.754 1.00 94.44 590 ALA A O 1
ATOM 4463 N N . LEU A 1 591 ? -17.726 -5.490 18.371 1.00 96.44 591 LEU A N 1
ATOM 4464 C CA . LEU A 1 591 ? -16.818 -4.524 17.729 1.00 96.44 591 LEU A CA 1
ATOM 4465 C C . LEU A 1 591 ? -15.365 -5.025 17.709 1.00 96.44 591 LEU A C 1
ATOM 4467 O O . LEU A 1 591 ? -14.661 -4.858 16.717 1.00 96.44 591 LEU A O 1
ATOM 4471 N N . VAL A 1 592 ? -14.929 -5.684 18.782 1.00 96.50 592 VAL A N 1
ATOM 4472 C CA . VAL A 1 592 ? -13.601 -6.297 18.898 1.00 96.50 592 VAL A CA 1
ATOM 4473 C C . VAL A 1 592 ? -13.420 -7.445 17.900 1.00 96.50 592 VAL A C 1
ATOM 4475 O O . VAL A 1 592 ? -12.350 -7.563 17.301 1.00 96.50 592 VAL A O 1
ATOM 4478 N N . ARG A 1 593 ? -14.463 -8.249 17.645 1.00 92.25 593 ARG A N 1
ATOM 4479 C CA . ARG A 1 593 ? -14.449 -9.263 16.572 1.00 92.25 593 ARG A CA 1
ATOM 4480 C C . ARG A 1 593 ? -14.229 -8.647 15.194 1.00 92.25 593 ARG A C 1
ATOM 4482 O O . ARG A 1 593 ? -13.418 -9.180 14.445 1.00 92.25 593 ARG A O 1
ATOM 4489 N N . ALA A 1 594 ? -14.904 -7.537 14.886 1.00 95.94 594 ALA A N 1
ATOM 4490 C CA . ALA A 1 594 ? -14.710 -6.824 13.622 1.00 95.94 594 ALA A CA 1
ATOM 4491 C C . ALA A 1 594 ? -13.262 -6.323 13.489 1.00 95.94 594 ALA A C 1
ATOM 4493 O O . ALA A 1 594 ? -12.574 -6.716 12.557 1.00 95.94 594 ALA A O 1
ATOM 4494 N N . ILE A 1 595 ? -12.737 -5.615 14.497 1.00 96.06 595 ILE A N 1
ATOM 4495 C CA . ILE A 1 595 ? -11.331 -5.162 14.525 1.00 96.06 595 ILE A CA 1
ATOM 4496 C C . ILE A 1 595 ? -10.346 -6.339 14.367 1.00 96.06 595 ILE A C 1
ATOM 4498 O O . ILE A 1 595 ? -9.303 -6.207 13.726 1.00 96.06 595 ILE A O 1
ATOM 4502 N N . THR A 1 596 ? -10.667 -7.511 14.923 1.00 93.06 596 THR A N 1
ATOM 4503 C CA . THR A 1 596 ? -9.842 -8.724 14.783 1.00 93.06 596 THR A CA 1
ATOM 4504 C C . THR A 1 596 ? -9.876 -9.295 13.359 1.00 93.06 596 THR A C 1
ATOM 4506 O O . THR A 1 596 ? -8.866 -9.825 12.907 1.00 93.06 596 THR A O 1
ATOM 4509 N N . ALA A 1 597 ? -10.990 -9.171 12.631 1.00 93.88 597 ALA A N 1
ATOM 4510 C CA . ALA A 1 597 ? -11.066 -9.527 11.213 1.00 93.88 597 ALA A CA 1
ATOM 4511 C C . ALA A 1 597 ? -10.317 -8.502 10.341 1.00 93.88 597 ALA A C 1
ATOM 4513 O O . ALA A 1 597 ? -9.416 -8.882 9.593 1.00 93.88 597 ALA A O 1
ATOM 4514 N N . ASP A 1 598 ? -10.598 -7.208 10.528 1.00 96.81 598 ASP A N 1
ATOM 4515 C CA . ASP A 1 598 ? -9.968 -6.100 9.798 1.00 96.81 598 ASP A CA 1
ATOM 4516 C C . ASP A 1 598 ? -8.432 -6.142 9.920 1.00 96.81 598 ASP A C 1
ATOM 4518 O O . ASP A 1 598 ? -7.707 -5.931 8.950 1.00 96.81 598 ASP A O 1
ATOM 4522 N N . THR A 1 599 ? -7.902 -6.454 11.110 1.00 95.75 599 THR A N 1
ATOM 4523 C CA . THR A 1 599 ? -6.447 -6.567 11.330 1.00 95.75 599 THR A CA 1
ATOM 4524 C C . THR A 1 599 ? -5.823 -7.798 10.666 1.00 95.75 599 THR A C 1
ATOM 4526 O O . THR A 1 599 ? -4.645 -7.749 10.306 1.00 95.75 599 THR A O 1
ATOM 4529 N N . ILE A 1 600 ? -6.573 -8.879 10.429 1.00 93.25 600 ILE A N 1
ATOM 4530 C CA . ILE A 1 600 ? -6.096 -10.024 9.633 1.00 93.25 600 ILE A CA 1
ATOM 4531 C C . ILE A 1 600 ? -5.995 -9.621 8.153 1.00 93.25 600 ILE A C 1
ATOM 4533 O O . ILE A 1 600 ? -4.926 -9.783 7.560 1.00 93.25 600 ILE A O 1
ATOM 4537 N N . GLU A 1 601 ? -7.041 -9.006 7.594 1.00 96.12 601 GLU A N 1
ATOM 4538 C CA . GLU A 1 601 ? -7.071 -8.518 6.204 1.00 96.12 601 GLU A CA 1
ATOM 4539 C C . GLU A 1 601 ? -5.991 -7.451 5.944 1.00 96.12 601 GLU A C 1
ATOM 4541 O O . GLU A 1 601 ? -5.263 -7.510 4.949 1.00 96.12 601 GLU A O 1
ATOM 4546 N N . GLN A 1 602 ? -5.798 -6.511 6.876 1.00 96.25 602 GLN A N 1
ATOM 4547 C CA . GLN A 1 602 ? -4.720 -5.521 6.801 1.00 96.25 602 GLN A CA 1
ATOM 4548 C C . GLN A 1 602 ? -3.330 -6.166 6.873 1.00 96.25 602 GLN A C 1
ATOM 4550 O O . GLN A 1 602 ? -2.403 -5.695 6.211 1.00 96.25 602 GLN A O 1
ATOM 4555 N N . THR A 1 603 ? -3.160 -7.250 7.639 1.00 95.06 603 THR A N 1
ATOM 4556 C CA . THR A 1 603 ? -1.886 -7.985 7.708 1.00 95.06 603 THR A CA 1
ATOM 4557 C C . THR A 1 603 ? -1.581 -8.691 6.384 1.00 95.06 603 THR A C 1
ATOM 4559 O O . THR A 1 603 ? -0.444 -8.652 5.913 1.00 95.06 603 THR A O 1
ATOM 4562 N N . GLU A 1 604 ? -2.577 -9.320 5.758 1.00 94.50 604 GLU A N 1
ATOM 4563 C CA . GLU A 1 604 ? -2.433 -9.954 4.443 1.00 94.50 604 GLU A CA 1
ATOM 4564 C C . GLU A 1 604 ? -2.150 -8.919 3.346 1.00 94.50 604 GLU A C 1
ATOM 4566 O O . GLU A 1 604 ? -1.158 -9.038 2.623 1.00 94.50 604 GLU A O 1
ATOM 4571 N N . THR A 1 605 ? -2.922 -7.831 3.319 1.00 96.25 605 THR A N 1
ATOM 4572 C CA . THR A 1 605 ? -2.703 -6.684 2.425 1.00 96.25 605 THR A CA 1
ATOM 4573 C C . THR A 1 605 ? -1.295 -6.097 2.586 1.00 96.25 605 THR A C 1
ATOM 4575 O O . THR A 1 605 ? -0.624 -5.815 1.594 1.00 96.25 605 THR A O 1
ATOM 4578 N N . SER A 1 606 ? -0.793 -5.972 3.821 1.00 96.44 606 SER A N 1
ATOM 4579 C CA . SER A 1 606 ? 0.571 -5.485 4.092 1.00 96.44 606 SER A CA 1
ATOM 4580 C C . SER A 1 606 ? 1.647 -6.403 3.503 1.00 96.44 606 SER A C 1
ATOM 4582 O O . SER A 1 606 ? 2.633 -5.912 2.953 1.00 96.44 606 SER A O 1
ATOM 4584 N N . ARG A 1 607 ? 1.450 -7.730 3.543 1.00 93.81 607 ARG A N 1
ATOM 4585 C CA . ARG A 1 607 ? 2.358 -8.697 2.895 1.00 93.81 607 ARG A CA 1
ATOM 4586 C C . ARG A 1 607 ? 2.312 -8.589 1.372 1.00 93.81 607 ARG A C 1
ATOM 4588 O O . ARG A 1 607 ? 3.370 -8.582 0.747 1.00 93.81 607 ARG A O 1
ATOM 4595 N N . ALA A 1 608 ? 1.123 -8.452 0.784 1.00 95.94 608 ALA A N 1
ATOM 4596 C CA . ALA A 1 608 ? 0.971 -8.263 -0.659 1.00 95.94 608 ALA A CA 1
ATOM 4597 C C . ALA A 1 608 ? 1.668 -6.974 -1.137 1.00 95.94 608 ALA A C 1
ATOM 4599 O O . ALA A 1 608 ? 2.433 -7.004 -2.101 1.00 95.94 608 ALA A O 1
ATOM 4600 N N . VAL A 1 609 ? 1.491 -5.858 -0.418 1.00 96.50 609 VAL A N 1
ATOM 4601 C CA . VAL A 1 609 ? 2.195 -4.594 -0.701 1.00 96.50 609 VAL A CA 1
ATOM 4602 C C . VAL A 1 609 ? 3.711 -4.758 -0.556 1.00 96.50 609 VAL A C 1
ATOM 4604 O O . VAL A 1 609 ? 4.443 -4.319 -1.439 1.00 96.50 609 VAL A O 1
ATOM 4607 N N . ALA A 1 610 ? 4.199 -5.424 0.496 1.00 95.75 610 ALA A N 1
ATOM 4608 C CA . ALA A 1 610 ? 5.629 -5.690 0.674 1.00 95.75 610 ALA A CA 1
ATOM 4609 C C . ALA A 1 610 ? 6.230 -6.492 -0.499 1.00 95.75 610 ALA A C 1
ATOM 4611 O O . ALA A 1 610 ? 7.275 -6.117 -1.032 1.00 95.75 610 ALA A O 1
ATOM 4612 N N . GLN A 1 611 ? 5.542 -7.545 -0.952 1.00 95.81 611 GLN A N 1
ATOM 4613 C CA . GLN A 1 611 ? 5.965 -8.368 -2.089 1.00 95.81 611 GLN A CA 1
ATOM 4614 C C . GLN A 1 611 ? 5.972 -7.580 -3.411 1.00 95.81 611 GLN A C 1
ATOM 4616 O O . GLN A 1 611 ? 6.903 -7.719 -4.207 1.00 95.81 611 GLN A O 1
ATOM 4621 N N . VAL A 1 612 ? 4.975 -6.717 -3.642 1.00 96.50 612 VAL A N 1
ATOM 4622 C CA . VAL A 1 612 ? 4.955 -5.819 -4.809 1.00 96.50 612 VAL A CA 1
ATOM 4623 C C . VAL A 1 612 ? 6.121 -4.829 -4.752 1.00 96.50 612 VAL A C 1
ATOM 4625 O O . VAL A 1 612 ? 6.833 -4.691 -5.743 1.00 96.50 612 VAL A O 1
ATOM 4628 N N . MET A 1 613 ? 6.376 -4.191 -3.605 1.00 96.00 613 MET A N 1
ATOM 4629 C CA . MET A 1 613 ? 7.485 -3.238 -3.454 1.00 96.00 613 MET A CA 1
ATOM 4630 C C . MET A 1 613 ? 8.848 -3.896 -3.704 1.00 96.00 613 MET A C 1
ATOM 4632 O O . MET A 1 613 ? 9.666 -3.326 -4.421 1.00 96.00 613 MET A O 1
ATOM 4636 N N . GLN A 1 614 ? 9.065 -5.120 -3.209 1.00 95.25 614 GLN A N 1
ATOM 4637 C CA . GLN A 1 614 ? 10.286 -5.891 -3.474 1.00 95.25 614 GLN A CA 1
ATOM 4638 C C . GLN A 1 614 ? 10.448 -6.247 -4.966 1.00 95.25 614 GLN A C 1
ATOM 4640 O O . GLN A 1 614 ? 11.554 -6.201 -5.502 1.00 95.25 614 GLN A O 1
ATOM 4645 N N . SER A 1 615 ? 9.353 -6.556 -5.667 1.00 96.88 615 SER A N 1
ATOM 4646 C CA . SER A 1 615 ? 9.372 -6.800 -7.118 1.00 96.88 615 SER A CA 1
ATOM 4647 C C . SER A 1 615 ? 9.746 -5.539 -7.915 1.00 96.88 615 SER A C 1
ATOM 4649 O O . SER A 1 615 ? 10.556 -5.591 -8.845 1.00 96.88 615 SER A O 1
ATOM 4651 N N . VAL A 1 616 ? 9.221 -4.373 -7.517 1.00 96.62 616 VAL A N 1
ATOM 4652 C CA . VAL A 1 616 ? 9.584 -3.085 -8.133 1.00 96.62 616 VAL A CA 1
ATOM 4653 C C . VAL A 1 616 ? 11.028 -2.691 -7.792 1.00 96.62 616 VAL A C 1
ATOM 4655 O O . VAL A 1 616 ? 11.707 -2.130 -8.648 1.00 96.62 616 VAL A O 1
ATOM 4658 N N . GLU A 1 617 ? 11.538 -3.028 -6.601 1.00 96.44 617 GLU A N 1
ATOM 4659 C CA . GLU A 1 617 ? 12.941 -2.798 -6.224 1.00 96.44 617 GLU A CA 1
ATOM 4660 C C . GLU A 1 617 ? 13.892 -3.564 -7.156 1.00 96.44 617 GLU A C 1
ATOM 4662 O O . GLU A 1 617 ? 14.796 -2.968 -7.742 1.00 96.44 617 GLU A O 1
ATOM 4667 N N . LEU A 1 618 ? 13.637 -4.861 -7.369 1.00 96.00 618 LEU A N 1
ATOM 4668 C CA . LEU A 1 618 ? 14.387 -5.689 -8.320 1.00 96.00 618 LEU A CA 1
ATOM 4669 C C . LEU A 1 618 ? 14.304 -5.121 -9.744 1.00 96.00 618 LEU A C 1
ATOM 4671 O O . LEU A 1 618 ? 15.334 -4.930 -10.389 1.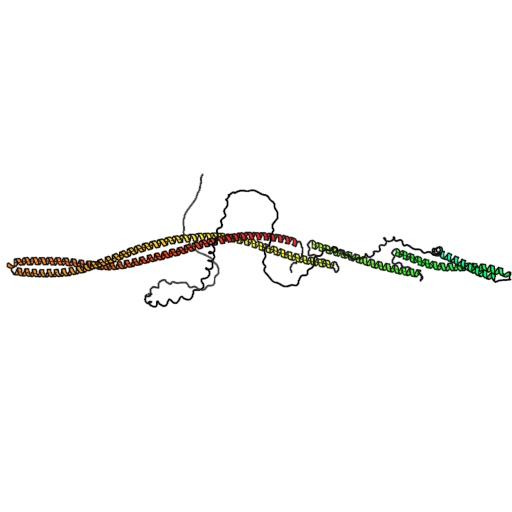00 96.00 618 LEU A O 1
ATOM 4675 N N . THR A 1 619 ? 13.104 -4.747 -10.197 1.00 97.69 619 THR A N 1
ATOM 4676 C CA . THR A 1 619 ? 12.893 -4.129 -11.521 1.00 97.69 619 THR A CA 1
ATOM 4677 C C . THR A 1 619 ? 13.684 -2.819 -11.677 1.00 97.69 619 THR A C 1
ATOM 4679 O O . THR A 1 619 ? 14.202 -2.522 -12.755 1.00 97.69 619 THR A O 1
ATOM 4682 N N . ALA A 1 620 ? 13.824 -2.027 -10.610 1.00 97.75 620 ALA A N 1
ATOM 4683 C CA . ALA A 1 620 ? 14.614 -0.797 -10.610 1.00 97.75 620 ALA A CA 1
ATOM 4684 C C . ALA A 1 620 ? 16.132 -1.082 -10.641 1.00 97.75 620 ALA A C 1
ATOM 4686 O O . ALA A 1 620 ? 16.871 -0.431 -11.386 1.00 97.75 620 ALA A O 1
ATOM 4687 N N . GLN A 1 621 ? 16.604 -2.105 -9.921 1.00 96.81 621 GLN A N 1
ATOM 4688 C CA . GLN A 1 621 ? 17.996 -2.568 -10.003 1.00 96.81 621 GLN A CA 1
ATOM 4689 C C . GLN A 1 621 ? 18.344 -3.078 -11.419 1.00 96.81 621 GLN A C 1
ATOM 4691 O O . GLN A 1 621 ? 19.370 -2.683 -11.980 1.00 96.81 621 GLN A O 1
ATOM 4696 N N . GLU A 1 622 ? 17.466 -3.875 -12.038 1.00 97.69 622 GLU A N 1
ATOM 4697 C CA . GLU A 1 622 ? 17.600 -4.342 -13.428 1.00 97.69 622 GLU A CA 1
ATOM 4698 C C . GLU A 1 622 ? 17.589 -3.180 -14.432 1.00 97.69 622 GLU A C 1
ATOM 4700 O O . GLU A 1 622 ? 18.467 -3.093 -15.294 1.00 97.69 622 GLU A O 1
ATOM 4705 N N . THR A 1 623 ? 16.654 -2.234 -14.276 1.00 98.00 623 THR A N 1
ATOM 4706 C CA . THR A 1 623 ? 16.573 -1.013 -15.099 1.00 98.00 623 THR A CA 1
ATOM 4707 C C . THR A 1 623 ? 17.875 -0.218 -15.033 1.00 98.00 623 THR A C 1
ATOM 4709 O O . THR A 1 623 ? 18.356 0.269 -16.058 1.00 98.00 623 THR A O 1
ATOM 4712 N N . SER A 1 624 ? 18.494 -0.123 -13.852 1.00 98.19 624 SER A N 1
ATOM 4713 C CA . SER A 1 624 ? 19.788 0.539 -13.703 1.00 98.19 624 SER A CA 1
ATOM 4714 C C . SER A 1 624 ? 20.921 -0.202 -14.419 1.00 98.19 624 SER A C 1
ATOM 4716 O O . SER A 1 624 ? 21.713 0.430 -15.124 1.00 98.19 624 SER A O 1
ATOM 4718 N N . GLN A 1 625 ? 20.982 -1.532 -14.302 1.00 97.75 625 GLN A N 1
ATOM 4719 C CA . GLN A 1 625 ? 21.995 -2.344 -14.982 1.00 97.75 625 GLN A CA 1
ATOM 4720 C C . GLN A 1 625 ? 21.875 -2.255 -16.512 1.00 97.75 625 GLN A C 1
ATOM 4722 O O . GLN A 1 625 ? 22.886 -2.104 -17.205 1.00 97.75 625 GLN A O 1
ATOM 4727 N N . GLU A 1 626 ? 20.660 -2.308 -17.060 1.00 98.00 626 GLU A N 1
ATOM 4728 C CA . GLU A 1 626 ? 20.467 -2.219 -18.510 1.00 98.00 626 GLU A CA 1
ATOM 4729 C C . GLU A 1 626 ? 20.696 -0.787 -19.025 1.00 98.00 626 GLU A C 1
ATOM 4731 O O . GLU A 1 626 ? 21.321 -0.596 -20.067 1.00 98.00 626 GLU A O 1
ATOM 4736 N N . ALA A 1 627 ? 20.341 0.246 -18.254 1.00 98.31 627 ALA A N 1
ATOM 4737 C CA . ALA A 1 627 ? 20.705 1.626 -18.578 1.00 98.31 627 ALA A CA 1
ATOM 4738 C C . ALA A 1 627 ? 22.238 1.844 -18.601 1.00 98.31 627 ALA A C 1
ATOM 4740 O O . ALA A 1 627 ? 22.755 2.558 -19.467 1.00 98.31 627 ALA A O 1
ATOM 4741 N N . GLN A 1 628 ? 23.002 1.170 -17.731 1.00 97.50 628 GLN A N 1
ATOM 4742 C CA . GLN A 1 628 ? 24.473 1.165 -17.796 1.00 97.50 628 GLN A CA 1
ATOM 4743 C C . GLN A 1 628 ? 25.000 0.470 -19.060 1.00 97.50 628 GLN A C 1
ATOM 4745 O O . GLN A 1 628 ? 25.917 0.991 -19.704 1.00 97.50 628 GLN A O 1
ATOM 4750 N N . ARG A 1 629 ? 24.403 -0.658 -19.470 1.00 97.62 629 ARG A N 1
ATOM 4751 C CA . ARG A 1 629 ? 24.734 -1.337 -20.738 1.00 97.62 629 ARG A CA 1
ATOM 4752 C C . ARG A 1 629 ? 24.461 -0.458 -21.952 1.00 97.62 629 ARG A C 1
ATOM 4754 O O . ARG A 1 629 ? 25.333 -0.334 -22.811 1.00 97.62 629 ARG A O 1
ATOM 4761 N N . VAL A 1 630 ? 23.304 0.204 -21.992 1.00 97.75 630 VAL A N 1
ATOM 4762 C CA . VAL A 1 630 ? 22.949 1.171 -23.040 1.00 97.75 630 VAL A CA 1
ATOM 4763 C C . VAL A 1 630 ? 23.959 2.323 -23.078 1.00 97.75 630 VAL A C 1
ATOM 4765 O O . VAL A 1 630 ? 24.446 2.659 -24.155 1.00 97.75 630 VAL A O 1
ATOM 4768 N N . SER A 1 631 ? 24.369 2.874 -21.928 1.00 97.62 631 SER A N 1
ATOM 4769 C CA . SER A 1 631 ? 25.421 3.905 -21.876 1.00 97.62 631 SER A CA 1
ATOM 4770 C C . SER A 1 631 ? 26.755 3.410 -22.461 1.00 97.62 631 SER A C 1
ATOM 4772 O O . SER A 1 631 ? 27.371 4.110 -23.266 1.00 97.62 631 SER A O 1
ATOM 4774 N N . GLY A 1 632 ? 27.180 2.182 -22.140 1.00 96.31 632 GLY A N 1
ATOM 4775 C CA . GLY A 1 632 ? 28.391 1.576 -22.711 1.00 96.31 632 GLY A CA 1
ATOM 4776 C C . GLY A 1 632 ? 28.295 1.311 -24.221 1.00 96.31 632 GLY A C 1
ATOM 4777 O O . GLY A 1 632 ? 29.243 1.571 -24.964 1.00 96.31 632 GLY A O 1
ATOM 4778 N N . ALA A 1 633 ? 27.138 0.856 -24.709 1.00 97.25 633 ALA A N 1
ATOM 4779 C CA . ALA A 1 633 ? 26.890 0.676 -26.139 1.00 97.25 633 ALA A CA 1
ATOM 4780 C C . ALA A 1 633 ? 26.935 2.012 -26.906 1.00 97.25 633 ALA A C 1
ATOM 4782 O O . ALA A 1 633 ? 27.496 2.083 -28.001 1.00 97.25 633 ALA A O 1
ATOM 4783 N N . LEU A 1 634 ? 26.409 3.086 -26.311 1.00 97.12 634 LEU A N 1
ATOM 4784 C CA . LEU A 1 634 ? 26.429 4.428 -26.893 1.00 97.12 634 LEU A CA 1
ATOM 4785 C C . LEU A 1 634 ? 27.835 5.047 -26.901 1.00 97.12 634 LEU A C 1
ATOM 4787 O O . LEU A 1 634 ? 28.193 5.685 -27.888 1.00 97.12 634 LEU A O 1
ATOM 4791 N N . GLN A 1 635 ? 28.675 4.784 -25.893 1.00 94.69 635 GLN A N 1
ATOM 4792 C CA . GLN A 1 635 ? 30.102 5.157 -25.921 1.00 94.69 635 GLN A CA 1
ATOM 4793 C C . GLN A 1 635 ? 30.839 4.495 -27.094 1.00 94.69 635 GLN A C 1
ATOM 4795 O O . GLN A 1 635 ? 31.583 5.163 -27.817 1.00 94.69 635 GLN A O 1
ATOM 4800 N N . ASN A 1 636 ? 30.585 3.206 -27.343 1.00 95.69 636 ASN A N 1
ATOM 4801 C CA . ASN A 1 636 ? 31.141 2.506 -28.503 1.00 95.69 636 ASN A CA 1
ATOM 4802 C C . ASN A 1 636 ? 30.645 3.118 -29.828 1.00 95.69 636 ASN A C 1
ATOM 4804 O O . ASN A 1 636 ? 31.439 3.302 -30.751 1.00 95.69 636 ASN A O 1
ATOM 4808 N N . LEU A 1 637 ? 29.367 3.506 -29.916 1.00 95.06 637 LEU A N 1
ATOM 4809 C CA . LEU A 1 637 ? 28.809 4.180 -31.095 1.00 95.06 637 LEU A CA 1
ATOM 4810 C C . LEU A 1 637 ? 29.410 5.582 -31.319 1.00 95.06 637 LEU A C 1
ATOM 4812 O O . LEU A 1 637 ? 29.709 5.938 -32.458 1.00 95.06 637 LEU A O 1
ATOM 4816 N N . VAL A 1 638 ? 29.663 6.352 -30.253 1.00 94.75 638 VAL A N 1
ATOM 4817 C CA . VAL A 1 638 ? 30.417 7.620 -30.312 1.00 94.75 638 VAL A CA 1
ATOM 4818 C C . VAL A 1 638 ? 31.840 7.383 -30.834 1.00 94.75 638 VAL A C 1
ATOM 4820 O O . VAL A 1 638 ? 32.307 8.145 -31.683 1.00 94.75 638 VAL A O 1
ATOM 4823 N N . GLY A 1 639 ? 32.503 6.307 -30.393 1.00 93.00 639 GLY A N 1
ATOM 4824 C CA . GLY A 1 639 ? 33.816 5.883 -30.887 1.00 93.00 639 GLY A CA 1
ATOM 4825 C C . GLY A 1 639 ? 33.818 5.583 -32.390 1.00 93.00 639 GLY A C 1
ATOM 4826 O O . GLY A 1 639 ? 34.555 6.221 -33.142 1.00 93.00 639 GLY A O 1
ATOM 4827 N N . VAL A 1 640 ? 32.930 4.694 -32.847 1.00 94.56 640 VAL A N 1
ATOM 4828 C CA . VAL A 1 640 ? 32.781 4.328 -34.271 1.00 94.56 640 VAL A CA 1
ATOM 4829 C C . VAL A 1 640 ? 32.410 5.541 -35.134 1.00 94.56 640 VAL A C 1
ATOM 4831 O O . VAL A 1 640 ? 32.946 5.715 -36.229 1.00 94.56 640 VAL A O 1
ATOM 4834 N N . ALA A 1 641 ? 31.553 6.440 -34.640 1.00 94.19 641 ALA A N 1
ATOM 4835 C CA . ALA A 1 641 ? 31.255 7.699 -35.321 1.00 94.19 641 ALA A CA 1
ATOM 4836 C C . ALA A 1 641 ? 32.486 8.630 -35.391 1.00 94.19 641 ALA A C 1
ATOM 4838 O O . ALA A 1 641 ? 32.664 9.337 -36.381 1.00 94.19 641 ALA A O 1
ATOM 4839 N N . GLY A 1 642 ? 33.372 8.606 -34.389 1.00 91.94 642 GLY A N 1
ATOM 4840 C CA . GLY A 1 642 ? 34.660 9.306 -34.397 1.00 91.94 642 GLY A CA 1
ATOM 4841 C C . GLY A 1 642 ? 35.664 8.747 -35.415 1.00 91.94 642 GLY A C 1
ATOM 4842 O O . GLY A 1 642 ? 36.340 9.521 -36.100 1.00 91.94 642 GLY A O 1
ATOM 4843 N N . GLU A 1 643 ? 35.726 7.426 -35.578 1.00 93.25 643 GLU A N 1
ATOM 4844 C CA . GLU A 1 643 ? 36.524 6.775 -36.627 1.00 93.25 643 GLU A CA 1
ATOM 4845 C C . GLU A 1 643 ? 35.977 7.102 -38.022 1.00 93.25 643 GLU A C 1
ATOM 4847 O O . GLU A 1 643 ? 36.719 7.575 -38.886 1.00 93.25 643 GLU A O 1
ATOM 4852 N N . LEU A 1 644 ? 34.661 6.966 -38.224 1.00 92.88 644 LEU A N 1
ATOM 4853 C CA . LEU A 1 644 ? 34.002 7.321 -39.482 1.00 92.88 644 LEU A CA 1
ATOM 4854 C C . LEU A 1 644 ? 34.173 8.811 -39.813 1.00 92.88 644 LEU A C 1
ATOM 4856 O O . LEU A 1 644 ? 34.472 9.153 -40.958 1.00 92.88 644 LEU A O 1
ATOM 4860 N N . ARG A 1 645 ? 34.095 9.703 -38.815 1.00 91.12 645 ARG A N 1
ATOM 4861 C CA . ARG A 1 645 ? 34.446 11.123 -38.977 1.00 91.12 645 ARG A CA 1
ATOM 4862 C C . ARG A 1 645 ? 35.871 11.280 -39.504 1.00 91.12 645 ARG A C 1
ATOM 4864 O O . ARG A 1 645 ? 36.070 12.033 -40.449 1.00 91.12 645 ARG A O 1
ATOM 4871 N N . THR A 1 646 ? 36.834 10.552 -38.944 1.00 90.38 646 THR A N 1
ATOM 4872 C CA . THR A 1 646 ? 38.252 10.622 -39.334 1.00 90.38 646 THR A CA 1
ATOM 4873 C C . THR A 1 646 ? 38.477 10.134 -40.772 1.00 90.38 646 THR A C 1
ATOM 4875 O O . THR A 1 646 ? 39.167 10.799 -41.547 1.00 90.38 646 THR A O 1
ATOM 4878 N N . PHE A 1 647 ? 37.842 9.028 -41.181 1.00 88.62 647 PHE A N 1
ATOM 4879 C CA . PHE A 1 647 ? 37.898 8.552 -42.571 1.00 88.62 647 PHE A CA 1
ATOM 4880 C C . PHE A 1 647 ? 37.296 9.555 -43.561 1.00 88.62 647 PHE A C 1
ATOM 4882 O O . PHE A 1 647 ? 37.823 9.734 -44.658 1.00 88.62 647 PHE A O 1
ATOM 4889 N N . VAL A 1 648 ? 36.212 10.233 -43.180 1.00 89.31 648 VAL A N 1
ATOM 4890 C CA . VAL A 1 648 ? 35.492 11.159 -44.064 1.00 89.31 648 VAL A CA 1
ATOM 4891 C C . VAL A 1 648 ? 36.106 12.574 -44.032 1.00 89.31 648 VAL A C 1
ATOM 4893 O O . VAL A 1 648 ? 36.025 13.308 -45.016 1.00 89.31 648 VAL A O 1
ATOM 4896 N N . GLU A 1 649 ? 36.813 12.956 -42.964 1.00 86.94 649 GLU A N 1
ATOM 4897 C CA . GLU A 1 649 ? 37.643 14.171 -42.889 1.00 86.94 649 GLU A CA 1
ATOM 4898 C C . GLU A 1 649 ? 38.852 14.131 -43.835 1.00 86.94 649 GLU A C 1
ATOM 4900 O O . GLU A 1 649 ? 39.262 15.188 -44.315 1.00 86.94 649 GLU A O 1
ATOM 4905 N N . ARG A 1 650 ? 39.354 12.939 -44.199 1.00 86.50 650 ARG A N 1
ATOM 4906 C CA . ARG A 1 650 ? 40.364 12.778 -45.263 1.00 86.50 650 ARG A CA 1
ATOM 4907 C C . ARG A 1 650 ? 39.884 13.321 -46.615 1.00 86.50 650 ARG A C 1
ATOM 4909 O O . ARG A 1 650 ? 40.705 13.816 -47.384 1.00 86.50 650 ARG A O 1
ATOM 4916 N N . PHE A 1 651 ? 38.584 13.240 -46.905 1.00 88.81 651 PHE A N 1
ATOM 4917 C CA . PHE A 1 651 ? 38.027 13.794 -48.134 1.00 88.81 651 PHE A CA 1
ATOM 4918 C C . PHE A 1 651 ? 37.874 15.309 -48.014 1.00 88.81 651 PHE A C 1
ATOM 4920 O O . PHE A 1 651 ? 37.026 15.810 -47.261 1.00 88.81 651 PHE A O 1
ATOM 4927 N N . ARG A 1 652 ? 38.671 16.048 -48.786 1.00 85.50 652 ARG A N 1
ATOM 4928 C CA . ARG A 1 652 ? 38.491 17.490 -48.944 1.00 85.50 652 ARG A CA 1
ATOM 4929 C C . ARG A 1 652 ? 37.288 17.732 -49.838 1.00 85.50 652 ARG A C 1
ATOM 4931 O O . ARG A 1 652 ? 37.226 17.268 -50.967 1.00 85.50 652 ARG A O 1
ATOM 4938 N N . VAL A 1 653 ? 36.345 18.483 -49.300 1.00 83.00 653 VAL A N 1
ATOM 4939 C CA . VAL A 1 653 ? 35.246 19.124 -50.017 1.00 83.00 653 VAL A CA 1
ATOM 4940 C C . VAL A 1 653 ? 35.349 20.601 -49.671 1.00 83.00 653 VAL A C 1
ATOM 4942 O O . VAL A 1 653 ? 35.806 20.923 -48.570 1.00 83.00 653 VAL A O 1
ATOM 4945 N N . GLU A 1 654 ? 34.984 21.488 -50.593 1.00 69.31 654 GLU A N 1
ATOM 4946 C CA . GLU A 1 654 ? 35.166 22.926 -50.386 1.00 69.31 654 GLU A CA 1
ATOM 4947 C C . GLU A 1 654 ? 34.481 23.389 -49.095 1.00 69.31 654 GLU A C 1
ATOM 4949 O O . GLU A 1 654 ? 33.349 22.996 -48.787 1.00 69.31 654 GLU A O 1
ATOM 4954 N N . ALA A 1 655 ? 35.190 24.216 -48.326 1.00 51.03 655 ALA A N 1
ATOM 4955 C CA . ALA A 1 655 ? 34.620 24.872 -47.167 1.00 51.03 655 ALA A CA 1
ATOM 4956 C C . ALA A 1 655 ? 33.652 25.954 -47.658 1.00 51.03 655 ALA A C 1
ATOM 4958 O O . ALA A 1 655 ? 34.059 27.072 -47.964 1.00 51.03 655 ALA A O 1
ATOM 4959 N N . ASN A 1 656 ? 32.365 25.607 -47.727 1.00 46.06 656 ASN A N 1
ATOM 4960 C CA . ASN A 1 656 ? 31.288 26.592 -47.758 1.00 46.06 656 ASN A CA 1
ATOM 4961 C C . ASN A 1 656 ? 31.274 27.326 -46.405 1.00 46.06 656 ASN A C 1
ATOM 4963 O O . ASN A 1 656 ? 30.489 26.999 -45.512 1.00 46.06 656 ASN A O 1
ATOM 4967 N N . ASP A 1 657 ? 32.163 28.310 -46.257 1.00 38.06 657 ASP A N 1
ATOM 4968 C CA . ASP A 1 657 ? 31.949 29.407 -45.319 1.00 38.06 657 ASP A CA 1
ATOM 4969 C C . ASP A 1 657 ? 30.606 30.063 -45.667 1.00 38.06 657 ASP A C 1
ATOM 4971 O O . ASP A 1 657 ? 30.285 30.300 -46.836 1.00 38.06 657 ASP A O 1
ATOM 4975 N N . GLY A 1 658 ? 29.776 30.260 -44.644 1.00 35.69 658 GLY A N 1
ATOM 4976 C CA . GLY A 1 658 ? 28.341 30.460 -44.824 1.00 35.69 658 GLY A CA 1
ATOM 4977 C C . GLY A 1 658 ? 27.948 31.736 -45.577 1.00 35.69 658 GLY A C 1
ATOM 4978 O O . GLY A 1 658 ? 28.570 32.791 -45.438 1.00 35.69 658 GLY A O 1
ATOM 4979 N N . LYS A 1 659 ? 26.829 31.629 -46.297 1.00 31.17 659 LYS A N 1
ATOM 4980 C CA . LYS A 1 659 ? 25.921 32.738 -46.612 1.00 31.17 659 LYS A CA 1
ATOM 4981 C C . LYS A 1 659 ? 24.596 32.508 -45.896 1.00 31.17 659 LYS A C 1
ATOM 4983 O O . LYS A 1 659 ? 24.235 31.319 -45.757 1.00 31.17 659 LYS A O 1
#

pLDDT: mean 72.17, std 25.06, range [27.0, 98.31]

Mean predicted aligned error: 21.69 Å

Radius of gyration: 90.75 Å; Cα contacts (8 Å, |Δi|>4): 377; chains: 1; bounding box: 162×108×306 Å

Secondary structure (DSSP, 8-state):
----------------------------------------------------------TTSSSS---S---SS--SSSSS--SSS----PPP---------------------------------PPP-------------------------------------TTS-------------TTHHHHSS-HHHHHHHHHHHHHHHHHHHHHHHHHHHHHS--S-TTTHHHHHHHHHHHHHHHHHHHHHHHHHHHHHHHHHHHHHHHHHHHHHHHHHTT-TT-------SSHHHHHHHHHHHHHHHHHHHHHHHHHHHHHHHHHHHHHHHHHHHHHHHHHHHHHTBTT------SSTTHHHHHHHHHHHHHHHHHHHHHHHHHHHHHHHHHHHHHHHHHHHHHHHHHHHHHHHHHHHHHHHHHHHHHHHHHHHHHHHHHHHHHHHHHHHHHHHHHHHHHHHHHHHHHHHHHHHHHHHHHHHHHHHHHHHHHHHHHHHHHHHHHHHHHHHHHTGGGGHHHHHHHHHHHHHHHHHHHHHHHHHHHHHHHHHHHHHHHHHHHHHHHHHHHHHHHHHHHHHHHHHHHHHHHHHHHHHHHHHHHHHHHHHHHHHHHHHHHHHHHHHHHHHHHHHHHHHHHHHHHHHHHHHHHHHHTSB-------

Nearest PDB structures (foldseek):
  3ja6-assembly1_I  TM=6.964E-01  e=1.153E-10  Escherichia coli
  8c5v-assembly1_I  TM=4.685E-01  e=4.409E-10  Escherichia coli
  3g67-assembly1_A  TM=8.542E-01  e=8.395E-06  Thermotoga maritima
  3g67-assembly1_B  TM=8.541E-01  e=4.440E-05  Thermotoga maritima
  6h2f-assembly1_A  TM=2.889E-01  e=7.707E-01  Aeromonas hydrophila subsp. hydrophila AL09-71

Solvent-accessible surface area (backbone atoms only — not comparable to full-atom values): 39398 Å² total; per-residue (Å²): 137,83,85,89,82,92,88,84,88,86,86,85,88,85,82,88,78,91,79,85,87,84,83,90,87,88,82,84,89,88,86,80,83,84,86,86,88,84,90,81,87,93,86,88,90,79,89,83,89,83,80,96,76,90,87,89,82,80,97,80,83,89,83,87,85,88,86,86,89,86,82,92,88,81,90,88,76,88,88,70,93,82,81,80,88,89,80,87,83,84,80,91,83,90,87,87,86,84,88,90,87,78,90,87,80,89,85,90,82,81,88,86,90,86,89,84,89,84,88,85,84,82,90,84,84,84,84,88,86,89,82,89,85,85,87,84,87,82,88,82,88,86,81,94,77,86,85,78,83,92,88,82,84,81,76,74,86,69,75,77,76,82,77,85,65,97,82,80,80,92,82,71,86,79,84,78,83,80,88,74,62,103,52,39,82,62,69,73,42,59,65,78,56,40,31,54,52,54,13,51,51,49,15,53,51,43,25,54,54,42,46,52,57,46,55,56,63,64,69,79,68,80,96,59,84,83,55,58,64,55,57,55,59,54,42,55,53,55,18,54,53,45,17,54,52,44,24,53,54,40,38,56,54,37,56,52,55,47,53,54,52,50,53,49,51,53,45,44,50,55,29,52,53,35,42,77,72,68,39,50,83,45,67,42,73,66,86,52,92,50,76,70,20,51,52,25,50,56,49,41,52,51,31,52,52,54,45,55,54,48,58,54,53,51,53,54,51,55,55,51,52,52,56,48,53,52,52,51,52,51,52,53,51,48,51,51,41,50,49,41,40,73,77,26,34,43,66,62,73,48,79,66,52,99,52,84,61,13,61,52,24,46,55,46,41,54,49,37,49,55,50,36,53,51,52,50,51,48,57,50,50,37,54,51,50,34,50,54,28,52,56,48,25,51,51,20,50,48,50,21,52,52,22,48,50,49,27,53,55,34,54,57,47,44,54,49,43,50,55,47,42,56,47,41,55,49,52,42,50,55,34,51,53,50,37,52,52,24,52,52,48,25,58,48,26,52,56,48,31,54,52,41,50,56,47,44,54,50,49,54,54,49,49,52,52,51,51,54,46,50,60,52,50,51,53,50,43,55,50,42,54,50,51,47,56,51,42,57,50,51,38,52,48,24,52,50,46,26,54,53,18,49,53,42,25,52,55,14,57,72,50,42,84,83,16,51,69,53,24,56,53,18,49,50,50,23,52,49,19,52,50,48,37,50,54,38,49,57,47,49,52,52,41,53,49,51,44,52,53,46,49,55,51,50,52,54,48,54,53,50,52,53,52,45,53,54,51,44,55,53,41,55,50,52,33,50,58,25,53,50,47,32,54,52,21,54,52,46,42,55,50,32,51,49,51,48,48,54,36,50,55,51,46,52,50,41,51,53,50,42,55,50,45,53,52,52,26,51,52,20,50,50,49,18,54,51,23,49,51,52,23,54,53,25,52,51,49,35,48,54,32,50,52,52,44,54,66,53,63,60,44,42,53,77,83,78,74,83,131

Sequence (659 aa):
MLSPLDSTEPYLSGNYGSDEQLLDSAYEHNGLNSPSPDQINLESFDDDSWTMDDVTESEEEILSGIEAHQGVKEGFLDEFDLFDDDLDSIPDFSVDDQQPLSNESDDNSDFDVLSTTGSTLGSTGSMEMNTSGVSAVPSHDYPSATGNEELFSLSSATEPIPIYNPTKDIDKELVVSIDQGRLAPIENAPVNQKNWMTALITGAVSMVVVAGVSAGAQYMVRDNPSFKNHVRNTSIMMTLAAGVASFGTTLAVGNITARQIRRSTENLKTQFEGVSQGNLNAHATIYSQDELGQLAHSFNQMARVILTTMTEAQRKAEEQEQAKEDLQRQVIRLLDDVEGAARGDLTVQAEVTADVLGAVADSFNLTIQNLREIVQQVKQAVRQVTKCSTDSESFARSLSSDALRQAEELAVTLNSVQVMTDAIQRVAESAREAEEVARSASATALKGGEAVERTVAGILQIRETVAETTRKVKRLAESSQEISKIVTSISTIASRTNLLALNASIEAARAGEAGRGFAVVADEVRQLADKSAKALKDIEHIVLQIQSETGSVMTAMEEGTQQVIEGTKRAEQAKRSLEDIVQVANRIDALVRAITADTIEQTETSRAVAQVMQSVELTAQETSQEAQRVSGALQNLVGVAGELRTFVERFRVEANDGK